Protein AF-A0A970CYG1-F1 (afdb_monomer_lite)

Foldseek 3Di:
DVVVLVVLVVVLVVVVVVLVVLVVVLVVVLVVLVVVLVVLVVLLVVLVVVLVVLVVQLVVLVVQLVVLVVQLVVLVVVPPVSVVSNVVSVVSNVVSVVSNVVSVVVNVVSVVSNVVSVVSNVVSVVVNVVSVVSVVVSVVVVVVSVVVNVVSVVVVVVVVVVVVVVVVVVVVVVVVVVVVVVVVVVVVVVVVVVVVVVVVVVVVVVVVVVVVVVVVVVLVVVQVVLLVVLVVADPQEAEEEEECLDDVVCCVQFPQVVLQLLSVVLVHGYDYDYDPHLVRQLVCQLVVSHFKYWHFLLSVVVSCVVRVWWFWWAFQFLNDQWWKKFKKAFQVLPQQAPLSQFQWEEEAADCSDPQRHQQVQVVCVVVVHHPVHRYVHYYHQNHQLSQLVCRLVVVTGIGMDIDVSLVVCVVVPHPSVRMDRNDIGPIGGGITTTGGPPDDPVVSVSSSCSQQVDAQVSCVVGPYSTGTIDTDGPVSSVVVVVSD

Secondary structure (DSSP, 8-state):
-HHHHHHHHHHHHHHHHHHHHHHHHHHHHHHHHHHHHHHHHHHHHHHHHHHHHHHHHHHHHHHHHHHHHHHHHHHHHTGGGGHHHHHHHHHHHHHHHHHHHHHHHHHHHHHHHHHHHHHHHHHHHHHHHHHHHHHHHHHHHHHHHHHHHHHHHHHHHHHHHHHHHHHHHHHHHHHHHHHHHHHHHHHHHHHHHHHHHHHHHHHHHHHHHHHHHHHHHHHHHHHHHHHHHHTT--TTEEEEEE--SS-HHHHHHHTHHHHHHHHHHTT-EEEEEE-SSHHHHHHHHHTTS-SEEEE-HHHHHHHHHHH--EEEEEEEETTBSEE-EEEEEEGGG---SSGGGTTSEEEES-TT-IIIIIHHHHHHHHTT--HHHH-SEEEE-SSHHHHHHHHHTTSSSEEEEEHHHHHHHHHTT--GGGEEEEEEPPPEEP-EEEE-TT--HHHHHHHHHHHHH--GGGGTTS--SEEEEEE--GGGGHHHHHH-

Sequence (484 aa):
MEKVSDESIEMLSKKRVILDNINSSVNSLKEDIDLASENNESLQEYSGLIYKAVEYIKNISEQTNLLALNAAIEAARAGEAGRGFAVVADEVRKLAIETQSATKEIEDVVNNVTSKIMDSNNAMIQCKDRMLQVEDIAKETTIIINSMEDNIEEIRNYTQKLMDMSQKQDNAINEIEYAMDEVATTVQNTSYATNESINLINNQQIKNNEIIEFSNKLSEMAEELQIIATNYKGDNEIIFGVNPFTVPLQIKENYVPLIEEICRKIGYVARTIIVRDYEALADAVGRGVIDVGWFSPFAYVNAHKKYNVKPIVTPRVNGKISYNGYIITRKDSGLNTLDDLTGKHFGYVDPNSASGYLFAKDLMEERGIDPERHFSKISFLGNHQNVINSVLNGYIDGGATYDEALDYAEQIGLNVRQLNVISRTVDIPKDALATRPDMDEELMAKLKKAFVSLQKNDIIYIETPVDGFVETNDEAYEIIRKIM

pLDDT: mean 90.71, std 5.71, range [62.59, 97.88]

Structure (mmCIF, N/CA/C/O backbone):
data_AF-A0A970CYG1-F1
#
_entry.id   AF-A0A970CYG1-F1
#
loop_
_atom_site.group_PDB
_atom_site.id
_atom_site.type_symbol
_atom_site.label_atom_id
_atom_site.label_alt_id
_atom_site.label_comp_id
_atom_site.label_asym_id
_atom_site.label_entity_id
_atom_site.label_seq_id
_atom_site.pdbx_PDB_ins_code
_atom_site.Cartn_x
_atom_site.Cartn_y
_atom_site.Cartn_z
_atom_site.occupancy
_atom_site.B_iso_or_equiv
_atom_site.auth_seq_id
_atom_site.auth_comp_id
_atom_site.auth_asym_id
_atom_site.auth_atom_id
_atom_site.pdbx_PDB_model_num
ATOM 1 N N . MET A 1 1 ? -6.982 3.236 36.730 1.00 62.59 1 MET A N 1
ATOM 2 C CA . MET A 1 1 ? -8.217 2.432 36.589 1.00 62.59 1 MET A CA 1
ATOM 3 C C . MET A 1 1 ? -8.273 1.318 37.621 1.00 62.59 1 MET A C 1
ATOM 5 O O . MET A 1 1 ? -9.303 1.195 38.258 1.00 62.59 1 MET A O 1
ATOM 9 N N . GLU A 1 2 ? -7.176 0.597 37.873 1.00 68.25 2 GLU A N 1
ATOM 10 C CA . GLU A 1 2 ? -7.094 -0.435 38.926 1.00 68.25 2 GLU A CA 1
ATOM 11 C C . GLU A 1 2 ? -7.569 0.060 40.307 1.00 68.25 2 GLU A C 1
ATOM 13 O O . GLU A 1 2 ? -8.504 -0.496 40.871 1.00 68.25 2 GLU A O 1
ATOM 18 N N . LYS A 1 3 ? -7.080 1.228 40.750 1.00 76.94 3 LYS A N 1
ATOM 19 C CA . LYS A 1 3 ? -7.538 1.897 41.981 1.00 76.94 3 LYS A CA 1
ATOM 20 C C . LYS A 1 3 ? -9.059 2.136 42.049 1.00 76.94 3 LYS A C 1
ATOM 22 O O . LYS A 1 3 ? -9.655 2.007 43.107 1.00 76.94 3 LYS A O 1
ATOM 27 N N . VAL A 1 4 ? -9.691 2.466 40.920 1.00 77.12 4 VAL A N 1
ATOM 28 C CA . VAL A 1 4 ? -11.143 2.723 40.855 1.00 77.12 4 VAL A CA 1
ATOM 29 C C . VAL A 1 4 ? -11.929 1.411 40.948 1.00 77.12 4 VAL A C 1
ATOM 31 O O . VAL A 1 4 ? -13.002 1.376 41.547 1.00 77.12 4 VAL A O 1
ATOM 34 N N . SER A 1 5 ? -11.388 0.321 40.393 1.00 81.00 5 SER A N 1
ATOM 35 C CA . SER A 1 5 ? -11.961 -1.021 40.536 1.00 81.00 5 SER A CA 1
ATOM 36 C C . SER A 1 5 ? -11.914 -1.485 41.992 1.00 81.00 5 SER A C 1
ATOM 38 O O . SER A 1 5 ? -12.910 -1.999 42.493 1.00 81.00 5 SER A O 1
ATOM 40 N N . ASP A 1 6 ? -10.796 -1.257 42.681 1.00 83.81 6 ASP A N 1
ATOM 41 C CA . ASP A 1 6 ? -10.629 -1.624 44.093 1.00 83.81 6 ASP A CA 1
ATOM 42 C C . ASP A 1 6 ? -11.578 -0.834 44.999 1.00 83.81 6 ASP A C 1
ATOM 44 O O . ASP A 1 6 ? -12.278 -1.417 45.826 1.00 83.81 6 ASP A O 1
ATOM 48 N N . GLU A 1 7 ? -11.674 0.482 44.784 1.00 87.44 7 GLU A N 1
ATOM 49 C CA . GLU A 1 7 ? -12.622 1.352 45.490 1.00 87.44 7 GLU A CA 1
ATOM 50 C C . GLU A 1 7 ? -14.079 0.913 45.255 1.00 87.44 7 GLU A C 1
ATOM 52 O O . GLU A 1 7 ? -14.899 0.940 46.176 1.00 87.44 7 GLU A O 1
ATOM 57 N N . SER A 1 8 ? -14.409 0.455 44.043 1.00 87.44 8 SER A N 1
ATOM 58 C CA . SER A 1 8 ? -15.756 -0.023 43.707 1.00 87.44 8 SER A CA 1
ATOM 59 C C . SER A 1 8 ? -16.091 -1.348 44.402 1.00 87.44 8 SER A C 1
ATOM 61 O O . SER A 1 8 ? -17.192 -1.490 44.937 1.00 87.44 8 SER A O 1
ATOM 63 N N . ILE A 1 9 ? -15.140 -2.288 44.466 1.00 87.06 9 ILE A N 1
ATOM 64 C CA . ILE A 1 9 ? -15.289 -3.553 45.209 1.00 87.06 9 ILE A CA 1
ATOM 65 C C . ILE A 1 9 ? -15.448 -3.276 46.710 1.00 87.06 9 ILE A C 1
ATOM 67 O O . ILE A 1 9 ? -16.326 -3.844 47.364 1.00 87.06 9 ILE A O 1
ATOM 71 N N . GLU A 1 10 ? -14.651 -2.362 47.269 1.00 89.31 10 GLU A N 1
ATOM 72 C CA . GLU A 1 10 ? -14.778 -1.958 48.674 1.00 89.31 10 GLU A CA 1
ATOM 73 C C . GLU A 1 10 ? -16.148 -1.319 48.958 1.00 89.31 10 GLU A C 1
ATOM 75 O O . GLU A 1 10 ? -16.763 -1.555 49.999 1.00 89.31 10 GLU A O 1
ATOM 80 N N . MET A 1 11 ? -16.674 -0.526 48.025 1.00 89.69 11 MET A N 1
ATOM 81 C CA . MET A 1 11 ? -17.991 0.085 48.174 1.00 89.69 11 MET A CA 1
ATOM 82 C C . MET A 1 11 ? -19.123 -0.952 48.112 1.00 89.69 11 MET A C 1
ATOM 84 O O . MET A 1 11 ? -20.095 -0.831 48.863 1.00 89.69 11 MET A O 1
ATOM 88 N N . LEU A 1 12 ? -19.010 -1.976 47.260 1.00 91.38 12 LEU A N 1
ATOM 89 C CA . LEU A 1 12 ? -19.983 -3.074 47.188 1.00 91.38 12 LEU A CA 1
ATOM 90 C C . LEU A 1 12 ? -19.966 -3.940 48.450 1.00 91.38 12 LEU A C 1
ATOM 92 O O . LEU A 1 12 ? -21.035 -4.261 48.974 1.00 91.38 12 LEU A O 1
ATOM 96 N N . SER A 1 13 ? -18.789 -4.218 49.016 1.00 88.88 13 SER A N 1
ATOM 97 C CA . SER A 1 13 ? -18.694 -4.953 50.284 1.00 88.88 13 SER A CA 1
ATOM 98 C C . SER A 1 13 ? -19.341 -4.182 51.440 1.00 88.88 13 SER A C 1
ATOM 100 O O . SER A 1 13 ? -20.132 -4.750 52.196 1.00 88.88 13 SER A O 1
ATOM 102 N N . LYS A 1 14 ? -19.125 -2.861 51.526 1.00 91.81 14 LYS A N 1
ATOM 103 C CA . LYS A 1 14 ? -19.825 -1.996 52.495 1.00 91.81 14 LYS A CA 1
ATOM 104 C C . LYS A 1 14 ? -21.342 -2.032 52.307 1.00 91.81 14 LYS A C 1
ATOM 106 O O . LYS A 1 14 ? -22.074 -2.075 53.293 1.00 91.81 14 LYS A O 1
ATOM 111 N N . LYS A 1 15 ? -21.832 -2.040 51.063 1.00 91.69 15 LYS A N 1
ATOM 112 C CA . LYS A 1 15 ? -23.272 -2.141 50.775 1.00 91.69 15 LYS A CA 1
ATOM 113 C C . LYS A 1 15 ? -23.866 -3.489 51.195 1.00 91.69 15 LYS A C 1
ATOM 115 O O . LYS A 1 15 ? -24.981 -3.486 51.709 1.00 91.69 15 LYS A O 1
ATOM 120 N N . ARG A 1 16 ? -23.138 -4.605 51.058 1.00 89.81 16 ARG A N 1
ATOM 121 C CA . ARG A 1 16 ? -23.572 -5.911 51.598 1.00 89.81 16 ARG A CA 1
ATOM 122 C C . ARG A 1 16 ? -23.762 -5.867 53.109 1.00 89.81 16 ARG A C 1
ATOM 124 O O . ARG A 1 16 ? -24.815 -6.258 53.591 1.00 89.81 16 ARG A O 1
ATOM 131 N N . VAL A 1 17 ? -22.804 -5.294 53.837 1.00 92.62 17 VAL A N 1
ATOM 132 C CA . VAL A 1 17 ? -22.913 -5.144 55.299 1.00 92.62 17 VAL A CA 1
ATOM 133 C C . VAL A 1 17 ? -24.153 -4.330 55.686 1.00 92.62 17 VAL A C 1
ATOM 135 O O . VAL A 1 17 ? -24.850 -4.664 56.640 1.00 92.62 17 VAL A O 1
ATOM 138 N N . ILE A 1 18 ? -24.464 -3.270 54.935 1.00 92.25 18 ILE A N 1
ATOM 139 C CA . ILE A 1 18 ? -25.682 -2.478 55.159 1.00 92.25 18 ILE A CA 1
ATOM 140 C C . ILE A 1 18 ? -26.944 -3.324 54.918 1.00 92.25 18 ILE A C 1
ATOM 142 O O . ILE A 1 18 ? -27.885 -3.235 55.702 1.00 92.25 18 ILE A O 1
ATOM 146 N N . LEU A 1 19 ? -26.965 -4.155 53.876 1.00 92.62 19 LEU A N 1
ATOM 147 C CA . LEU A 1 19 ? -28.078 -5.061 53.567 1.00 92.62 19 LEU A CA 1
ATOM 148 C C . LEU A 1 19 ? -28.297 -6.128 54.640 1.00 92.62 19 LEU A C 1
ATOM 150 O O . LEU A 1 19 ? -29.438 -6.370 55.033 1.00 92.62 19 LEU A O 1
ATOM 154 N N . ASP A 1 20 ? -27.222 -6.713 55.159 1.00 90.69 20 ASP A N 1
ATOM 155 C CA . ASP A 1 20 ? -27.297 -7.672 56.263 1.00 90.69 20 ASP A CA 1
ATOM 156 C C . ASP A 1 20 ? -27.882 -7.016 57.520 1.00 90.69 20 ASP A C 1
ATOM 158 O O . ASP A 1 20 ? -28.747 -7.589 58.188 1.00 90.69 20 ASP A O 1
ATOM 162 N N . ASN A 1 21 ? -27.491 -5.768 57.796 1.00 93.00 21 ASN A N 1
ATOM 163 C CA . ASN A 1 21 ? -28.069 -4.987 58.887 1.00 93.00 21 ASN A CA 1
ATOM 164 C C . ASN A 1 21 ? -29.562 -4.695 58.666 1.00 93.00 21 ASN A C 1
ATOM 166 O O . ASN A 1 21 ? -30.338 -4.802 59.616 1.00 93.00 21 ASN A O 1
ATOM 170 N N . ILE A 1 22 ? -29.983 -4.370 57.436 1.00 92.44 22 ILE A N 1
ATOM 171 C CA . ILE A 1 22 ? -31.403 -4.176 57.090 1.00 92.44 22 ILE A CA 1
ATOM 172 C C . ILE A 1 22 ? -32.190 -5.463 57.345 1.00 92.44 22 ILE A C 1
ATOM 174 O O . ILE A 1 22 ? -33.211 -5.416 58.026 1.00 92.44 22 ILE A O 1
ATOM 178 N N . ASN A 1 23 ? -31.704 -6.609 56.864 1.00 91.56 23 ASN A N 1
ATOM 179 C CA . ASN A 1 23 ? -32.360 -7.902 57.076 1.00 91.56 23 ASN A CA 1
ATOM 180 C C . ASN A 1 23 ? -32.482 -8.242 58.567 1.00 91.56 23 ASN A C 1
ATOM 182 O O . ASN A 1 23 ? -33.535 -8.689 59.017 1.00 91.56 23 ASN A O 1
ATOM 186 N N . SER A 1 24 ? -31.429 -7.981 59.345 1.00 93.25 24 SER A N 1
ATOM 187 C CA . SER A 1 24 ? -31.448 -8.151 60.801 1.00 93.25 24 SER A CA 1
ATOM 188 C C . SER A 1 24 ? -32.500 -7.255 61.467 1.00 93.25 24 SER A C 1
ATOM 190 O O . SER A 1 24 ? -33.335 -7.742 62.226 1.00 93.25 24 SER A O 1
ATOM 192 N N . SER A 1 25 ? -32.545 -5.964 61.113 1.00 93.06 25 SER A N 1
ATOM 193 C CA . SER A 1 25 ? -33.551 -5.028 61.639 1.00 93.06 25 SER A CA 1
ATOM 194 C C . SER A 1 25 ? -34.982 -5.413 61.257 1.00 93.06 25 SER A C 1
ATOM 196 O O . SER A 1 25 ? -35.880 -5.301 62.086 1.00 93.06 25 SER A O 1
ATOM 198 N N . VAL A 1 26 ? -35.206 -5.900 60.032 1.00 93.62 26 VAL A N 1
ATOM 199 C CA . VAL A 1 26 ? -36.511 -6.426 59.599 1.00 93.62 26 VAL A CA 1
ATOM 200 C C . VAL A 1 26 ? -36.898 -7.661 60.413 1.00 93.62 26 VAL A C 1
ATOM 202 O O . VAL A 1 26 ? -38.062 -7.821 60.748 1.00 93.62 26 VAL A O 1
ATOM 205 N N . ASN A 1 27 ? -35.966 -8.532 60.789 1.00 91.50 27 ASN A N 1
ATOM 206 C CA . ASN A 1 27 ? -36.313 -9.666 61.645 1.00 91.50 27 ASN A CA 1
ATOM 207 C C . ASN A 1 27 ? -36.669 -9.222 63.070 1.00 91.50 27 ASN A C 1
ATOM 209 O O . ASN A 1 27 ? -37.709 -9.636 63.575 1.00 91.50 27 ASN A O 1
ATOM 213 N N . SER A 1 28 ? -35.902 -8.311 63.678 1.00 94.06 28 SER A N 1
ATOM 214 C CA . SER A 1 28 ? -36.243 -7.777 65.007 1.00 94.06 28 SER A CA 1
ATOM 215 C C . SER A 1 28 ? -37.588 -7.045 65.026 1.00 94.06 28 SER A C 1
ATOM 217 O O . SER A 1 28 ? -38.386 -7.257 65.929 1.00 94.06 28 SER A O 1
ATOM 219 N N . LEU A 1 29 ? -37.903 -6.248 64.001 1.00 93.06 29 LEU A N 1
ATOM 220 C CA . LEU A 1 29 ? -39.209 -5.585 63.916 1.00 93.06 29 LEU A CA 1
ATOM 221 C C . LEU A 1 29 ? -40.377 -6.585 63.786 1.00 93.06 29 LEU A C 1
ATOM 223 O O . LEU A 1 29 ? -41.484 -6.265 64.211 1.00 93.06 29 LEU A O 1
ATOM 227 N N . LYS A 1 30 ? -40.163 -7.779 63.202 1.00 92.19 30 LYS A N 1
ATOM 228 C CA . LYS A 1 30 ? -41.210 -8.812 63.095 1.00 92.19 30 LYS A CA 1
ATOM 229 C C . LYS A 1 30 ? -41.515 -9.350 64.484 1.00 92.19 30 LYS A C 1
ATOM 231 O O . LYS A 1 30 ? -42.682 -9.442 64.844 1.00 92.19 30 LYS A O 1
ATOM 236 N N . GLU A 1 31 ? -40.465 -9.629 65.255 1.00 94.62 31 GLU A N 1
ATOM 237 C CA . GLU A 1 31 ? -40.572 -10.053 66.652 1.00 94.62 31 GLU A CA 1
ATOM 238 C C . GLU A 1 31 ? -41.281 -8.987 67.501 1.00 94.62 31 GLU A C 1
ATOM 240 O O . GLU A 1 31 ? -42.225 -9.311 68.219 1.00 94.62 31 GLU A O 1
ATOM 245 N N . ASP A 1 32 ? -40.910 -7.709 67.360 1.00 94.12 32 ASP A N 1
ATOM 246 C CA . ASP A 1 32 ? -41.548 -6.602 68.087 1.00 94.12 32 ASP A CA 1
ATOM 247 C C . ASP A 1 32 ? -43.045 -6.462 67.754 1.00 94.12 32 ASP A C 1
ATOM 249 O O . ASP A 1 32 ? -43.862 -6.212 68.644 1.00 94.12 32 ASP A O 1
ATOM 253 N N . ILE A 1 33 ? -43.429 -6.624 66.481 1.00 94.50 33 ILE A N 1
ATOM 254 C CA . ILE A 1 33 ? -44.836 -6.572 66.051 1.00 94.50 33 ILE A CA 1
ATOM 255 C C . ILE A 1 33 ? -45.622 -7.768 66.576 1.00 94.50 33 ILE A C 1
ATOM 257 O O . ILE A 1 33 ? -46.750 -7.584 67.037 1.00 94.50 33 ILE A O 1
ATOM 261 N N . ASP A 1 34 ? -45.056 -8.972 66.509 1.00 92.44 34 ASP A N 1
ATOM 262 C CA . ASP A 1 34 ? -45.721 -10.176 67.002 1.00 92.44 34 ASP A CA 1
ATOM 263 C C . ASP A 1 34 ? -45.948 -10.061 68.527 1.00 92.44 34 ASP A C 1
ATOM 265 O O . ASP A 1 34 ? -47.074 -10.250 68.991 1.00 92.44 34 ASP A O 1
ATOM 269 N N . LEU A 1 35 ? -44.955 -9.584 69.293 1.00 94.44 35 LEU A N 1
ATOM 270 C CA . LEU A 1 35 ? -45.102 -9.282 70.727 1.00 94.44 35 LEU A CA 1
ATOM 271 C C . LEU A 1 35 ? -46.156 -8.199 71.005 1.00 94.44 35 LEU A C 1
ATOM 273 O O . LEU A 1 35 ? -46.927 -8.285 71.965 1.00 94.44 35 LEU A O 1
ATOM 277 N N . ALA A 1 36 ? -46.198 -7.141 70.195 1.00 94.06 36 ALA A N 1
ATOM 278 C CA . ALA A 1 36 ? -47.187 -6.082 70.363 1.00 94.06 36 ALA A CA 1
ATOM 279 C C . ALA A 1 36 ? -48.615 -6.577 70.058 1.00 94.06 36 ALA A C 1
ATOM 281 O O . ALA A 1 36 ? -49.560 -6.169 70.742 1.00 94.06 36 ALA A O 1
ATOM 282 N N . SER A 1 37 ? -48.765 -7.496 69.100 1.00 93.88 37 SER A N 1
ATOM 283 C CA . SER A 1 37 ? -50.034 -8.161 68.784 1.00 93.88 37 SER A CA 1
ATOM 284 C C . SER A 1 37 ? -50.509 -9.036 69.948 1.00 93.88 37 SER A C 1
ATOM 286 O O . SER A 1 37 ? -51.664 -8.925 70.355 1.00 93.88 37 SER A O 1
ATOM 288 N N . GLU A 1 38 ? -49.619 -9.831 70.550 1.00 94.56 38 GLU A N 1
ATOM 289 C CA . GLU A 1 38 ? -49.925 -10.645 71.742 1.00 94.56 38 GLU A CA 1
ATOM 290 C C . GLU A 1 38 ? -50.383 -9.781 72.935 1.00 94.56 38 GLU A C 1
ATOM 292 O O . GLU A 1 38 ? -51.348 -10.104 73.640 1.00 94.56 38 GLU A O 1
ATOM 297 N N . ASN A 1 39 ? -49.733 -8.631 73.147 1.00 94.88 39 ASN A N 1
ATOM 298 C CA . ASN A 1 39 ? -50.129 -7.679 74.187 1.00 94.88 39 ASN A CA 1
ATOM 299 C C . ASN A 1 39 ? -51.520 -7.079 73.925 1.00 94.88 39 ASN A C 1
ATOM 301 O O . ASN A 1 39 ? -52.312 -6.925 74.858 1.00 94.88 39 ASN A O 1
ATOM 305 N N . ASN A 1 40 ? -51.840 -6.755 72.671 1.00 95.12 40 ASN A N 1
ATOM 306 C CA . ASN A 1 40 ? -53.162 -6.263 72.287 1.00 95.12 40 ASN A CA 1
ATOM 307 C C . ASN A 1 40 ? -54.251 -7.328 72.467 1.00 95.12 40 ASN A C 1
ATOM 309 O O . ASN A 1 40 ? -55.340 -6.998 72.935 1.00 95.12 40 ASN A O 1
ATOM 313 N N . GLU A 1 41 ? -53.971 -8.592 72.143 1.00 93.75 41 GLU A N 1
ATOM 314 C CA . GLU A 1 41 ? -54.887 -9.708 72.412 1.00 93.75 41 GLU A CA 1
ATOM 315 C C . GLU A 1 41 ? -55.180 -9.837 73.911 1.00 93.75 41 GLU A C 1
ATOM 317 O O . GLU A 1 41 ? -56.343 -9.910 74.316 1.00 93.75 41 GLU A O 1
ATOM 322 N N . SER A 1 42 ? -54.143 -9.745 74.746 1.00 94.94 42 SER A N 1
ATOM 323 C CA . SER A 1 42 ? -54.294 -9.749 76.206 1.00 94.94 42 SER A CA 1
ATOM 324 C C . SER A 1 42 ? -55.127 -8.555 76.699 1.00 94.94 42 SER A C 1
ATOM 326 O O . SER A 1 42 ? -56.031 -8.708 77.521 1.00 94.94 42 SER A O 1
ATOM 328 N N . LEU A 1 43 ? -54.875 -7.345 76.183 1.00 94.00 43 LEU A N 1
ATOM 329 C CA . LEU A 1 43 ? -55.657 -6.148 76.520 1.00 94.00 43 LEU A CA 1
ATOM 330 C C . LEU A 1 43 ? -57.120 -6.258 76.075 1.00 94.00 43 LEU A C 1
ATOM 332 O O . LEU A 1 43 ? -58.010 -5.771 76.780 1.00 94.00 43 LEU A O 1
ATOM 336 N N . GLN A 1 44 ? -57.379 -6.896 74.935 1.00 93.88 44 GLN A N 1
ATOM 337 C CA . GLN A 1 44 ? -58.725 -7.157 74.433 1.00 93.88 44 GLN A CA 1
ATOM 338 C C . GLN A 1 44 ? -59.478 -8.097 75.384 1.00 93.88 44 GLN A C 1
ATOM 340 O O . GLN A 1 44 ? -60.641 -7.841 75.712 1.00 93.88 44 GLN A O 1
ATOM 345 N N . GLU A 1 45 ? -58.811 -9.145 75.876 1.00 94.62 45 GLU A N 1
ATOM 346 C CA . GLU A 1 45 ? -59.364 -10.069 76.869 1.00 94.62 45 GLU A CA 1
ATOM 347 C C . GLU A 1 45 ? -59.690 -9.350 78.187 1.00 94.62 45 GLU A C 1
ATOM 349 O O . GLU A 1 45 ? -60.828 -9.421 78.665 1.00 94.62 45 GLU A O 1
ATOM 354 N N . TYR A 1 46 ? -58.740 -8.584 78.739 1.00 93.94 46 TYR A N 1
ATOM 355 C CA . TYR A 1 46 ? -58.960 -7.811 79.967 1.00 93.94 46 TYR A CA 1
ATOM 356 C C . TYR A 1 46 ? -60.082 -6.777 79.811 1.00 93.94 46 TYR A C 1
ATOM 358 O O . TYR A 1 46 ? -60.919 -6.645 80.706 1.00 93.94 46 TYR A O 1
ATOM 366 N N . SER A 1 47 ? -60.156 -6.088 78.670 1.00 94.81 47 SER A N 1
ATOM 367 C CA . SER A 1 47 ? -61.236 -5.134 78.376 1.00 94.81 47 SER A CA 1
ATOM 368 C C . SER A 1 47 ? -62.601 -5.827 78.336 1.00 94.81 47 SER A C 1
ATOM 370 O O . SER A 1 47 ? -63.574 -5.309 78.886 1.00 94.81 47 SER A O 1
ATOM 372 N N . GLY A 1 48 ? -62.672 -7.041 77.778 1.00 92.12 48 GLY A N 1
ATOM 373 C CA . GLY A 1 48 ? -63.878 -7.870 77.795 1.00 92.12 48 GLY A CA 1
ATOM 374 C C . GLY A 1 48 ? -64.296 -8.320 79.201 1.00 92.12 48 GLY A C 1
ATOM 375 O O . GLY A 1 48 ? -65.491 -8.366 79.506 1.00 92.12 48 GLY A O 1
ATOM 376 N N . LEU A 1 49 ? -63.340 -8.620 80.087 1.00 93.69 49 LEU A N 1
ATOM 377 C CA . LEU A 1 49 ? -63.622 -8.929 81.495 1.00 93.69 49 LEU A CA 1
ATOM 378 C C . LEU A 1 49 ? -64.150 -7.704 82.253 1.00 93.69 49 LEU A C 1
ATOM 380 O O . LEU A 1 49 ? -65.120 -7.827 83.005 1.00 93.69 49 LEU A O 1
ATOM 384 N N . ILE A 1 50 ? -63.562 -6.525 82.025 1.00 93.81 50 ILE A N 1
ATOM 385 C CA . ILE A 1 50 ? -64.035 -5.266 82.620 1.00 93.81 50 ILE A CA 1
ATOM 386 C C . ILE A 1 50 ? -65.450 -4.954 82.131 1.00 93.81 50 ILE A C 1
ATOM 388 O O . ILE A 1 50 ? -66.304 -4.630 82.952 1.00 93.81 50 ILE A O 1
ATOM 392 N N . TYR A 1 51 ? -65.734 -5.119 80.835 1.00 94.00 51 TYR A N 1
ATOM 393 C CA . TYR A 1 51 ? -67.077 -4.920 80.281 1.00 94.00 51 TYR A CA 1
ATOM 394 C C . TYR A 1 51 ? -68.132 -5.760 81.019 1.00 94.00 51 TYR A C 1
ATOM 396 O O . TYR A 1 51 ? -69.131 -5.222 81.495 1.00 94.00 51 TYR A O 1
ATOM 404 N N . LYS A 1 52 ? -67.868 -7.062 81.213 1.00 93.69 52 LYS A N 1
ATOM 405 C CA . LYS A 1 52 ? -68.753 -7.968 81.971 1.00 93.69 52 LYS A CA 1
ATOM 406 C C . LYS A 1 52 ? -68.943 -7.524 83.425 1.00 93.69 52 LYS A C 1
ATOM 408 O O . LYS A 1 52 ? -70.044 -7.623 83.964 1.00 93.69 52 LYS A O 1
ATOM 413 N N . ALA A 1 53 ? -67.883 -7.042 84.076 1.00 93.25 53 ALA A N 1
ATOM 414 C CA . ALA A 1 53 ? -67.966 -6.539 85.445 1.00 93.25 53 ALA A CA 1
ATOM 415 C C . ALA A 1 53 ? -68.805 -5.251 85.535 1.00 93.25 53 ALA A C 1
ATOM 417 O O . ALA A 1 53 ? -69.640 -5.127 86.429 1.00 93.25 53 ALA A O 1
ATOM 418 N N . VAL A 1 54 ? -68.630 -4.320 84.593 1.00 94.25 54 VAL A N 1
ATOM 419 C CA . VAL A 1 54 ? -69.409 -3.074 84.498 1.00 94.25 54 VAL A CA 1
ATOM 420 C C . VAL A 1 54 ? -70.886 -3.370 84.242 1.00 94.25 54 VAL A C 1
ATOM 422 O O . VAL A 1 54 ? -71.740 -2.801 84.921 1.00 94.25 54 VAL A O 1
ATOM 425 N N . GLU A 1 55 ? -71.196 -4.305 83.341 1.00 92.81 55 GLU A N 1
ATOM 426 C CA . GLU A 1 55 ? -72.562 -4.778 83.080 1.00 92.81 55 GLU A CA 1
ATOM 427 C C . GLU A 1 55 ? -73.206 -5.365 84.347 1.00 92.81 55 GLU A C 1
ATOM 429 O O . GLU A 1 55 ? -74.348 -5.046 84.686 1.00 92.81 55 GLU A O 1
ATOM 434 N N . TYR A 1 56 ? -72.456 -6.164 85.109 1.00 94.38 56 TYR A N 1
ATOM 435 C CA . TYR A 1 56 ? -72.922 -6.715 86.379 1.00 94.38 56 TYR A CA 1
ATOM 436 C C . TYR A 1 56 ? -73.207 -5.626 87.431 1.00 94.38 56 TYR A C 1
ATOM 438 O O . TYR A 1 56 ? -74.256 -5.663 88.079 1.00 94.38 56 TYR A O 1
ATOM 446 N N . ILE A 1 57 ? -72.332 -4.621 87.577 1.00 93.62 57 ILE A N 1
ATOM 447 C CA . ILE A 1 57 ? -72.542 -3.492 88.507 1.00 93.62 57 ILE A CA 1
ATOM 448 C C . ILE A 1 57 ? -73.745 -2.648 88.076 1.00 93.62 57 ILE A C 1
ATOM 450 O O . ILE A 1 57 ? -74.551 -2.258 88.924 1.00 93.62 57 ILE A O 1
ATOM 454 N N . LYS A 1 58 ? -73.909 -2.399 86.772 1.00 92.62 58 LYS A N 1
ATOM 455 C CA . LYS A 1 58 ? -75.074 -1.699 86.218 1.00 92.62 58 LYS A CA 1
ATOM 456 C C . LYS A 1 58 ? -76.371 -2.419 86.593 1.00 92.62 58 LYS A C 1
ATOM 458 O O . LYS A 1 58 ? -77.269 -1.787 87.146 1.00 92.62 58 LYS A O 1
ATOM 463 N N . ASN A 1 59 ? -76.425 -3.740 86.406 1.00 92.62 59 ASN A N 1
ATOM 464 C CA . ASN A 1 59 ? -77.573 -4.570 86.788 1.00 92.62 59 ASN A CA 1
ATOM 465 C C . ASN A 1 59 ? -77.860 -4.510 88.301 1.00 92.62 59 ASN A C 1
ATOM 467 O O . ASN A 1 59 ? -79.014 -4.347 88.702 1.00 92.62 59 ASN A O 1
ATOM 471 N N . ILE A 1 60 ? -76.829 -4.590 89.155 1.00 92.12 60 ILE A N 1
ATOM 472 C CA . ILE A 1 60 ? -76.986 -4.427 90.615 1.00 92.12 60 ILE A CA 1
ATOM 473 C C . ILE A 1 60 ? -77.550 -3.047 90.947 1.00 92.12 60 ILE A C 1
ATOM 475 O O . ILE A 1 60 ? -78.428 -2.916 91.801 1.00 92.12 60 ILE A O 1
ATOM 479 N N . SER A 1 61 ? -77.046 -2.008 90.291 1.00 93.38 61 SER A N 1
ATOM 480 C CA . SER A 1 61 ? -77.466 -0.641 90.554 1.00 93.38 61 SER A CA 1
ATOM 481 C C . SER A 1 61 ? -78.903 -0.377 90.086 1.00 93.38 61 SER A C 1
ATOM 483 O O . SER A 1 61 ? -79.672 0.284 90.779 1.00 93.38 61 SER A O 1
ATOM 485 N N . GLU A 1 62 ? -79.332 -0.946 88.957 1.00 91.56 62 GLU A N 1
ATOM 486 C CA . GLU A 1 62 ? -80.737 -0.950 88.512 1.00 91.56 62 GLU A CA 1
ATOM 487 C C . GLU A 1 62 ? -81.659 -1.653 89.513 1.00 91.56 62 GLU A C 1
ATOM 489 O O . GLU A 1 62 ? -82.692 -1.097 89.899 1.00 91.56 62 GLU A O 1
ATOM 494 N N . GLN A 1 63 ? -81.261 -2.825 90.011 1.00 92.44 63 GLN A N 1
ATOM 495 C CA . GLN A 1 63 ? -82.004 -3.531 91.058 1.00 92.44 63 GLN A CA 1
ATOM 496 C C . GLN A 1 63 ? -82.059 -2.730 92.363 1.00 92.44 63 GLN A C 1
ATOM 498 O O . GLN A 1 63 ? -83.114 -2.643 92.988 1.00 92.44 63 GLN A O 1
ATOM 503 N N . THR A 1 64 ? -80.950 -2.106 92.761 1.00 93.19 64 THR A N 1
ATOM 504 C CA . THR A 1 64 ? -80.861 -1.292 93.982 1.00 93.19 64 THR A CA 1
ATOM 505 C C . THR A 1 64 ? -81.730 -0.040 93.870 1.00 93.19 64 THR A C 1
ATOM 507 O O . THR A 1 64 ? -82.447 0.290 94.811 1.00 93.19 64 THR A O 1
ATOM 510 N N . ASN A 1 65 ? -81.756 0.609 92.703 1.00 90.75 65 ASN A N 1
ATOM 511 C CA . ASN A 1 65 ? -82.645 1.732 92.404 1.00 90.75 65 ASN A CA 1
ATOM 512 C C . ASN A 1 65 ? -84.128 1.326 92.493 1.00 90.75 65 ASN A C 1
ATOM 514 O O . ASN A 1 65 ? -84.933 2.049 93.082 1.00 90.75 65 ASN A O 1
ATOM 518 N N . LEU A 1 66 ? -84.491 0.150 91.966 1.00 91.88 66 LEU A N 1
ATOM 519 C CA . LEU A 1 66 ? -85.848 -0.404 92.071 1.00 91.88 66 LEU A CA 1
ATOM 520 C C . LEU A 1 66 ? -86.227 -0.754 93.518 1.00 91.88 66 LEU A C 1
ATOM 522 O O . LEU A 1 66 ? -87.339 -0.454 93.953 1.00 91.88 66 LEU A O 1
ATOM 526 N N . LEU A 1 67 ? -85.309 -1.352 94.283 1.00 90.62 67 LEU A N 1
ATOM 527 C CA . LEU A 1 67 ? -85.506 -1.646 95.706 1.00 90.62 67 LEU A CA 1
ATOM 528 C C . LEU A 1 67 ? -85.691 -0.364 96.523 1.00 90.62 67 LEU A C 1
ATOM 530 O O . LEU A 1 67 ? -86.600 -0.292 97.349 1.00 90.62 67 LEU A O 1
ATOM 534 N N . ALA A 1 68 ? -84.876 0.657 96.261 1.00 91.06 68 ALA A N 1
ATOM 535 C CA . ALA A 1 68 ? -84.967 1.960 96.907 1.00 91.06 68 ALA A CA 1
ATOM 536 C C . ALA A 1 68 ? -86.276 2.686 96.560 1.00 91.06 68 ALA A C 1
ATOM 538 O O . ALA A 1 68 ? -86.908 3.264 97.440 1.00 91.06 68 ALA A O 1
ATOM 539 N N . LEU A 1 69 ? -86.741 2.594 95.308 1.00 88.44 69 LEU A N 1
ATOM 540 C CA . LEU A 1 69 ? -88.045 3.113 94.889 1.00 88.44 69 LEU A CA 1
ATOM 541 C C . LEU A 1 69 ? -89.195 2.427 95.641 1.00 88.44 69 LEU A C 1
ATOM 543 O O . LEU A 1 69 ? -90.074 3.107 96.170 1.00 88.44 69 LEU A O 1
ATOM 547 N N . ASN A 1 70 ? -89.172 1.095 95.734 1.00 88.31 70 ASN A N 1
ATOM 548 C CA . ASN A 1 70 ? -90.167 0.336 96.493 1.00 88.31 70 ASN A CA 1
ATOM 549 C C . ASN A 1 70 ? -90.144 0.708 97.985 1.00 88.31 70 ASN A C 1
ATOM 551 O O . ASN A 1 70 ? -91.199 0.886 98.592 1.00 88.31 70 ASN A O 1
ATOM 555 N N . ALA A 1 71 ? -88.952 0.887 98.565 1.00 86.19 71 ALA A N 1
ATOM 556 C CA . ALA A 1 71 ? -88.788 1.324 99.949 1.00 86.19 71 ALA A CA 1
ATOM 557 C C . ALA A 1 71 ? -89.311 2.753 100.181 1.00 86.19 71 ALA A C 1
ATOM 559 O O . ALA A 1 71 ? -89.967 3.001 101.191 1.00 86.19 71 ALA A O 1
ATOM 560 N N . ALA A 1 72 ? -89.088 3.679 99.242 1.00 85.94 72 ALA A N 1
ATOM 561 C CA . ALA A 1 72 ? -89.616 5.042 99.305 1.00 85.94 72 ALA A CA 1
ATOM 562 C C . ALA A 1 72 ? -91.156 5.067 99.236 1.00 85.94 72 ALA A C 1
ATOM 564 O O . ALA A 1 72 ? -91.795 5.807 99.987 1.00 85.94 72 ALA A O 1
ATOM 565 N N . ILE A 1 73 ? -91.760 4.218 98.391 1.00 84.25 73 ILE A N 1
ATOM 566 C CA . ILE A 1 73 ? -93.221 4.043 98.307 1.00 84.25 73 ILE A CA 1
ATOM 567 C C . ILE A 1 73 ? -93.784 3.544 99.645 1.00 84.25 73 ILE A C 1
ATOM 569 O O . ILE A 1 73 ? -94.753 4.111 100.154 1.00 84.25 73 ILE A O 1
ATOM 573 N N . GLU A 1 74 ? -93.176 2.518 100.243 1.00 86.25 74 GLU A N 1
ATOM 574 C CA . GLU A 1 74 ? -93.658 1.944 101.506 1.00 86.25 74 GLU A CA 1
ATOM 575 C C . GLU A 1 74 ? -93.438 2.901 102.694 1.00 86.25 74 GLU A C 1
ATOM 577 O O . GLU A 1 74 ? -94.297 3.023 103.570 1.00 86.25 74 GLU A O 1
ATOM 582 N N . ALA A 1 75 ? -92.345 3.674 102.683 1.00 84.31 75 ALA A N 1
ATOM 583 C CA . ALA A 1 75 ? -92.091 4.729 103.662 1.00 84.31 75 ALA A CA 1
ATOM 584 C C . ALA A 1 75 ? -93.129 5.865 103.586 1.00 84.31 75 ALA A C 1
ATOM 586 O O . ALA A 1 75 ? -93.596 6.335 104.625 1.00 84.31 75 ALA A O 1
ATOM 587 N N . ALA A 1 76 ? -93.552 6.265 102.380 1.00 80.88 76 ALA A N 1
ATOM 588 C CA . ALA A 1 76 ? -94.645 7.224 102.190 1.00 80.88 76 ALA A CA 1
ATOM 589 C C . ALA A 1 76 ? -95.995 6.669 102.684 1.00 80.88 76 ALA A C 1
ATOM 591 O O . ALA A 1 76 ? -96.815 7.406 103.235 1.00 80.88 76 ALA A O 1
ATOM 592 N N . ARG A 1 77 ? -96.210 5.355 102.540 1.00 83.69 77 ARG A N 1
ATOM 593 C CA . ARG A 1 77 ? -97.419 4.642 102.981 1.00 83.69 77 ARG A CA 1
ATOM 594 C C . ARG A 1 77 ? -97.556 4.570 104.508 1.00 83.69 77 ARG A C 1
ATOM 596 O O . ARG A 1 77 ? -98.674 4.587 105.015 1.00 83.69 77 ARG A O 1
ATOM 603 N N . ALA A 1 78 ? -96.437 4.535 105.234 1.00 81.75 78 ALA A N 1
ATOM 604 C CA . ALA A 1 78 ? -96.380 4.488 106.700 1.00 81.75 78 ALA A CA 1
ATOM 605 C C . ALA A 1 78 ? -96.585 5.853 107.406 1.00 81.75 78 ALA A C 1
ATOM 607 O O . ALA A 1 78 ? -96.594 5.914 108.639 1.00 81.75 78 ALA A O 1
ATOM 608 N N . GLY A 1 79 ? -96.761 6.956 106.665 1.00 75.81 79 GLY A N 1
ATOM 609 C CA . GLY A 1 79 ? -97.067 8.278 107.229 1.00 75.81 79 GLY A CA 1
ATOM 610 C C . GLY A 1 79 ? -95.952 8.847 108.124 1.00 75.81 79 GLY A C 1
ATOM 611 O O . GLY A 1 79 ? -94.777 8.801 107.768 1.00 75.81 79 GLY A O 1
ATOM 612 N N . GLU A 1 80 ? -96.294 9.397 109.300 1.00 70.06 80 GLU A N 1
ATOM 613 C CA . GLU A 1 80 ? -95.310 10.003 110.226 1.00 70.06 80 GLU A CA 1
ATOM 614 C C . GLU A 1 80 ? -94.246 9.006 110.731 1.00 70.06 80 GLU A C 1
ATOM 616 O O . GLU A 1 80 ? -93.100 9.402 110.940 1.00 70.06 80 GLU A O 1
ATOM 621 N N . ALA A 1 81 ? -94.577 7.712 110.854 1.00 71.38 81 ALA A N 1
ATOM 622 C CA . ALA A 1 81 ? -93.641 6.674 111.304 1.00 71.38 81 ALA A CA 1
ATOM 623 C C . ALA A 1 81 ? -92.582 6.300 110.244 1.00 71.38 81 ALA A C 1
ATOM 625 O O . ALA A 1 81 ? -91.520 5.783 110.589 1.00 71.38 81 ALA A O 1
ATOM 626 N N . GLY A 1 82 ? -92.847 6.574 108.959 1.00 78.44 82 GLY A N 1
ATOM 627 C CA . GLY A 1 82 ? -91.973 6.228 107.832 1.00 78.44 82 GLY A CA 1
ATOM 628 C C . GLY A 1 82 ? -90.955 7.304 107.441 1.00 78.44 82 GLY A C 1
ATOM 629 O O . GLY A 1 82 ? -90.089 7.039 106.610 1.00 78.44 82 GLY A O 1
ATOM 630 N N . ARG A 1 83 ? -91.006 8.507 108.038 1.00 75.44 83 ARG A N 1
ATOM 631 C CA . ARG A 1 83 ? -90.165 9.657 107.634 1.00 75.44 83 ARG A CA 1
ATOM 632 C C . ARG A 1 83 ? -88.664 9.359 107.623 1.00 75.44 83 ARG A C 1
ATOM 634 O O . ARG A 1 83 ? -87.989 9.731 106.671 1.00 75.44 83 ARG A O 1
ATOM 641 N N . GLY A 1 84 ? -88.145 8.686 108.653 1.00 78.81 84 GLY A N 1
ATOM 642 C CA . GLY A 1 84 ? -86.723 8.322 108.716 1.00 78.81 84 GLY A CA 1
ATOM 643 C C . GLY A 1 84 ? -86.317 7.315 107.634 1.00 78.81 84 GLY A C 1
ATOM 644 O O . GLY A 1 84 ? -85.244 7.438 107.052 1.00 78.81 84 GLY A O 1
ATOM 645 N N . PHE A 1 85 ? -87.203 6.367 107.309 1.00 83.12 85 PHE A N 1
ATOM 646 C CA . PHE A 1 85 ? -86.991 5.384 106.242 1.00 83.12 85 PHE A CA 1
ATOM 647 C C . PHE A 1 85 ? -87.053 6.007 104.843 1.00 83.12 85 PHE A C 1
ATOM 649 O O . PHE A 1 85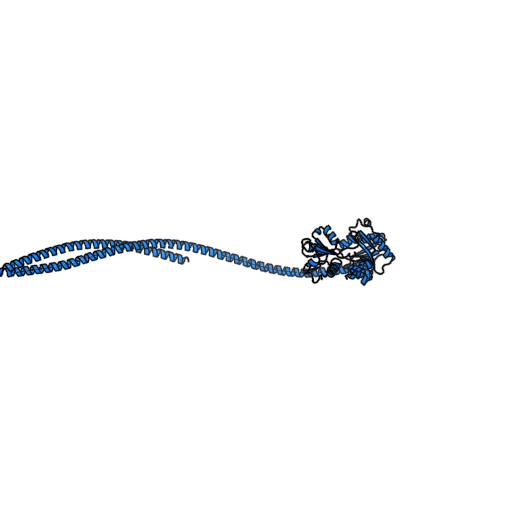 ? -86.277 5.607 103.979 1.00 83.12 85 PHE A O 1
ATOM 656 N N . ALA A 1 86 ? -87.918 7.003 104.624 1.00 82.94 86 ALA A N 1
ATOM 657 C CA . ALA A 1 86 ? -88.021 7.704 103.343 1.00 82.94 86 ALA A CA 1
ATOM 658 C C . ALA A 1 86 ? -86.706 8.409 102.969 1.00 82.94 86 ALA A C 1
ATOM 660 O O . ALA A 1 86 ? -86.254 8.287 101.837 1.00 82.94 86 ALA A O 1
ATOM 661 N N . VAL A 1 87 ? -86.052 9.068 103.937 1.00 84.75 87 VAL A N 1
ATOM 662 C CA . VAL A 1 87 ? -84.756 9.739 103.722 1.00 84.75 87 VAL A CA 1
ATOM 663 C C . VAL A 1 87 ? -83.671 8.738 103.321 1.00 84.75 87 VAL A C 1
ATOM 665 O O . VAL A 1 87 ? -82.923 8.986 102.381 1.00 84.75 87 VAL A O 1
ATOM 668 N N . VAL A 1 88 ? -83.603 7.585 103.996 1.00 87.31 88 VAL A N 1
ATOM 669 C CA . VAL A 1 88 ? -82.631 6.531 103.662 1.00 87.31 88 VAL A CA 1
ATOM 670 C C . VAL A 1 88 ? -82.914 5.943 102.278 1.00 87.31 88 VAL A C 1
ATOM 672 O O . VAL A 1 88 ? -81.984 5.736 101.505 1.00 87.31 88 VAL A O 1
ATOM 675 N N . ALA A 1 89 ? -84.182 5.702 101.938 1.00 88.62 89 ALA A N 1
ATOM 676 C CA . ALA A 1 89 ? -84.565 5.188 100.627 1.00 88.62 89 ALA A CA 1
ATOM 677 C C . ALA A 1 89 ? -84.215 6.168 99.492 1.00 88.62 89 ALA A C 1
ATOM 679 O O . ALA A 1 89 ? -83.678 5.736 98.473 1.00 88.62 89 ALA A O 1
ATOM 680 N N . ASP A 1 90 ? -84.443 7.473 99.670 1.00 88.25 90 ASP A N 1
ATOM 681 C CA . ASP A 1 90 ? -84.036 8.489 98.692 1.00 88.25 90 ASP A CA 1
ATOM 682 C C . ASP A 1 90 ? -82.507 8.582 98.544 1.00 88.25 90 ASP A C 1
ATOM 684 O O . ASP A 1 90 ? -82.018 8.700 97.419 1.00 88.25 90 ASP A O 1
ATOM 688 N N . GLU A 1 91 ? -81.743 8.453 99.635 1.00 91.56 91 GLU A N 1
ATOM 689 C CA . GLU A 1 91 ? -80.273 8.452 99.587 1.00 91.56 91 GLU A CA 1
ATOM 690 C C . GLU A 1 91 ? -79.724 7.210 98.860 1.00 91.56 91 GLU A C 1
ATOM 692 O O . GLU A 1 91 ? -78.857 7.325 97.994 1.00 91.56 91 GLU A O 1
ATOM 697 N N . VAL A 1 92 ? -80.279 6.020 99.131 1.00 92.12 92 VAL A N 1
ATOM 698 C CA . VAL A 1 92 ? -79.919 4.777 98.418 1.00 92.12 92 VAL A CA 1
ATOM 699 C C . VAL A 1 92 ? -80.295 4.870 96.938 1.00 92.12 92 VAL A C 1
ATOM 701 O O . VAL A 1 92 ? -79.523 4.444 96.078 1.00 92.12 92 VAL A O 1
ATOM 704 N N . ARG A 1 93 ? -81.453 5.461 96.618 1.00 90.00 93 ARG A N 1
ATOM 705 C CA . ARG A 1 93 ? -81.882 5.686 95.231 1.00 90.00 93 ARG A CA 1
ATOM 706 C C . ARG A 1 93 ? -80.914 6.610 94.497 1.00 90.00 93 ARG A C 1
ATOM 708 O O . ARG A 1 93 ? -80.521 6.318 93.370 1.00 90.00 93 ARG A O 1
ATOM 715 N N . LYS A 1 94 ? -80.502 7.703 95.141 1.00 91.31 94 LYS A N 1
ATOM 716 C CA . LYS A 1 94 ? -79.525 8.648 94.595 1.00 91.31 94 LYS A CA 1
ATOM 717 C C . LYS A 1 94 ? -78.172 7.974 94.342 1.00 91.31 94 LYS A C 1
ATOM 719 O O . LYS A 1 94 ? -77.663 8.084 93.232 1.00 91.31 94 LYS A O 1
ATOM 724 N N . LEU A 1 95 ? -77.651 7.212 95.308 1.00 92.44 95 LEU A N 1
ATOM 725 C CA . LEU A 1 95 ? -76.410 6.435 95.162 1.00 92.44 95 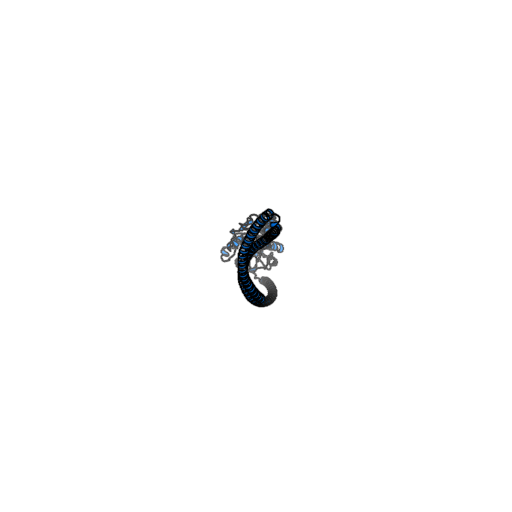LEU A CA 1
ATOM 726 C C . LEU A 1 95 ? -76.484 5.419 94.014 1.00 92.44 95 LEU A C 1
ATOM 728 O O . LEU A 1 95 ? -75.513 5.242 93.278 1.00 92.44 95 LEU A O 1
ATOM 732 N N . ALA A 1 96 ? -77.632 4.766 93.825 1.00 92.81 96 ALA A N 1
ATOM 733 C CA . ALA A 1 96 ? -77.842 3.853 92.706 1.00 92.81 96 ALA A CA 1
ATOM 734 C C . ALA A 1 96 ? -77.816 4.596 91.353 1.00 92.81 96 ALA A C 1
ATOM 736 O O . ALA A 1 96 ? -77.116 4.183 90.427 1.00 92.81 96 ALA A O 1
ATOM 737 N N . ILE A 1 97 ? -78.499 5.738 91.234 1.00 91.12 97 ILE A N 1
ATOM 738 C CA . ILE A 1 97 ? -78.451 6.570 90.016 1.00 91.12 97 ILE A CA 1
ATOM 739 C C . ILE A 1 97 ? -77.020 7.073 89.745 1.00 91.12 97 ILE A C 1
ATOM 741 O O . ILE A 1 97 ? -76.541 6.959 88.617 1.00 91.12 97 ILE A O 1
ATOM 745 N N . GLU A 1 98 ? -76.297 7.543 90.764 1.00 91.94 98 GLU A N 1
ATOM 746 C CA . GLU A 1 98 ? -74.884 7.937 90.638 1.00 91.94 98 GLU A CA 1
ATOM 747 C C . GLU A 1 98 ? -74.000 6.756 90.194 1.00 91.94 98 GLU A C 1
ATOM 749 O O . GLU A 1 98 ? -73.160 6.910 89.309 1.00 91.94 98 GLU A O 1
ATOM 754 N N . THR A 1 99 ? -74.246 5.550 90.716 1.00 94.44 99 THR A N 1
ATOM 755 C CA . THR A 1 99 ? -73.534 4.323 90.313 1.00 94.44 99 THR A CA 1
ATOM 756 C C . THR A 1 99 ? -73.856 3.917 88.868 1.00 94.44 99 THR A C 1
ATOM 758 O O . THR A 1 99 ? -72.970 3.467 88.141 1.00 94.44 99 THR A O 1
ATOM 761 N N . GLN A 1 100 ? -75.100 4.090 88.406 1.00 91.62 100 GLN A N 1
ATOM 762 C CA . GLN A 1 100 ? -75.469 3.867 86.998 1.00 91.62 100 GLN A CA 1
ATOM 763 C C . GLN A 1 100 ? -74.771 4.866 86.070 1.00 91.62 100 GLN A C 1
ATOM 765 O O . GLN A 1 100 ? -74.273 4.479 85.016 1.00 91.62 100 GLN A O 1
ATOM 770 N N . SER A 1 101 ? -74.685 6.136 86.475 1.00 92.94 101 SER A N 1
ATOM 771 C CA . SER A 1 101 ? -73.947 7.154 85.720 1.00 92.94 101 SER A CA 1
ATOM 772 C C . SER A 1 101 ? -72.458 6.811 85.636 1.00 92.94 101 SER A C 1
ATOM 774 O O . SER A 1 101 ? -71.894 6.788 84.546 1.00 92.94 101 SER A O 1
ATOM 776 N N . ALA A 1 102 ? -71.833 6.456 86.763 1.00 92.94 102 ALA A N 1
ATOM 777 C CA . ALA A 1 102 ? -70.421 6.078 86.805 1.00 92.94 102 ALA A CA 1
ATOM 778 C C . ALA A 1 102 ? -70.127 4.809 85.983 1.00 92.94 102 ALA A C 1
ATOM 780 O O . ALA A 1 102 ? -69.140 4.751 85.255 1.00 92.94 102 ALA A O 1
ATOM 781 N N . THR A 1 103 ? -70.994 3.793 86.046 1.00 94.06 103 THR A N 1
ATOM 782 C CA . THR A 1 103 ? -70.844 2.586 85.209 1.00 94.06 103 THR A CA 1
ATOM 783 C C . THR A 1 103 ? -71.017 2.885 83.727 1.00 94.06 103 THR A C 1
ATOM 785 O O . THR A 1 103 ? -70.314 2.282 82.918 1.00 94.06 103 THR A O 1
ATOM 788 N N . LYS A 1 104 ? -71.876 3.844 83.358 1.00 92.56 104 LYS A N 1
ATOM 789 C CA . LYS A 1 104 ? -72.006 4.288 81.969 1.00 92.56 104 LYS A CA 1
ATOM 790 C C . LYS A 1 104 ? -70.729 4.958 81.452 1.00 92.56 104 LYS A C 1
ATOM 792 O O . LYS A 1 104 ? -70.288 4.646 80.350 1.00 92.56 104 LYS A O 1
ATOM 797 N N . GLU A 1 105 ? -70.100 5.809 82.258 1.00 94.00 105 GLU A N 1
ATOM 798 C CA . GLU A 1 105 ? -68.808 6.416 81.910 1.00 94.00 105 GLU A CA 1
ATOM 799 C C . GLU A 1 105 ? -67.709 5.357 81.725 1.00 94.00 105 GLU A C 1
ATOM 801 O O . GLU A 1 105 ? -66.948 5.419 80.759 1.00 94.00 105 GLU A O 1
ATOM 806 N N . ILE A 1 106 ? -67.647 4.344 82.600 1.00 94.44 106 ILE A N 1
ATOM 807 C CA . ILE A 1 106 ? -66.678 3.244 82.461 1.00 94.44 106 ILE A CA 1
ATOM 808 C C . ILE A 1 106 ? -66.966 2.416 81.200 1.00 94.44 106 ILE A C 1
ATOM 810 O O . ILE A 1 106 ? -66.029 2.064 80.487 1.00 94.44 106 ILE A O 1
ATOM 814 N N . GLU A 1 107 ? -68.235 2.124 80.895 1.00 93.19 107 GLU A N 1
ATOM 815 C CA . GLU A 1 107 ? -68.628 1.431 79.659 1.00 93.19 107 GLU A CA 1
ATOM 816 C C . GLU A 1 107 ? -68.098 2.173 78.421 1.00 93.19 107 GLU A C 1
ATOM 818 O O . GLU A 1 107 ? -67.492 1.562 77.536 1.00 93.19 107 GLU A O 1
ATOM 823 N N . ASP A 1 108 ? -68.258 3.496 78.381 1.00 94.44 108 ASP A N 1
ATOM 824 C CA . ASP A 1 108 ? -67.784 4.321 77.270 1.00 94.44 108 ASP A CA 1
ATOM 825 C C . ASP A 1 108 ? -66.243 4.319 77.175 1.00 94.44 108 ASP A C 1
ATOM 827 O O . ASP A 1 108 ? -65.688 4.239 76.075 1.00 94.44 108 ASP A O 1
ATOM 831 N N . VAL A 1 109 ? -65.525 4.321 78.306 1.00 94.38 109 VAL A N 1
ATOM 832 C CA . VAL A 1 109 ? -64.056 4.162 78.334 1.00 94.38 109 VAL A CA 1
ATOM 833 C C . VAL A 1 109 ? -63.626 2.790 77.801 1.00 94.38 109 VAL A C 1
ATOM 835 O O . VAL A 1 109 ? -62.716 2.723 76.975 1.00 94.38 109 VAL A O 1
ATOM 838 N N . VAL A 1 110 ? -64.280 1.701 78.211 1.00 94.88 110 VAL A N 1
ATOM 839 C CA . VAL A 1 110 ? -63.959 0.330 77.761 1.00 94.88 110 VAL A CA 1
ATOM 840 C C . VAL A 1 110 ? -64.205 0.161 76.262 1.00 94.88 110 VAL A C 1
ATOM 842 O O . VAL A 1 110 ? -63.383 -0.438 75.561 1.00 94.88 110 VAL A O 1
ATOM 845 N N . ASN A 1 111 ? -65.294 0.736 75.746 1.00 93.50 111 ASN A N 1
ATOM 846 C CA . ASN A 1 111 ? -65.576 0.758 74.311 1.00 93.50 111 ASN A CA 1
ATOM 847 C C . ASN A 1 111 ? -64.489 1.520 73.537 1.00 93.50 111 ASN A C 1
ATOM 849 O O . ASN A 1 111 ? -64.011 1.037 72.509 1.00 93.50 111 ASN A O 1
ATOM 853 N N . ASN A 1 112 ? -64.038 2.667 74.054 1.00 95.56 112 ASN A N 1
ATOM 854 C CA . ASN A 1 112 ? -62.939 3.427 73.453 1.00 95.56 112 ASN A CA 1
ATOM 855 C C . ASN A 1 112 ? -61.611 2.652 73.469 1.00 95.56 112 ASN A C 1
ATOM 857 O O . ASN A 1 112 ? -60.901 2.648 72.463 1.00 95.56 112 ASN A O 1
ATOM 861 N N . VAL A 1 113 ? -61.283 1.964 74.569 1.00 95.25 113 VAL A N 1
ATOM 862 C CA . VAL A 1 113 ? -60.085 1.108 74.661 1.00 95.25 113 VAL A CA 1
ATOM 863 C C . VAL A 1 113 ? -60.155 -0.027 73.643 1.00 95.25 113 VAL A C 1
ATOM 865 O O . VAL A 1 113 ? -59.213 -0.216 72.878 1.00 95.25 113 VAL A O 1
ATOM 868 N N . THR A 1 114 ? -61.291 -0.717 73.561 1.00 94.12 114 THR A N 1
ATOM 869 C CA . THR A 1 114 ? -61.512 -1.802 72.593 1.00 94.12 114 THR A CA 1
ATOM 870 C C . THR A 1 114 ? -61.355 -1.311 71.153 1.00 94.12 114 THR A C 1
ATOM 872 O O . THR A 1 114 ? -60.655 -1.929 70.352 1.00 94.12 114 THR A O 1
ATOM 875 N N . SER A 1 115 ? -61.933 -0.151 70.825 1.00 96.19 115 SER A N 1
ATOM 876 C CA . SER A 1 115 ? -61.754 0.471 69.509 1.00 96.19 115 SER A CA 1
ATOM 877 C C . SER A 1 115 ? -60.285 0.797 69.224 1.00 96.19 115 SER A C 1
ATOM 879 O O . SER A 1 115 ? -59.821 0.588 68.105 1.00 96.19 115 SER A O 1
ATOM 881 N N . LYS A 1 116 ? -59.531 1.287 70.216 1.00 96.19 116 LYS A N 1
ATOM 882 C CA . LYS A 1 116 ? -58.105 1.609 70.047 1.00 96.19 116 LYS A CA 1
ATOM 883 C C . LYS A 1 116 ? -57.228 0.369 69.889 1.00 96.19 116 LYS A C 1
ATOM 885 O O . LYS A 1 116 ? -56.250 0.431 69.148 1.00 96.19 116 LYS A O 1
ATOM 890 N N . ILE A 1 117 ? -57.588 -0.749 70.515 1.00 95.94 117 ILE A N 1
ATOM 891 C CA . ILE A 1 117 ? -56.926 -2.043 70.300 1.00 95.94 117 ILE A CA 1
ATOM 892 C C . ILE A 1 117 ? -57.156 -2.525 68.861 1.00 95.94 117 ILE A C 1
ATOM 894 O O . ILE A 1 117 ? -56.205 -2.937 68.199 1.00 95.94 117 ILE A O 1
ATOM 898 N N . MET A 1 118 ? -58.380 -2.400 68.334 1.00 93.94 118 MET A N 1
ATOM 899 C CA . MET A 1 118 ? -58.672 -2.729 66.930 1.00 93.94 118 MET A CA 1
ATOM 900 C C . MET A 1 118 ? -57.871 -1.861 65.950 1.00 93.94 118 MET A C 1
ATOM 902 O O . MET A 1 118 ? -57.279 -2.391 65.008 1.00 93.94 118 MET A O 1
ATOM 906 N N . ASP A 1 119 ? -57.804 -0.546 66.186 1.00 96.19 119 ASP A N 1
ATOM 907 C CA . ASP A 1 119 ? -56.970 0.371 65.395 1.00 96.19 119 ASP A CA 1
ATOM 908 C C . ASP A 1 119 ? -55.490 -0.059 65.421 1.00 96.19 119 ASP A C 1
ATOM 910 O O . ASP A 1 119 ? -54.823 -0.086 64.385 1.00 96.19 119 ASP A O 1
ATOM 914 N N . SER A 1 120 ? -54.990 -0.427 66.605 1.00 96.31 120 SER A N 1
ATOM 915 C CA . SER A 1 120 ? -53.610 -0.867 66.835 1.00 96.31 120 SER A CA 1
ATOM 916 C C . SER A 1 120 ? -53.292 -2.176 66.097 1.00 96.31 120 SER A C 1
ATOM 918 O O . SER A 1 120 ? -52.297 -2.245 65.377 1.00 96.31 120 SER A O 1
ATOM 920 N N . ASN A 1 121 ? -54.177 -3.176 66.159 1.00 94.56 121 ASN A N 1
ATOM 921 C CA . ASN A 1 121 ? -54.020 -4.434 65.418 1.00 94.56 121 ASN A CA 1
ATOM 922 C C . ASN A 1 121 ? -54.029 -4.222 63.899 1.00 94.56 121 ASN A C 1
ATOM 924 O O . ASN A 1 121 ? -53.203 -4.795 63.188 1.00 94.56 121 ASN A O 1
ATOM 928 N N . ASN A 1 122 ? -54.909 -3.358 63.386 1.00 94.62 122 ASN A N 1
ATOM 929 C CA . ASN A 1 122 ? -54.912 -3.015 61.963 1.00 94.62 122 ASN A CA 1
ATOM 930 C C . ASN A 1 122 ? -53.592 -2.350 61.536 1.00 94.62 122 ASN A C 1
ATOM 932 O O . ASN A 1 122 ? -53.059 -2.669 60.472 1.00 94.62 122 ASN A O 1
ATOM 936 N N . ALA A 1 123 ? -53.039 -1.460 62.367 1.00 95.56 123 ALA A N 1
ATOM 937 C CA . ALA A 1 123 ? -51.734 -0.852 62.114 1.00 95.56 123 ALA A CA 1
ATOM 938 C C . ALA A 1 123 ? -50.597 -1.891 62.132 1.00 95.56 123 ALA A C 1
ATOM 940 O O . ALA A 1 123 ? -49.705 -1.831 61.286 1.00 95.56 123 ALA A O 1
ATOM 941 N N . MET A 1 124 ? -50.647 -2.876 63.033 1.00 94.81 124 MET A N 1
ATOM 942 C CA . MET A 1 124 ? -49.673 -3.974 63.093 1.00 94.81 124 MET A CA 1
ATOM 943 C C . MET A 1 124 ? -49.708 -4.860 61.845 1.00 94.81 124 MET A C 1
ATOM 945 O O . MET A 1 124 ? -48.650 -5.168 61.297 1.00 94.81 124 MET A O 1
ATOM 949 N N . ILE A 1 125 ? -50.898 -5.204 61.338 1.00 93.12 125 ILE A N 1
ATOM 950 C CA . ILE A 1 125 ? -51.051 -5.953 60.077 1.00 93.12 125 ILE A CA 1
ATOM 951 C C . ILE A 1 125 ? -50.423 -5.174 58.915 1.00 93.12 125 ILE A C 1
ATOM 953 O O . ILE A 1 125 ? -49.620 -5.722 58.162 1.00 93.12 125 ILE A O 1
ATOM 957 N N . GLN A 1 126 ? -50.710 -3.872 58.811 1.00 94.81 126 GLN A N 1
ATOM 958 C CA . GLN A 1 126 ? -50.105 -3.022 57.781 1.00 94.81 126 GLN A CA 1
ATOM 959 C C . GLN A 1 126 ? -48.580 -2.935 57.911 1.00 94.81 126 GLN A C 1
ATOM 961 O O . GLN A 1 126 ? -47.878 -2.907 56.898 1.00 94.81 126 GLN A O 1
ATOM 966 N N . CYS A 1 127 ? -48.047 -2.883 59.133 1.00 94.88 127 CYS A N 1
ATOM 967 C CA . CYS A 1 127 ? -46.605 -2.933 59.347 1.00 94.88 127 CYS A CA 1
ATOM 968 C C . CYS A 1 127 ? -46.024 -4.275 58.887 1.00 94.88 127 CYS A C 1
ATOM 970 O O . CYS A 1 127 ? -45.022 -4.267 58.176 1.00 94.88 127 CYS A O 1
ATOM 972 N N . LYS A 1 128 ? -46.671 -5.406 59.189 1.00 93.12 128 LYS A N 1
ATOM 973 C CA . LYS A 1 128 ? -46.231 -6.739 58.748 1.00 93.12 128 LYS A CA 1
ATOM 974 C C . LYS A 1 128 ? -46.153 -6.844 57.220 1.00 93.12 128 LYS A C 1
ATOM 976 O O . LYS A 1 128 ? -45.141 -7.306 56.695 1.00 93.12 128 LYS A O 1
ATOM 981 N N . ASP A 1 129 ? -47.146 -6.317 56.506 1.00 94.06 129 ASP A N 1
ATOM 982 C CA . ASP A 1 129 ? -47.135 -6.257 55.037 1.00 94.06 129 ASP A CA 1
ATOM 983 C C . ASP A 1 129 ? -45.990 -5.387 54.500 1.00 94.06 129 ASP A C 1
ATOM 985 O O . ASP A 1 129 ? -45.266 -5.786 53.584 1.00 94.06 129 ASP A O 1
ATOM 989 N N . ARG A 1 130 ? -45.771 -4.205 55.093 1.00 94.12 130 ARG A N 1
ATOM 990 C CA . ARG A 1 130 ? -44.649 -3.325 54.719 1.00 94.12 130 ARG A CA 1
ATOM 991 C C . ARG A 1 130 ? -43.300 -3.996 54.940 1.00 94.12 130 ARG A C 1
ATOM 993 O O . ARG A 1 130 ? -42.377 -3.784 54.162 1.00 94.12 130 ARG A O 1
ATOM 1000 N N . MET A 1 131 ? -43.171 -4.811 55.977 1.00 93.94 131 MET A N 1
ATOM 1001 C CA . MET A 1 131 ? -41.935 -5.529 56.259 1.00 93.94 131 MET A CA 1
ATOM 1002 C C . MET A 1 131 ? -41.631 -6.623 55.246 1.00 93.94 131 MET A C 1
ATOM 1004 O O . MET A 1 131 ? -40.470 -6.785 54.878 1.00 93.94 131 MET A O 1
ATOM 1008 N N . LEU A 1 132 ? -42.653 -7.330 54.758 1.00 92.62 132 LEU A N 1
ATOM 1009 C CA . LEU A 1 132 ? -42.490 -8.276 53.653 1.00 92.62 132 LEU A CA 1
ATOM 1010 C C . LEU A 1 132 ? -42.002 -7.558 52.388 1.00 92.62 132 LEU A C 1
ATOM 1012 O O . LEU A 1 132 ? -41.062 -8.018 51.748 1.00 92.62 132 LEU A O 1
ATOM 1016 N N . GLN A 1 133 ? -42.550 -6.376 52.088 1.00 95.12 133 GLN A N 1
ATOM 1017 C CA . GLN A 1 133 ? -42.078 -5.560 50.962 1.00 95.12 133 GLN A CA 1
ATOM 1018 C C . GLN A 1 133 ? -40.613 -5.128 51.121 1.00 95.12 133 GLN A C 1
ATOM 1020 O O . GLN A 1 133 ? -39.852 -5.175 50.157 1.00 95.12 133 GLN A O 1
ATOM 1025 N N . VAL A 1 134 ? -40.194 -4.717 52.325 1.00 95.00 134 VAL A N 1
ATOM 1026 C CA . VAL A 1 134 ? -38.788 -4.357 52.590 1.00 95.00 134 VAL A CA 1
ATOM 1027 C C . VAL A 1 134 ? -37.869 -5.569 52.422 1.00 95.00 134 VAL A C 1
ATOM 1029 O O . VAL A 1 134 ? -36.781 -5.428 51.865 1.00 95.00 134 VAL A O 1
ATOM 1032 N N . GLU A 1 135 ? -38.298 -6.752 52.860 1.00 92.06 135 GLU A N 1
ATOM 1033 C CA . GLU A 1 135 ? -37.544 -7.996 52.687 1.00 92.06 135 GLU A CA 1
ATOM 1034 C C . GLU A 1 135 ? -37.356 -8.355 51.203 1.00 92.06 135 GLU A C 1
ATOM 1036 O O . GLU A 1 135 ? -36.257 -8.732 50.791 1.00 92.06 135 GLU A O 1
ATOM 1041 N N . ASP A 1 136 ? -38.394 -8.192 50.383 1.00 94.06 136 ASP A N 1
ATOM 1042 C CA . ASP A 1 136 ? -38.313 -8.444 48.942 1.00 94.06 136 ASP A CA 1
ATOM 1043 C C . ASP A 1 136 ? -37.383 -7.441 48.243 1.00 94.06 136 ASP A C 1
ATOM 1045 O O . ASP A 1 136 ? -36.499 -7.845 47.483 1.00 94.06 136 ASP A O 1
ATOM 1049 N N . ILE A 1 137 ? -37.482 -6.149 48.579 1.00 94.88 137 ILE A N 1
ATOM 1050 C CA . ILE A 1 137 ? -36.562 -5.115 48.071 1.00 94.88 137 ILE A CA 1
ATOM 1051 C C . ILE A 1 137 ? -35.113 -5.431 48.470 1.00 94.88 137 ILE A C 1
ATOM 1053 O O . ILE A 1 137 ? -34.190 -5.267 47.665 1.00 94.88 137 ILE A O 1
ATOM 1057 N N . ALA A 1 138 ? -34.883 -5.899 49.699 1.00 92.94 138 ALA A N 1
ATOM 1058 C CA . ALA A 1 138 ? -33.553 -6.284 50.159 1.00 92.94 138 ALA A CA 1
ATOM 1059 C C . ALA A 1 138 ? -32.991 -7.461 49.340 1.00 92.94 138 ALA A C 1
ATOM 1061 O O . ALA A 1 138 ? -31.834 -7.420 48.913 1.00 92.94 138 ALA A O 1
ATOM 1062 N N . LYS A 1 139 ? -33.812 -8.478 49.044 1.00 92.19 139 LYS A N 1
ATOM 1063 C CA . LYS A 1 139 ? -33.424 -9.610 48.182 1.00 92.19 139 LYS A CA 1
ATOM 1064 C C . LYS A 1 139 ? -33.068 -9.157 46.767 1.00 92.19 139 LYS A C 1
ATOM 1066 O O . LYS A 1 139 ? -32.012 -9.542 46.263 1.00 92.19 139 LYS A O 1
ATOM 1071 N N . GLU A 1 140 ? -33.895 -8.319 46.145 1.00 95.38 140 GLU A N 1
ATOM 1072 C CA . GLU A 1 140 ? -33.613 -7.771 44.812 1.00 95.38 140 GLU A CA 1
ATOM 1073 C C . GLU A 1 140 ? -32.313 -6.958 44.798 1.00 95.38 140 GLU A C 1
ATOM 1075 O O . GLU A 1 140 ? -31.479 -7.118 43.904 1.00 95.38 140 GLU A O 1
ATOM 1080 N N . THR A 1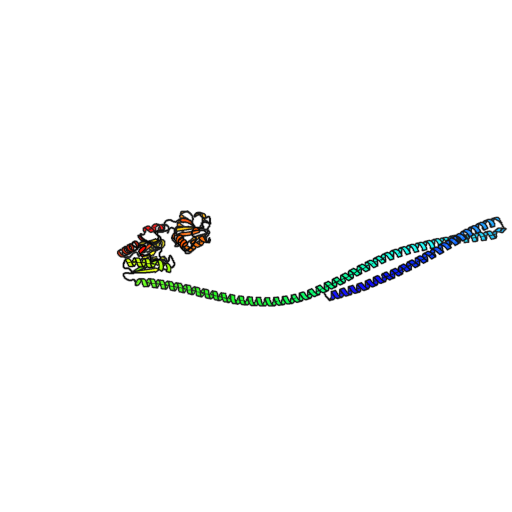 141 ? -32.083 -6.142 45.829 1.00 94.62 141 THR A N 1
ATOM 1081 C CA . THR A 1 141 ? -30.863 -5.329 45.938 1.00 94.62 141 THR A CA 1
ATOM 1082 C C . THR A 1 141 ? -29.610 -6.206 46.039 1.00 94.62 141 THR A C 1
ATOM 1084 O O . THR A 1 141 ? -28.594 -5.894 45.415 1.00 94.62 141 THR A O 1
ATOM 1087 N N . THR A 1 142 ? -29.677 -7.331 46.756 1.00 93.25 142 THR A N 1
ATOM 1088 C CA . THR A 1 142 ? -28.577 -8.309 46.821 1.00 93.25 142 THR A CA 1
ATOM 1089 C C . THR A 1 142 ? -28.245 -8.891 45.446 1.00 93.25 142 THR A C 1
ATOM 1091 O O . THR A 1 142 ? -27.069 -8.985 45.092 1.00 93.25 142 THR A O 1
ATOM 1094 N N . ILE A 1 143 ? -29.256 -9.233 44.639 1.00 94.25 143 ILE A N 1
ATOM 1095 C CA . ILE A 1 143 ? -29.052 -9.742 43.270 1.00 94.25 143 ILE A CA 1
ATOM 1096 C C . ILE A 1 143 ? -28.339 -8.690 42.410 1.00 94.25 143 ILE A C 1
ATOM 1098 O O . ILE A 1 143 ? -27.378 -9.012 41.709 1.00 94.25 143 ILE A O 1
ATOM 1102 N N . ILE A 1 144 ? -28.764 -7.425 42.498 1.00 94.56 144 ILE A N 1
ATOM 1103 C CA . ILE A 1 144 ? -28.151 -6.317 41.751 1.00 94.56 144 ILE A CA 1
ATOM 1104 C C . ILE A 1 144 ? -26.688 -6.115 42.165 1.00 94.56 144 ILE A C 1
ATOM 1106 O O . ILE A 1 144 ? -25.832 -5.936 41.301 1.00 94.56 144 ILE A O 1
ATOM 1110 N N . ILE A 1 145 ? -26.381 -6.162 43.465 1.00 93.19 145 ILE A N 1
ATOM 1111 C CA . ILE A 1 145 ? -25.003 -6.033 43.965 1.00 93.19 145 ILE A CA 1
ATOM 1112 C C . ILE A 1 145 ? -24.111 -7.148 43.418 1.00 93.19 145 ILE A C 1
ATOM 1114 O O . ILE A 1 145 ? -23.010 -6.851 42.967 1.00 93.19 145 ILE A O 1
ATOM 1118 N N . ASN A 1 146 ? -24.585 -8.396 43.399 1.00 91.56 146 ASN A N 1
ATOM 1119 C CA . ASN A 1 146 ? -23.814 -9.512 42.845 1.00 91.56 146 ASN A CA 1
ATOM 1120 C C . ASN A 1 146 ? -23.522 -9.299 41.352 1.00 91.56 146 ASN A C 1
ATOM 1122 O O . ASN A 1 146 ? -22.381 -9.414 40.926 1.00 91.56 146 ASN A O 1
ATOM 1126 N N . SER A 1 147 ? -24.522 -8.875 40.574 1.00 94.38 147 SER A N 1
ATOM 1127 C CA . SER A 1 147 ? -24.310 -8.542 39.159 1.00 94.38 147 SER A CA 1
ATOM 1128 C C . SER A 1 147 ? -23.341 -7.365 38.965 1.00 94.38 147 SER A C 1
ATOM 1130 O O . SER A 1 147 ? -22.596 -7.329 37.986 1.00 94.38 147 SER A O 1
ATOM 1132 N N . MET A 1 148 ? -23.317 -6.391 39.881 1.00 93.12 148 MET A N 1
ATOM 1133 C CA . MET A 1 148 ? -22.323 -5.313 39.851 1.00 93.12 148 MET A CA 1
ATOM 1134 C C . MET A 1 148 ? -20.905 -5.816 40.143 1.00 93.12 148 MET A C 1
ATOM 1136 O O . MET A 1 148 ? -19.970 -5.304 39.529 1.00 93.12 148 MET A O 1
ATOM 1140 N N . GLU A 1 149 ? -20.735 -6.790 41.040 1.00 90.12 149 GLU A N 1
ATOM 1141 C CA . GLU A 1 149 ? -19.431 -7.421 41.293 1.00 90.12 149 GLU A CA 1
ATOM 1142 C C . GLU A 1 149 ? -18.905 -8.105 40.025 1.00 90.12 149 GLU A C 1
ATOM 1144 O O . GLU A 1 149 ? -17.787 -7.802 39.603 1.00 90.12 149 GLU A O 1
ATOM 1149 N N . ASP A 1 150 ? -19.740 -8.912 39.362 1.00 92.00 150 ASP A N 1
ATOM 1150 C CA . ASP A 1 150 ? -19.382 -9.600 38.112 1.00 92.00 150 ASP A CA 1
ATOM 1151 C C . ASP A 1 150 ? -18.959 -8.600 37.018 1.00 92.00 150 ASP A C 1
ATOM 1153 O O . ASP A 1 150 ? -17.915 -8.744 36.378 1.00 92.00 150 ASP A O 1
ATOM 1157 N N . ASN A 1 151 ? -19.731 -7.521 36.844 1.00 92.81 151 ASN A N 1
ATOM 1158 C CA . ASN A 1 151 ? -19.424 -6.478 35.861 1.00 92.81 151 ASN A CA 1
ATOM 1159 C C . ASN A 1 151 ? -18.095 -5.763 36.158 1.00 92.81 151 ASN A C 1
ATOM 1161 O O . ASN A 1 151 ? -17.353 -5.422 35.234 1.00 92.81 151 ASN A O 1
ATOM 1165 N N . ILE A 1 152 ? -17.772 -5.510 37.430 1.00 91.62 152 ILE A N 1
ATOM 1166 C CA . ILE A 1 152 ? -16.491 -4.892 37.805 1.00 91.62 152 ILE A CA 1
ATOM 1167 C C . ILE A 1 152 ? -15.327 -5.844 37.521 1.00 91.62 152 ILE A C 1
ATOM 1169 O O . ILE A 1 152 ? -14.278 -5.393 37.053 1.00 91.62 152 ILE A O 1
ATOM 1173 N N . GLU A 1 153 ? -15.498 -7.144 37.754 1.00 90.12 153 GLU A N 1
ATOM 1174 C CA . GLU A 1 153 ? -14.480 -8.141 37.424 1.00 90.12 153 GLU A CA 1
ATOM 1175 C C . GLU A 1 153 ? -14.219 -8.204 35.910 1.00 90.12 153 GLU A C 1
ATOM 1177 O O . GLU A 1 153 ? -13.061 -8.185 35.475 1.00 90.12 153 GLU A O 1
ATOM 1182 N N . GLU A 1 154 ? -15.268 -8.166 35.085 1.00 93.19 154 GLU A N 1
ATOM 1183 C CA . GLU A 1 154 ? -15.115 -8.048 33.631 1.00 93.19 154 GLU A CA 1
ATOM 1184 C C . GLU A 1 154 ? -14.376 -6.766 33.224 1.00 93.19 154 GLU A C 1
ATOM 1186 O O . GLU A 1 154 ? -13.444 -6.817 32.412 1.00 93.19 154 GLU A O 1
ATOM 1191 N N . ILE A 1 155 ? -14.731 -5.618 33.810 1.00 91.12 155 ILE A N 1
ATOM 1192 C CA . ILE A 1 155 ? -14.059 -4.335 33.547 1.00 91.12 155 ILE A CA 1
ATOM 1193 C C . ILE A 1 155 ? -12.569 -4.414 33.900 1.00 91.12 155 ILE A C 1
ATOM 1195 O O . ILE A 1 155 ? -11.725 -3.919 33.142 1.00 91.12 155 ILE A O 1
ATOM 1199 N N . ARG A 1 156 ? -12.218 -5.060 35.017 1.00 87.81 156 ARG A N 1
ATOM 1200 C CA . ARG A 1 156 ? -10.821 -5.275 35.415 1.00 87.81 156 ARG A CA 1
ATOM 1201 C C . ARG A 1 156 ? -10.076 -6.106 34.368 1.00 87.81 156 ARG A C 1
ATOM 1203 O O . ARG A 1 156 ? -8.994 -5.708 33.932 1.00 87.81 156 ARG A O 1
ATOM 1210 N N . ASN A 1 157 ? -10.684 -7.188 33.887 1.00 91.25 157 ASN A N 1
ATOM 1211 C CA . ASN A 1 157 ? -10.109 -8.036 32.841 1.00 91.25 157 ASN A CA 1
ATOM 1212 C C . ASN A 1 157 ? -9.895 -7.281 31.518 1.00 91.25 157 ASN A C 1
ATOM 1214 O O . ASN A 1 157 ? -8.845 -7.421 30.885 1.00 91.25 157 ASN A O 1
ATOM 1218 N N . TYR A 1 158 ? -10.853 -6.452 31.093 1.00 92.75 158 TYR A N 1
ATOM 1219 C CA . TYR A 1 158 ? -10.692 -5.618 29.896 1.00 92.75 158 TYR A CA 1
ATOM 1220 C C . TYR A 1 158 ? -9.602 -4.561 30.057 1.00 92.75 158 TYR A C 1
ATOM 1222 O O . TYR A 1 158 ? -8.841 -4.322 29.120 1.00 92.75 158 TYR A O 1
ATOM 1230 N N . THR A 1 159 ? -9.492 -3.965 31.242 1.00 89.81 159 THR A N 1
ATOM 1231 C CA . THR A 1 159 ? -8.452 -2.975 31.542 1.00 89.81 159 THR A CA 1
ATOM 1232 C C . THR A 1 159 ? -7.058 -3.594 31.437 1.00 89.81 159 THR A C 1
ATOM 1234 O O . THR A 1 159 ? -6.174 -2.992 30.828 1.00 89.81 159 THR A O 1
ATOM 1237 N N . GLN A 1 160 ? -6.868 -4.819 31.940 1.00 90.94 160 GLN A N 1
ATOM 1238 C CA . GLN A 1 160 ? -5.595 -5.530 31.802 1.00 90.94 160 GLN A CA 1
ATOM 1239 C C . GLN A 1 160 ? -5.265 -5.822 30.332 1.00 90.94 160 GLN A C 1
ATOM 1241 O O . GLN A 1 160 ? -4.165 -5.528 29.870 1.00 90.94 160 GLN A O 1
ATOM 1246 N N . LYS A 1 161 ? -6.237 -6.325 29.559 1.00 94.75 161 LYS A N 1
ATOM 1247 C CA . LYS A 1 161 ? -6.056 -6.555 28.115 1.00 94.75 161 LYS A CA 1
ATOM 1248 C C . LYS A 1 161 ? -5.702 -5.269 27.361 1.00 94.75 161 LYS A C 1
ATOM 1250 O O . LYS A 1 161 ? -4.908 -5.315 26.423 1.00 94.75 161 LYS A O 1
ATOM 1255 N N . LEU A 1 162 ? -6.284 -4.134 27.753 1.00 94.31 162 LEU A N 1
ATOM 1256 C CA . LEU A 1 162 ? -5.963 -2.825 27.181 1.00 94.31 162 LEU A CA 1
ATOM 1257 C C . LEU A 1 162 ? -4.530 -2.394 27.504 1.00 94.31 162 LEU A C 1
ATOM 1259 O O . LEU A 1 162 ? -3.852 -1.893 26.611 1.00 94.31 162 LEU A O 1
ATOM 1263 N N . MET A 1 163 ? -4.048 -2.622 28.730 1.00 92.62 163 MET A N 1
ATOM 1264 C CA . MET A 1 163 ? -2.647 -2.359 29.087 1.00 92.62 163 MET A CA 1
ATOM 1265 C C . MET A 1 163 ? -1.686 -3.201 28.245 1.00 92.62 163 MET A C 1
ATOM 1267 O O . MET A 1 163 ? -0.755 -2.658 27.651 1.00 92.62 163 MET A O 1
ATOM 1271 N N . ASP A 1 164 ? -1.952 -4.501 28.116 1.00 95.50 164 ASP A N 1
ATOM 1272 C CA . ASP A 1 164 ? -1.125 -5.399 27.305 1.00 95.50 164 ASP A CA 1
ATOM 1273 C C . ASP A 1 164 ? -1.111 -4.977 25.825 1.00 95.50 164 ASP A C 1
ATOM 1275 O O . ASP A 1 164 ? -0.077 -5.043 25.156 1.00 95.50 164 ASP A O 1
ATOM 1279 N N . MET A 1 165 ? -2.258 -4.535 25.296 1.00 96.69 165 MET A N 1
ATOM 1280 C CA . MET A 1 165 ? -2.361 -4.019 23.930 1.00 96.69 165 MET A CA 1
ATOM 1281 C C . MET A 1 165 ? -1.589 -2.707 23.759 1.00 96.69 165 MET A C 1
ATOM 1283 O O . MET A 1 165 ? -0.873 -2.562 22.772 1.00 96.69 165 MET A O 1
ATOM 1287 N N . SER A 1 166 ? -1.687 -1.785 24.721 1.00 95.88 166 SER A N 1
ATOM 1288 C CA . SER A 1 166 ? -0.937 -0.523 24.708 1.00 95.88 166 SER A CA 1
ATOM 1289 C C . SER A 1 166 ? 0.569 -0.781 24.673 1.00 95.88 166 SER A C 1
ATOM 1291 O O . SER A 1 166 ? 1.274 -0.182 23.870 1.00 95.88 166 SER A O 1
ATOM 1293 N N . GLN A 1 167 ? 1.057 -1.745 25.456 1.00 96.31 167 GLN A N 1
ATOM 1294 C CA . GLN A 1 167 ? 2.474 -2.113 25.451 1.00 96.31 167 GLN A CA 1
ATOM 1295 C C . GLN A 1 167 ? 2.926 -2.692 24.102 1.00 96.31 167 GLN A C 1
ATOM 1297 O O . GLN A 1 167 ? 4.028 -2.409 23.630 1.00 96.31 167 GLN A O 1
ATOM 1302 N N . LYS A 1 168 ? 2.084 -3.513 23.460 1.00 96.19 168 LYS A N 1
ATOM 1303 C CA . LYS A 1 168 ? 2.352 -4.018 22.103 1.00 96.19 168 LYS A CA 1
ATOM 1304 C C . LYS A 1 168 ? 2.355 -2.894 21.071 1.00 96.19 168 LYS A C 1
ATOM 1306 O O . LYS A 1 168 ? 3.162 -2.932 20.147 1.00 96.19 168 LYS A O 1
ATOM 1311 N N . GLN A 1 169 ? 1.469 -1.915 21.229 1.00 95.44 169 GLN A N 1
ATOM 1312 C CA . GLN A 1 169 ? 1.397 -0.750 20.358 1.00 95.44 169 GLN A CA 1
ATOM 1313 C C . GLN A 1 169 ? 2.665 0.105 20.460 1.00 95.44 169 GLN A C 1
ATOM 1315 O O . GLN A 1 169 ? 3.198 0.489 19.422 1.00 95.44 169 GLN A O 1
ATOM 1320 N N . ASP A 1 170 ? 3.200 0.316 21.664 1.00 96.62 170 ASP A N 1
ATOM 1321 C CA . ASP A 1 170 ? 4.473 1.022 21.858 1.00 96.62 170 ASP A CA 1
ATOM 1322 C C . ASP A 1 170 ? 5.634 0.311 21.146 1.00 96.62 170 ASP A C 1
ATOM 1324 O O . ASP A 1 170 ? 6.436 0.943 20.460 1.00 96.62 170 ASP A O 1
ATOM 1328 N N . ASN A 1 171 ? 5.695 -1.022 21.233 1.00 96.06 171 ASN A N 1
ATOM 1329 C CA . ASN A 1 171 ? 6.719 -1.796 20.527 1.00 96.06 171 ASN A CA 1
ATOM 1330 C C . ASN A 1 171 ? 6.594 -1.662 19.001 1.00 96.06 171 ASN A C 1
ATOM 1332 O O . ASN A 1 171 ? 7.598 -1.472 18.320 1.00 96.06 171 ASN A O 1
ATOM 1336 N N . ALA A 1 172 ? 5.369 -1.715 18.469 1.00 96.81 172 ALA A N 1
ATOM 1337 C CA . ALA A 1 172 ? 5.122 -1.542 17.039 1.00 96.81 172 ALA A CA 1
ATOM 1338 C C . ALA A 1 172 ? 5.499 -0.132 16.550 1.00 96.81 172 ALA A C 1
ATOM 1340 O O . ALA A 1 172 ? 6.011 0.018 15.444 1.00 96.81 172 ALA A O 1
ATOM 1341 N N . ILE A 1 173 ? 5.283 0.901 17.372 1.00 97.25 173 ILE A N 1
ATOM 1342 C CA . ILE A 1 173 ? 5.708 2.273 17.062 1.00 97.25 173 ILE A CA 1
ATOM 1343 C C . ILE A 1 173 ? 7.235 2.352 16.944 1.00 97.25 173 ILE A C 1
ATOM 1345 O O . ILE A 1 173 ? 7.727 2.934 15.980 1.00 97.25 173 ILE A O 1
ATOM 1349 N N . ASN A 1 174 ? 7.977 1.713 17.852 1.00 96.50 174 ASN A N 1
ATOM 1350 C CA . ASN A 1 174 ? 9.441 1.675 17.774 1.00 96.50 174 ASN A CA 1
ATOM 1351 C C . ASN A 1 174 ? 9.930 0.954 16.503 1.00 96.50 174 ASN A C 1
ATOM 1353 O O . ASN A 1 174 ? 10.867 1.411 15.855 1.00 96.50 174 ASN A O 1
ATOM 1357 N N . GLU A 1 175 ? 9.292 -0.151 16.101 1.00 97.06 175 GLU A N 1
ATOM 1358 C CA . GLU A 1 175 ? 9.622 -0.842 14.841 1.00 97.06 175 GLU A CA 1
ATOM 1359 C C . GLU A 1 175 ? 9.355 0.033 13.607 1.00 97.06 175 GLU A C 1
ATOM 1361 O O . GLU A 1 175 ? 10.162 0.056 12.675 1.00 97.06 175 GLU A O 1
ATOM 1366 N N . ILE A 1 176 ? 8.253 0.789 13.613 1.00 96.06 176 ILE A N 1
ATOM 1367 C CA . ILE A 1 176 ? 7.945 1.761 12.556 1.00 96.06 176 ILE A CA 1
ATOM 1368 C C . ILE A 1 176 ? 9.025 2.845 12.495 1.00 96.06 176 ILE A C 1
ATOM 1370 O O . ILE A 1 176 ? 9.438 3.215 11.399 1.00 96.06 176 ILE A O 1
ATOM 1374 N N . GLU A 1 177 ? 9.502 3.337 13.639 1.00 96.94 177 GLU A N 1
ATOM 1375 C CA . GLU A 1 177 ? 10.570 4.338 13.693 1.00 96.94 177 GLU A CA 1
ATOM 1376 C C . GLU A 1 177 ? 11.858 3.828 13.025 1.00 96.94 177 GLU A C 1
ATOM 1378 O O . GLU A 1 177 ? 12.402 4.507 12.152 1.00 96.94 177 GLU A O 1
ATOM 1383 N N . TYR A 1 178 ? 12.286 2.596 13.331 1.00 96.50 178 TYR A N 1
ATOM 1384 C CA . TYR A 1 178 ? 13.445 1.974 12.674 1.00 96.50 178 TYR A CA 1
ATOM 1385 C C . TYR A 1 178 ? 13.255 1.817 11.162 1.00 96.50 178 TYR A C 1
ATOM 1387 O O . TYR A 1 178 ? 14.157 2.136 10.385 1.00 96.50 178 TYR A O 1
ATOM 1395 N N . ALA A 1 179 ? 12.078 1.361 10.729 1.00 97.25 179 ALA A N 1
ATOM 1396 C CA . ALA A 1 179 ? 11.782 1.210 9.308 1.00 97.25 179 ALA A CA 1
ATOM 1397 C C . ALA A 1 179 ? 11.795 2.560 8.569 1.00 97.25 179 ALA A C 1
ATOM 1399 O O . ALA A 1 179 ? 12.232 2.641 7.420 1.00 97.25 179 ALA A O 1
ATOM 1400 N N . MET A 1 180 ? 11.337 3.637 9.214 1.00 96.06 180 MET A N 1
ATOM 1401 C CA . MET A 1 180 ? 11.363 4.981 8.630 1.00 96.06 180 MET A CA 1
ATOM 1402 C C . MET A 1 180 ? 12.786 5.520 8.455 1.00 96.06 180 MET A C 1
ATOM 1404 O O . MET A 1 180 ? 13.060 6.158 7.436 1.00 96.06 180 MET A O 1
ATOM 1408 N N . ASP A 1 181 ? 13.696 5.234 9.385 1.00 96.88 181 ASP A N 1
ATOM 1409 C CA . ASP A 1 181 ? 15.108 5.625 9.267 1.00 96.88 181 ASP A CA 1
ATOM 1410 C C . ASP A 1 181 ? 15.815 4.895 8.105 1.00 96.88 181 ASP A C 1
ATOM 1412 O O . ASP A 1 181 ? 16.548 5.498 7.309 1.00 96.88 181 ASP A O 1
ATOM 1416 N N . GLU A 1 182 ? 15.512 3.606 7.915 1.00 97.31 182 GLU A N 1
ATOM 1417 C CA . GLU A 1 182 ? 16.019 2.816 6.785 1.00 97.31 182 GLU A CA 1
ATOM 1418 C C . GLU A 1 182 ? 15.492 3.337 5.437 1.00 97.31 182 GLU A C 1
ATOM 1420 O O . GLU A 1 182 ? 16.251 3.485 4.467 1.00 97.31 182 GLU A O 1
ATOM 1425 N N . VAL A 1 183 ? 14.200 3.675 5.372 1.00 97.25 183 VAL A N 1
ATOM 1426 C CA . VAL A 1 183 ? 13.594 4.296 4.186 1.00 97.25 183 VAL A CA 1
ATOM 1427 C C . VAL A 1 183 ? 14.267 5.633 3.880 1.00 97.25 183 VAL A C 1
ATOM 1429 O O . VAL A 1 183 ? 14.638 5.871 2.728 1.00 97.25 183 VAL A O 1
ATOM 1432 N N . ALA A 1 184 ? 14.482 6.489 4.883 1.00 97.19 184 ALA A N 1
ATOM 1433 C CA . ALA A 1 184 ? 15.152 7.776 4.701 1.00 97.19 184 ALA A CA 1
ATOM 1434 C C . ALA A 1 184 ? 16.574 7.607 4.138 1.00 97.19 184 ALA A C 1
ATOM 1436 O O . ALA A 1 184 ? 16.943 8.272 3.163 1.00 97.19 184 ALA A O 1
ATOM 1437 N N . THR A 1 185 ? 17.335 6.656 4.684 1.00 97.56 185 THR A N 1
ATOM 1438 C CA . THR A 1 185 ? 18.683 6.314 4.205 1.00 97.56 185 THR A CA 1
ATOM 1439 C C . THR A 1 185 ? 18.657 5.814 2.757 1.00 97.56 185 THR A C 1
ATOM 1441 O O . THR A 1 185 ? 19.446 6.249 1.913 1.00 97.56 185 THR A O 1
ATOM 1444 N N . THR A 1 186 ? 17.709 4.939 2.421 1.00 97.75 186 THR A N 1
ATOM 1445 C CA . THR A 1 186 ? 17.558 4.391 1.064 1.00 97.75 186 THR A CA 1
ATOM 1446 C C . THR A 1 186 ? 17.189 5.474 0.048 1.00 97.75 186 THR A C 1
ATOM 1448 O O . THR A 1 186 ? 17.725 5.501 -1.066 1.00 97.75 186 THR A O 1
ATOM 1451 N N . VAL A 1 187 ? 16.314 6.407 0.429 1.00 97.19 187 VAL A N 1
ATOM 1452 C CA . VAL A 1 187 ? 15.936 7.558 -0.403 1.00 97.19 187 VAL A CA 1
ATOM 1453 C C . VAL A 1 187 ? 17.147 8.454 -0.673 1.00 97.19 187 VAL A C 1
ATOM 1455 O O . VAL A 1 187 ? 17.361 8.853 -1.821 1.00 97.19 187 VAL A O 1
ATOM 1458 N N . GLN A 1 188 ? 17.984 8.727 0.334 1.00 96.94 188 GLN A N 1
ATOM 1459 C CA . GLN A 1 188 ? 19.222 9.493 0.141 1.00 96.94 188 GLN A CA 1
ATOM 1460 C C . GLN A 1 188 ? 20.189 8.797 -0.826 1.00 96.94 188 GLN A C 1
ATOM 1462 O O . GLN A 1 188 ? 20.671 9.434 -1.766 1.00 96.94 188 GLN A O 1
ATOM 1467 N N . ASN A 1 189 ? 20.417 7.492 -0.658 1.00 96.56 189 ASN A N 1
ATOM 1468 C CA . ASN A 1 189 ? 21.292 6.715 -1.544 1.00 96.56 189 ASN A CA 1
ATOM 1469 C C . ASN A 1 189 ? 20.777 6.696 -2.991 1.00 96.56 189 ASN A C 1
ATOM 1471 O O . ASN A 1 189 ? 21.548 6.869 -3.936 1.00 96.56 189 ASN A O 1
ATOM 1475 N N . THR A 1 190 ? 19.463 6.553 -3.171 1.00 96.50 190 THR A N 1
ATOM 1476 C CA . THR A 1 190 ? 18.826 6.582 -4.496 1.00 96.50 190 THR A CA 1
ATOM 1477 C C . THR A 1 190 ? 18.977 7.952 -5.157 1.00 96.50 190 THR A C 1
ATOM 1479 O O . THR A 1 190 ? 19.287 8.038 -6.347 1.00 96.50 190 THR A O 1
ATOM 1482 N N . SER A 1 191 ? 18.811 9.035 -4.392 1.00 96.75 191 SER A N 1
ATOM 1483 C CA . SER A 1 191 ? 19.029 10.402 -4.876 1.00 96.75 191 SER A CA 1
ATOM 1484 C C . SER A 1 191 ? 20.475 10.617 -5.336 1.00 96.75 191 SER A C 1
ATOM 1486 O O . SER A 1 191 ? 20.711 11.168 -6.414 1.00 96.75 191 SER A O 1
ATOM 1488 N N . TYR A 1 192 ? 21.453 10.120 -4.572 1.00 96.62 192 TYR A N 1
ATOM 1489 C CA . TYR A 1 192 ? 22.863 10.178 -4.957 1.00 96.62 192 TYR A CA 1
ATOM 1490 C C . TYR A 1 192 ? 23.129 9.426 -6.272 1.00 96.62 192 TYR A C 1
ATOM 1492 O O . TYR A 1 192 ? 23.641 10.017 -7.225 1.00 96.62 192 TYR A O 1
ATOM 1500 N N . ALA A 1 193 ? 22.695 8.165 -6.369 1.00 96.75 193 ALA A N 1
ATOM 1501 C CA . ALA A 1 193 ? 22.876 7.337 -7.566 1.00 96.75 193 ALA A CA 1
ATOM 1502 C C . ALA A 1 193 ? 22.180 7.920 -8.812 1.00 96.75 193 ALA A C 1
ATOM 1504 O O . ALA A 1 193 ? 22.690 7.831 -9.933 1.00 96.75 193 ALA A O 1
ATOM 1505 N N . THR A 1 194 ? 21.022 8.558 -8.626 1.00 95.88 194 THR A N 1
ATOM 1506 C CA . THR A 1 194 ? 20.293 9.226 -9.714 1.00 95.88 194 THR A CA 1
ATOM 1507 C C . THR A 1 194 ? 21.076 10.424 -10.247 1.00 95.88 194 THR A C 1
ATOM 1509 O O . THR A 1 194 ? 21.218 10.573 -11.460 1.00 95.88 194 THR A O 1
ATOM 1512 N N . ASN A 1 195 ? 21.640 11.253 -9.363 1.00 96.19 195 ASN A N 1
ATOM 1513 C CA . ASN A 1 195 ? 22.470 12.388 -9.772 1.00 96.19 195 ASN A CA 1
ATOM 1514 C C . ASN A 1 195 ? 23.739 11.939 -10.512 1.00 96.19 195 ASN A C 1
ATOM 1516 O O . ASN A 1 195 ? 24.118 12.542 -11.517 1.00 96.19 195 ASN A O 1
ATOM 1520 N N . GLU A 1 196 ? 24.375 10.856 -10.063 1.00 97.00 196 GLU A N 1
ATOM 1521 C CA . GLU A 1 196 ? 25.513 10.262 -10.769 1.00 97.00 196 GLU A CA 1
ATOM 1522 C C . GLU A 1 196 ? 25.117 9.767 -12.169 1.00 97.00 196 GLU A C 1
ATOM 1524 O O . GLU A 1 196 ? 25.799 10.060 -13.154 1.00 97.00 196 GLU A O 1
ATOM 1529 N N . SER A 1 197 ? 23.962 9.109 -12.283 1.00 95.50 197 SER A N 1
ATOM 1530 C CA . SER A 1 197 ? 23.426 8.632 -13.565 1.00 95.50 197 SER A CA 1
ATOM 1531 C C . SER A 1 197 ? 23.151 9.778 -14.543 1.00 95.50 197 SER A C 1
ATOM 1533 O O . SER A 1 197 ? 23.491 9.674 -15.721 1.00 95.50 197 SER A O 1
ATOM 1535 N N . ILE A 1 198 ? 22.599 10.900 -14.067 1.00 96.31 198 ILE A N 1
ATOM 1536 C CA . ILE A 1 198 ? 22.390 12.105 -14.889 1.00 96.31 198 ILE A CA 1
ATOM 1537 C C . ILE A 1 198 ? 23.727 12.620 -15.439 1.00 96.31 198 ILE A C 1
ATOM 1539 O O . ILE A 1 198 ? 23.830 12.926 -16.628 1.00 96.31 198 ILE A O 1
ATOM 1543 N N . ASN A 1 199 ? 24.774 12.663 -14.611 1.00 95.75 199 ASN A N 1
ATOM 1544 C CA . ASN A 1 199 ? 26.102 13.088 -15.057 1.00 95.75 199 ASN A CA 1
ATOM 1545 C C . ASN A 1 199 ? 26.689 12.148 -16.122 1.00 95.75 199 ASN A C 1
ATOM 1547 O O . ASN A 1 199 ? 27.284 12.615 -17.096 1.00 95.75 199 ASN A O 1
ATOM 1551 N N . LEU A 1 200 ? 26.498 10.834 -15.979 1.00 96.94 200 LEU A N 1
ATOM 1552 C CA . LEU A 1 200 ? 26.925 9.854 -16.982 1.00 96.94 200 LEU A CA 1
ATOM 1553 C C . LEU A 1 200 ? 26.188 10.033 -18.314 1.00 96.94 200 LEU A C 1
ATOM 1555 O O . LEU A 1 200 ? 26.832 10.012 -19.363 1.00 96.94 200 LEU A O 1
ATOM 1559 N N . ILE A 1 201 ? 24.873 10.266 -18.281 1.00 95.56 201 ILE A N 1
ATOM 1560 C CA . ILE A 1 201 ? 24.065 10.517 -19.485 1.00 95.56 201 ILE A CA 1
ATOM 1561 C C . ILE A 1 201 ? 24.542 11.781 -20.203 1.00 95.56 201 ILE A C 1
ATOM 1563 O O . ILE A 1 201 ? 24.741 11.753 -21.418 1.00 95.56 201 ILE A O 1
ATOM 1567 N N . ASN A 1 202 ? 24.796 12.865 -19.466 1.00 95.50 202 ASN A N 1
ATOM 1568 C CA . ASN A 1 202 ? 25.319 14.105 -20.046 1.00 95.50 202 ASN A CA 1
ATOM 1569 C C . ASN A 1 202 ? 26.675 13.872 -20.735 1.00 95.50 202 ASN A C 1
ATOM 1571 O O . ASN A 1 202 ? 26.880 14.292 -21.874 1.00 95.50 202 ASN A O 1
ATOM 1575 N N . ASN A 1 203 ? 27.580 13.129 -20.091 1.00 95.44 203 ASN A N 1
ATOM 1576 C CA . ASN A 1 203 ? 28.862 12.758 -20.694 1.00 95.44 203 ASN A CA 1
ATOM 1577 C C . ASN A 1 203 ? 28.692 11.872 -21.938 1.00 95.44 203 ASN A C 1
ATOM 1579 O O . ASN A 1 203 ? 29.434 12.014 -22.911 1.00 95.44 203 ASN A O 1
ATOM 1583 N N . GLN A 1 204 ? 27.721 10.960 -21.931 1.00 95.75 204 GLN A N 1
ATOM 1584 C CA . GLN A 1 204 ? 27.427 10.107 -23.078 1.00 95.75 204 GLN A CA 1
ATOM 1585 C C . GLN A 1 204 ? 26.872 10.909 -24.262 1.00 95.75 204 GLN A C 1
ATOM 1587 O O . GLN A 1 204 ? 27.257 10.647 -25.399 1.00 95.75 204 GLN A O 1
ATOM 1592 N N . GLN A 1 205 ? 26.020 11.908 -24.019 1.00 93.62 205 GLN A N 1
ATOM 1593 C CA . GLN A 1 205 ? 25.525 12.798 -25.073 1.00 93.62 205 GLN A CA 1
ATOM 1594 C C . GLN A 1 205 ? 26.662 13.562 -25.759 1.00 93.62 205 GLN A C 1
ATOM 1596 O O . GLN A 1 205 ? 26.684 13.634 -26.986 1.00 93.62 205 GLN A O 1
ATOM 1601 N N . ILE A 1 206 ? 27.634 14.063 -24.989 1.00 95.94 206 ILE A N 1
ATOM 1602 C CA . ILE A 1 206 ? 28.824 14.729 -25.541 1.00 95.94 206 ILE A CA 1
ATOM 1603 C C . ILE A 1 206 ? 29.588 13.770 -26.465 1.00 95.94 206 ILE A C 1
ATOM 1605 O O . ILE A 1 206 ? 29.846 14.109 -27.617 1.00 95.94 206 ILE A O 1
ATOM 1609 N N . LYS A 1 207 ? 29.858 12.540 -26.011 1.00 95.25 207 LYS A N 1
ATOM 1610 C CA . LYS A 1 207 ? 30.556 11.527 -26.823 1.00 95.25 207 LYS A CA 1
ATOM 1611 C C . LYS A 1 207 ? 29.788 11.130 -28.084 1.00 95.25 207 LYS A C 1
ATOM 1613 O O . LYS A 1 207 ? 30.392 10.916 -29.128 1.00 95.25 207 LYS A O 1
ATOM 1618 N N . ASN A 1 208 ? 28.463 11.037 -28.014 1.00 92.19 208 ASN A N 1
ATOM 1619 C CA . ASN A 1 208 ? 27.649 10.741 -29.192 1.00 92.19 208 ASN A CA 1
ATOM 1620 C C . ASN A 1 208 ? 27.743 11.862 -30.235 1.00 92.19 208 ASN A C 1
ATOM 1622 O O . ASN A 1 208 ? 27.847 11.574 -31.426 1.00 92.19 208 ASN A O 1
ATOM 1626 N N . ASN A 1 209 ? 27.761 13.123 -29.799 1.00 92.44 209 ASN A N 1
ATOM 1627 C CA . ASN A 1 209 ? 27.957 14.256 -30.702 1.00 92.44 209 ASN A CA 1
ATOM 1628 C C . ASN A 1 209 ? 29.345 14.217 -31.360 1.00 92.44 209 ASN A C 1
ATOM 1630 O O . ASN A 1 209 ? 29.441 14.420 -32.568 1.00 92.44 209 ASN A O 1
ATOM 1634 N N . GLU A 1 210 ? 30.395 13.875 -30.606 1.00 95.44 210 GLU A N 1
ATOM 1635 C CA . GLU A 1 210 ? 31.742 13.670 -31.162 1.00 95.44 210 GLU A CA 1
ATOM 1636 C C . GLU A 1 210 ? 31.753 12.557 -32.224 1.00 95.44 210 GLU A C 1
ATOM 1638 O O . GLU A 1 210 ? 32.338 12.718 -33.293 1.00 95.44 210 GLU A O 1
ATOM 1643 N N . ILE A 1 211 ? 31.062 11.437 -31.979 1.00 94.50 211 ILE A N 1
ATOM 1644 C CA . ILE A 1 211 ? 30.949 10.328 -32.943 1.00 94.50 211 ILE A CA 1
ATOM 1645 C C . ILE A 1 211 ? 30.252 10.770 -34.235 1.00 94.50 211 ILE A C 1
ATOM 1647 O O . ILE A 1 211 ? 30.690 10.389 -35.325 1.00 94.50 211 ILE A O 1
ATOM 1651 N N . ILE A 1 212 ? 29.182 11.564 -34.139 1.00 86.56 212 ILE A N 1
ATOM 1652 C CA . ILE A 1 212 ? 28.487 12.109 -35.315 1.00 86.56 212 ILE A CA 1
ATOM 1653 C C . ILE A 1 212 ? 29.434 13.015 -36.107 1.00 86.56 212 ILE A C 1
ATOM 1655 O O . ILE A 1 212 ? 29.536 12.879 -37.326 1.00 86.56 212 ILE A O 1
ATOM 1659 N N . GLU A 1 213 ? 30.175 13.887 -35.422 1.00 93.31 213 GLU A N 1
ATOM 1660 C CA . GLU A 1 213 ? 31.153 14.769 -36.060 1.00 93.31 213 GLU A CA 1
ATOM 1661 C C . GLU A 1 213 ? 32.242 13.971 -36.795 1.00 93.31 213 GLU A C 1
ATOM 1663 O O . GLU A 1 213 ? 32.544 14.254 -37.957 1.00 93.31 213 GLU A O 1
ATOM 1668 N N . PHE A 1 214 ? 32.795 12.932 -36.161 1.00 94.38 214 PHE A N 1
ATOM 1669 C CA . PHE A 1 214 ? 33.772 12.052 -36.804 1.00 94.38 214 PHE A CA 1
ATOM 1670 C C . PHE A 1 214 ? 33.188 11.295 -37.997 1.00 94.38 214 PHE A C 1
ATOM 1672 O O . PHE A 1 214 ? 33.862 11.161 -39.017 1.00 94.38 214 PHE A O 1
ATOM 1679 N N . SER A 1 215 ? 31.945 10.825 -37.898 1.00 85.12 215 SER A N 1
ATOM 1680 C CA . SER A 1 215 ? 31.276 10.100 -38.984 1.00 85.12 215 SER A CA 1
ATOM 1681 C C . SER A 1 215 ? 31.068 10.990 -40.209 1.00 85.12 215 SER A C 1
ATOM 1683 O O . SER A 1 215 ? 31.340 10.559 -41.329 1.00 85.12 215 SER A O 1
ATOM 1685 N N . ASN A 1 216 ? 30.673 12.250 -40.002 1.00 81.88 216 ASN A N 1
ATOM 1686 C CA . ASN A 1 216 ? 30.530 13.225 -41.084 1.00 81.88 216 ASN A CA 1
ATOM 1687 C C . ASN A 1 216 ? 31.876 13.512 -41.758 1.00 81.88 216 ASN A C 1
ATOM 1689 O O . ASN A 1 216 ? 31.977 13.404 -42.977 1.00 81.88 216 ASN A O 1
ATOM 1693 N N . LYS A 1 217 ? 32.932 13.763 -40.972 1.00 89.38 217 LYS A N 1
ATOM 1694 C CA . LYS A 1 217 ? 34.293 13.969 -41.500 1.00 89.38 217 LYS A CA 1
ATOM 1695 C C . LYS A 1 217 ? 34.801 12.766 -42.296 1.00 89.38 217 LYS A C 1
ATOM 1697 O O . LYS A 1 217 ? 35.426 12.930 -43.340 1.00 89.38 217 LYS A O 1
ATOM 1702 N N . LEU A 1 218 ? 34.541 11.549 -41.815 1.00 88.69 218 LEU A N 1
ATOM 1703 C CA . LEU A 1 218 ? 34.895 10.324 -42.535 1.00 88.69 218 LEU A CA 1
ATOM 1704 C C . LEU A 1 218 ? 34.133 10.204 -43.857 1.00 88.69 218 LEU A C 1
ATOM 1706 O O . LEU A 1 218 ? 34.729 9.806 -44.855 1.00 88.69 218 LEU A O 1
ATOM 1710 N N . SER A 1 219 ? 32.845 10.554 -43.871 1.00 78.81 219 SER A N 1
ATOM 1711 C CA . SER A 1 219 ? 32.033 10.550 -45.088 1.00 78.81 219 SER A CA 1
ATOM 1712 C C . SER A 1 219 ? 32.544 11.562 -46.114 1.00 78.81 219 SER A C 1
ATOM 1714 O O . SER A 1 219 ? 32.688 11.207 -47.280 1.00 78.81 219 SER A O 1
ATOM 1716 N N . GLU A 1 220 ? 32.858 12.787 -45.685 1.00 81.50 220 GLU A N 1
ATOM 1717 C CA . GLU A 1 220 ? 33.436 13.830 -46.544 1.00 81.50 220 GLU A CA 1
ATOM 1718 C C . GLU A 1 220 ? 34.774 13.373 -47.138 1.00 81.50 220 GLU A C 1
ATOM 1720 O O . GLU A 1 220 ? 34.974 13.421 -48.349 1.00 81.50 220 GLU A O 1
ATOM 1725 N N . MET A 1 221 ? 35.668 12.825 -46.311 1.00 87.81 221 MET A N 1
ATOM 1726 C CA . MET A 1 221 ? 36.964 12.330 -46.777 1.00 87.81 221 MET A CA 1
ATOM 1727 C C . MET A 1 221 ? 36.829 11.146 -47.748 1.00 87.81 221 MET A C 1
ATOM 1729 O O . MET A 1 221 ? 37.591 11.040 -48.710 1.00 87.81 221 MET A O 1
ATOM 1733 N N . ALA A 1 222 ? 35.874 10.239 -47.517 1.00 83.44 222 ALA A N 1
ATOM 1734 C CA . ALA A 1 222 ? 35.612 9.126 -48.425 1.00 83.44 222 ALA A CA 1
ATOM 1735 C C . ALA A 1 222 ? 35.112 9.612 -49.795 1.00 83.44 222 ALA A C 1
ATOM 1737 O O . ALA A 1 222 ? 35.530 9.076 -50.822 1.00 83.44 222 ALA A O 1
ATOM 1738 N N . GLU A 1 223 ? 34.259 10.635 -49.813 1.00 75.88 223 GLU A N 1
ATOM 1739 C CA . GLU A 1 223 ? 33.763 11.271 -51.035 1.00 75.88 223 GLU A CA 1
ATOM 1740 C C . GLU A 1 223 ? 34.894 11.967 -51.804 1.00 75.88 223 GLU A C 1
ATOM 1742 O O . GLU A 1 223 ? 35.086 11.708 -52.995 1.00 75.88 223 GLU A O 1
ATOM 1747 N N . GLU A 1 224 ? 35.714 12.769 -51.122 1.00 83.38 224 GLU A N 1
ATOM 1748 C CA . GLU A 1 224 ? 36.883 13.415 -51.728 1.00 83.38 224 GLU A CA 1
ATOM 1749 C C . GLU A 1 224 ? 37.843 12.391 -52.347 1.00 83.38 224 GLU A C 1
ATOM 1751 O O . GLU A 1 224 ? 38.300 12.567 -53.479 1.00 83.38 224 GLU A O 1
ATOM 1756 N N . LEU A 1 225 ? 38.113 11.284 -51.649 1.00 86.12 225 LEU A N 1
ATOM 1757 C CA . LEU A 1 225 ? 38.950 10.200 -52.166 1.00 86.12 225 LEU A CA 1
ATOM 1758 C C . LEU A 1 225 ? 38.353 9.549 -53.419 1.00 86.12 225 LEU A C 1
ATOM 1760 O O . LEU A 1 225 ? 39.097 9.259 -54.360 1.00 86.12 225 LEU A O 1
ATOM 1764 N N . GLN A 1 226 ? 37.036 9.329 -53.459 1.00 81.25 226 GLN A N 1
ATOM 1765 C CA . GLN A 1 226 ? 36.361 8.785 -54.641 1.00 81.25 226 GLN A CA 1
ATOM 1766 C C . GLN A 1 226 ? 36.488 9.728 -55.841 1.00 81.25 226 GLN A C 1
ATOM 1768 O O . GLN A 1 226 ? 36.823 9.268 -56.933 1.00 81.25 226 GLN A O 1
ATOM 1773 N N . ILE A 1 227 ? 36.303 11.035 -55.634 1.00 79.69 227 ILE A N 1
ATOM 1774 C CA . ILE A 1 227 ? 36.463 12.059 -56.677 1.00 79.69 227 ILE A CA 1
ATOM 1775 C C . ILE A 1 227 ? 37.922 12.141 -57.147 1.00 79.69 227 ILE A C 1
ATOM 1777 O O . ILE A 1 227 ? 38.193 12.210 -58.341 1.00 79.69 227 ILE A O 1
ATOM 1781 N N . ILE A 1 228 ? 38.904 12.093 -56.246 1.00 86.44 228 ILE A N 1
ATOM 1782 C CA . ILE A 1 228 ? 40.318 12.084 -56.652 1.00 86.44 228 ILE A CA 1
ATOM 1783 C C . ILE A 1 228 ? 40.631 10.825 -57.469 1.00 86.44 228 ILE A C 1
ATOM 1785 O O . ILE A 1 228 ? 41.343 10.903 -58.472 1.00 86.44 228 ILE A O 1
ATOM 1789 N N . ALA A 1 229 ? 40.078 9.672 -57.089 1.00 85.44 229 ALA A N 1
ATOM 1790 C CA . ALA A 1 229 ? 40.298 8.418 -57.799 1.00 85.44 229 ALA A CA 1
ATOM 1791 C C . ALA A 1 229 ? 39.783 8.449 -59.250 1.00 85.44 229 ALA A C 1
ATOM 1793 O O . ALA A 1 229 ? 40.370 7.769 -60.099 1.00 85.44 229 ALA A O 1
ATOM 1794 N N . THR A 1 230 ? 38.742 9.232 -59.577 1.00 84.31 230 THR A N 1
ATOM 1795 C CA . THR A 1 230 ? 38.259 9.357 -60.970 1.00 84.31 230 THR A CA 1
ATOM 1796 C C . THR A 1 230 ? 39.258 10.055 -61.885 1.00 84.31 230 THR A C 1
ATOM 1798 O O . THR A 1 230 ? 39.259 9.788 -63.083 1.00 84.31 230 THR A O 1
ATOM 1801 N N . ASN A 1 231 ? 40.151 10.895 -61.349 1.00 84.56 231 ASN A N 1
ATOM 1802 C CA . ASN A 1 231 ? 41.213 11.530 -62.142 1.00 84.56 231 ASN A CA 1
ATOM 1803 C C . ASN A 1 231 ? 42.253 10.523 -62.655 1.00 84.56 231 ASN A C 1
ATOM 1805 O O . ASN A 1 231 ? 42.993 10.824 -63.587 1.00 84.56 231 ASN A O 1
ATOM 1809 N N . TYR A 1 232 ? 42.298 9.326 -62.066 1.00 86.12 232 TYR A N 1
ATOM 1810 C CA . TYR A 1 232 ? 43.166 8.223 -62.477 1.00 86.12 232 TYR A CA 1
ATOM 1811 C C . TYR A 1 232 ? 42.406 7.161 -63.283 1.00 86.12 232 TYR A C 1
ATOM 1813 O O . TYR A 1 232 ? 42.774 5.984 -63.249 1.00 86.12 232 TYR A O 1
ATOM 1821 N N . LYS A 1 233 ? 41.310 7.536 -63.957 1.00 86.75 233 LYS A N 1
ATOM 1822 C CA . LYS A 1 233 ? 40.583 6.607 -64.827 1.00 86.75 233 LYS A CA 1
ATOM 1823 C C . LYS A 1 233 ? 41.419 6.230 -66.053 1.00 86.75 233 LYS A C 1
ATOM 1825 O O . LYS A 1 233 ? 42.095 7.084 -66.624 1.00 86.75 233 LYS A O 1
ATOM 1830 N N . GLY A 1 234 ? 41.390 4.957 -66.439 1.00 85.06 234 GLY A N 1
ATOM 1831 C CA . GLY A 1 234 ? 42.071 4.481 -67.648 1.00 85.06 234 GLY A CA 1
ATOM 1832 C C . GLY A 1 234 ? 41.354 4.898 -68.939 1.00 85.06 234 GLY A C 1
ATOM 1833 O O . GLY A 1 234 ? 40.164 5.198 -68.922 1.00 85.06 234 GLY A O 1
ATOM 1834 N N . ASP A 1 235 ? 42.050 4.841 -70.080 1.00 85.12 235 ASP A N 1
ATOM 1835 C CA . ASP A 1 235 ? 41.485 5.221 -71.392 1.00 85.12 235 ASP A CA 1
ATOM 1836 C C . ASP A 1 235 ? 40.243 4.393 -71.789 1.00 85.12 235 ASP A C 1
ATOM 1838 O O . ASP A 1 235 ? 39.357 4.884 -72.486 1.00 85.12 235 ASP A O 1
ATOM 1842 N N . ASN A 1 236 ? 40.157 3.148 -71.304 1.00 89.69 236 ASN A N 1
ATOM 1843 C CA . ASN A 1 236 ? 39.031 2.234 -71.522 1.00 89.69 236 ASN A CA 1
ATOM 1844 C C . ASN A 1 236 ? 38.147 2.084 -70.272 1.00 89.69 236 ASN A C 1
ATOM 1846 O O . ASN A 1 236 ? 37.542 1.032 -70.059 1.00 89.69 236 ASN A O 1
ATOM 1850 N N . GLU A 1 237 ? 38.081 3.102 -69.418 1.00 93.00 237 GLU A N 1
ATOM 1851 C CA . GLU A 1 237 ? 37.276 3.084 -68.198 1.00 93.00 237 GLU A CA 1
ATOM 1852 C C . GLU A 1 237 ? 36.147 4.115 -68.244 1.00 93.00 237 GLU A C 1
ATOM 1854 O O . GLU A 1 237 ? 36.338 5.250 -68.679 1.00 93.00 237 GLU A O 1
ATOM 1859 N N . ILE A 1 238 ? 34.962 3.713 -67.783 1.00 93.94 238 ILE A N 1
ATOM 1860 C CA . ILE A 1 238 ? 33.771 4.564 -67.739 1.00 93.94 238 ILE A CA 1
ATOM 1861 C C . ILE A 1 238 ? 33.312 4.665 -66.292 1.00 93.94 238 ILE A C 1
ATOM 1863 O O . ILE A 1 238 ? 33.027 3.651 -65.645 1.00 93.94 238 ILE A O 1
ATOM 1867 N N . ILE A 1 239 ? 33.231 5.895 -65.790 1.00 94.31 239 ILE A N 1
ATOM 1868 C CA . ILE A 1 239 ? 32.782 6.152 -64.426 1.00 94.31 239 ILE A CA 1
ATOM 1869 C C . ILE A 1 239 ? 31.259 6.261 -64.403 1.00 94.31 239 ILE A C 1
ATOM 1871 O O . ILE A 1 239 ? 30.682 7.170 -65.005 1.00 94.31 239 ILE A O 1
ATOM 1875 N N . PHE A 1 240 ? 30.613 5.356 -63.676 1.00 94.44 240 PHE A N 1
ATOM 1876 C CA . PHE A 1 240 ? 29.177 5.382 -63.428 1.00 94.44 240 PHE A CA 1
ATOM 1877 C C . PHE A 1 240 ? 28.881 5.967 -62.057 1.00 94.44 240 PHE A C 1
ATOM 1879 O O . PHE A 1 240 ? 29.517 5.599 -61.076 1.00 94.44 240 PHE A O 1
ATOM 1886 N N . GLY A 1 241 ? 27.889 6.840 -61.973 1.00 91.75 241 GLY A N 1
ATOM 1887 C CA . GLY A 1 241 ? 27.385 7.376 -60.718 1.00 91.75 241 GLY A CA 1
ATOM 1888 C C . GLY A 1 241 ? 25.984 6.870 -60.447 1.00 91.75 241 GLY A C 1
ATOM 1889 O O . GLY A 1 241 ? 25.149 6.898 -61.347 1.00 91.75 241 GLY A O 1
ATOM 1890 N N . VAL A 1 242 ? 25.710 6.417 -59.230 1.00 87.25 242 VAL A N 1
ATOM 1891 C CA . VAL A 1 242 ? 24.388 5.907 -58.849 1.00 87.25 242 VAL A CA 1
ATOM 1892 C C . VAL A 1 242 ? 23.905 6.624 -57.598 1.00 87.25 242 VAL A C 1
ATOM 1894 O O . VAL A 1 242 ? 24.643 6.745 -56.619 1.00 87.25 242 VAL A O 1
ATOM 1897 N N . ASN A 1 243 ? 22.659 7.096 -57.634 1.00 82.19 243 ASN A N 1
ATOM 1898 C CA . ASN A 1 243 ? 22.002 7.668 -56.463 1.00 82.19 243 ASN A CA 1
ATOM 1899 C C . ASN A 1 243 ? 21.658 6.579 -55.437 1.00 82.19 243 ASN A C 1
ATOM 1901 O O . ASN A 1 243 ? 21.284 5.473 -55.831 1.00 82.19 243 ASN A O 1
ATOM 1905 N N . PRO A 1 244 ? 21.685 6.881 -54.130 1.00 71.88 244 PRO A N 1
ATOM 1906 C CA . PRO A 1 244 ? 21.354 5.921 -53.086 1.00 71.88 244 PRO A CA 1
ATOM 1907 C C . PRO A 1 244 ? 19.830 5.757 -52.938 1.00 71.88 244 PRO A C 1
ATOM 1909 O O . PRO A 1 244 ? 19.244 6.112 -51.920 1.00 71.88 244 PRO A O 1
ATOM 1912 N N . PHE A 1 245 ? 19.160 5.227 -53.967 1.00 70.62 245 PHE A N 1
ATOM 1913 C CA . PHE A 1 245 ? 17.715 4.941 -53.935 1.00 70.62 245 PHE A CA 1
ATOM 1914 C C . PHE A 1 245 ? 17.363 3.724 -53.060 1.00 70.62 245 PHE A C 1
ATOM 1916 O O . PHE A 1 245 ? 16.202 3.512 -52.714 1.00 70.62 245 PHE A O 1
ATOM 1923 N N . THR A 1 246 ? 18.366 2.926 -52.691 1.00 68.19 246 THR A N 1
ATOM 1924 C CA . THR A 1 246 ? 18.298 1.880 -51.667 1.00 68.19 246 THR A CA 1
ATOM 1925 C C . THR A 1 246 ? 19.622 1.834 -50.892 1.00 68.19 246 THR A C 1
ATOM 1927 O O . THR A 1 246 ? 20.532 2.626 -51.145 1.00 68.19 246 THR A O 1
ATOM 1930 N N . VAL A 1 247 ? 19.748 0.910 -49.937 1.00 72.38 247 VAL A N 1
ATOM 1931 C CA . VAL A 1 247 ? 20.969 0.695 -49.153 1.00 72.38 247 VAL A CA 1
ATOM 1932 C C . VAL A 1 247 ? 22.168 0.491 -50.100 1.00 72.38 247 VAL A C 1
ATOM 1934 O O . VAL A 1 247 ? 22.089 -0.366 -50.982 1.00 72.38 247 VAL A O 1
ATOM 1937 N N . PRO A 1 248 ? 23.302 1.202 -49.916 1.00 79.50 248 PRO A N 1
ATOM 1938 C CA . PRO A 1 248 ? 24.451 1.127 -50.827 1.00 79.50 248 PRO A CA 1
ATOM 1939 C C . PRO A 1 248 ? 24.965 -0.291 -51.107 1.00 79.50 248 PRO A C 1
ATOM 1941 O O . PRO A 1 248 ? 25.419 -0.577 -52.212 1.00 79.50 248 PRO A O 1
ATOM 1944 N N . LEU A 1 249 ? 24.861 -1.200 -50.130 1.00 77.56 249 LEU A N 1
ATOM 1945 C CA . LEU A 1 249 ? 25.227 -2.606 -50.310 1.00 77.56 249 LEU A CA 1
ATOM 1946 C C . LEU A 1 249 ? 24.358 -3.298 -51.373 1.00 77.56 249 LEU A C 1
ATOM 1948 O O . LEU A 1 249 ? 24.900 -3.951 -52.255 1.00 77.56 249 LEU A O 1
ATOM 1952 N N . GLN A 1 250 ? 23.042 -3.075 -51.360 1.00 79.38 250 GLN A N 1
ATOM 1953 C CA . GLN A 1 250 ? 22.140 -3.623 -52.379 1.00 79.38 250 GLN A CA 1
ATOM 1954 C C . GLN A 1 250 ? 22.393 -3.003 -53.755 1.00 79.38 250 GLN A C 1
ATOM 1956 O O . GLN A 1 250 ? 22.286 -3.687 -54.768 1.00 79.38 250 GLN A O 1
ATOM 1961 N N . ILE A 1 251 ? 22.767 -1.719 -53.817 1.00 84.06 251 ILE A N 1
ATOM 1962 C CA . ILE A 1 251 ? 23.181 -1.093 -55.083 1.00 84.06 251 ILE A CA 1
ATOM 1963 C C . ILE A 1 251 ? 24.411 -1.814 -55.641 1.00 84.06 251 ILE A C 1
ATOM 1965 O O . ILE A 1 251 ? 24.453 -2.179 -56.819 1.00 84.06 251 ILE A O 1
ATOM 1969 N N . LYS A 1 252 ? 25.396 -2.061 -54.773 1.00 86.62 252 LYS A N 1
ATOM 1970 C CA . LYS A 1 252 ? 26.624 -2.771 -55.123 1.00 86.62 252 LYS A CA 1
ATOM 1971 C C . LYS A 1 252 ? 26.365 -4.206 -55.582 1.00 86.62 252 LYS A C 1
ATOM 1973 O O . LYS A 1 252 ? 27.023 -4.650 -56.510 1.00 86.62 252 LYS A O 1
ATOM 1978 N N . GLU A 1 253 ? 25.438 -4.918 -54.958 1.00 86.44 253 GLU A N 1
ATOM 1979 C CA . GLU A 1 253 ? 25.156 -6.321 -55.285 1.00 86.44 253 GLU A CA 1
ATOM 1980 C C . GLU A 1 253 ? 24.271 -6.463 -56.534 1.00 86.44 253 GLU A C 1
ATOM 1982 O O . GLU A 1 253 ? 24.552 -7.303 -57.389 1.00 86.44 253 GLU A O 1
ATOM 1987 N N . ASN A 1 254 ? 23.269 -5.595 -56.703 1.00 86.81 254 ASN A N 1
ATOM 1988 C CA . ASN A 1 254 ? 22.208 -5.810 -57.693 1.00 86.81 254 ASN A CA 1
ATOM 1989 C C . ASN A 1 254 ? 22.386 -4.988 -58.981 1.00 86.81 254 ASN A C 1
ATOM 1991 O O . ASN A 1 254 ? 21.783 -5.310 -60.006 1.00 86.81 254 ASN A O 1
ATOM 1995 N N . TYR A 1 255 ? 23.170 -3.905 -58.952 1.00 87.94 255 TYR A N 1
ATOM 1996 C CA . TYR A 1 255 ? 23.252 -2.949 -60.069 1.00 87.94 255 TYR A CA 1
ATOM 1997 C C . TYR A 1 255 ? 24.670 -2.775 -60.614 1.00 87.94 255 TYR A C 1
ATOM 1999 O O . TYR A 1 255 ? 24.837 -2.603 -61.818 1.00 87.94 255 TYR A O 1
ATOM 2007 N N . VAL A 1 256 ? 25.707 -2.856 -59.777 1.00 90.62 256 VAL A N 1
ATOM 2008 C CA . VAL A 1 256 ? 27.099 -2.726 -60.252 1.00 90.62 256 VAL A CA 1
ATOM 2009 C C . VAL A 1 256 ? 27.499 -3.855 -61.216 1.00 90.62 256 VAL A C 1
ATOM 2011 O O . VAL A 1 256 ? 27.979 -3.528 -62.304 1.00 90.62 256 VAL A O 1
ATOM 2014 N N . PRO A 1 257 ? 27.223 -5.149 -60.939 1.00 91.31 257 PRO A N 1
ATOM 2015 C CA . PRO A 1 257 ? 27.600 -6.235 -61.850 1.00 91.31 257 PRO A CA 1
ATOM 2016 C C . PRO A 1 257 ? 26.930 -6.128 -63.226 1.00 91.31 257 PRO A C 1
ATOM 2018 O O . PRO A 1 257 ? 27.499 -6.521 -64.242 1.00 91.31 257 PRO A O 1
ATOM 2021 N N . LEU A 1 258 ? 25.719 -5.562 -63.262 1.00 90.62 258 LEU A N 1
ATOM 2022 C CA . LEU A 1 258 ? 24.974 -5.290 -64.488 1.00 90.62 258 LEU A CA 1
ATOM 2023 C C . LEU A 1 258 ? 25.711 -4.274 -65.370 1.00 90.62 258 LEU A C 1
ATOM 2025 O O . LEU A 1 258 ? 25.881 -4.495 -66.568 1.00 90.62 258 LEU A O 1
ATOM 2029 N N . ILE A 1 259 ? 26.162 -3.168 -64.776 1.00 92.06 259 ILE A N 1
ATOM 2030 C CA . ILE A 1 259 ? 26.914 -2.120 -65.475 1.00 92.06 259 ILE A CA 1
ATOM 2031 C C . ILE A 1 259 ? 28.268 -2.668 -65.954 1.00 92.06 259 ILE A C 1
ATOM 2033 O O . ILE A 1 259 ? 28.654 -2.436 -67.102 1.00 92.06 259 ILE A O 1
ATOM 2037 N N . GLU A 1 260 ? 28.966 -3.431 -65.109 1.00 91.50 260 GLU A N 1
ATOM 2038 C CA . GLU A 1 260 ? 30.241 -4.073 -65.452 1.00 91.50 260 GLU A CA 1
ATOM 2039 C C . GLU A 1 260 ? 30.109 -4.997 -66.668 1.00 91.50 260 GLU A C 1
ATOM 2041 O O . GLU A 1 260 ? 30.916 -4.913 -67.597 1.00 91.50 260 GLU A O 1
ATOM 2046 N N . GLU A 1 261 ? 29.067 -5.830 -66.709 1.00 90.56 261 GLU A N 1
ATOM 2047 C CA . GLU A 1 261 ? 28.818 -6.749 -67.823 1.00 90.56 261 GLU A CA 1
ATOM 2048 C C . GLU A 1 261 ? 28.547 -6.004 -69.141 1.00 90.56 261 GLU A C 1
ATOM 2050 O O . GLU A 1 261 ? 29.061 -6.384 -70.198 1.00 90.56 261 GLU A O 1
ATOM 2055 N N . ILE A 1 262 ? 27.797 -4.901 -69.090 1.00 91.81 262 ILE A N 1
ATOM 2056 C CA . ILE A 1 262 ? 27.490 -4.070 -70.264 1.00 91.81 262 ILE A CA 1
ATOM 2057 C C . ILE A 1 262 ? 28.758 -3.409 -70.810 1.00 91.81 262 ILE A C 1
ATOM 2059 O O . ILE A 1 262 ? 29.008 -3.458 -72.018 1.00 91.81 262 ILE A O 1
ATOM 2063 N N . CYS A 1 263 ? 29.588 -2.833 -69.938 1.00 93.00 263 CYS A N 1
ATOM 2064 C CA . CYS A 1 263 ? 30.858 -2.234 -70.341 1.00 93.00 263 CYS A CA 1
ATOM 2065 C C . CYS A 1 263 ? 31.832 -3.276 -70.898 1.00 93.00 263 CYS A C 1
ATOM 2067 O O . CYS A 1 263 ? 32.454 -3.041 -71.940 1.00 93.00 263 CYS A O 1
ATOM 2069 N N . ARG A 1 264 ? 31.899 -4.466 -70.288 1.00 9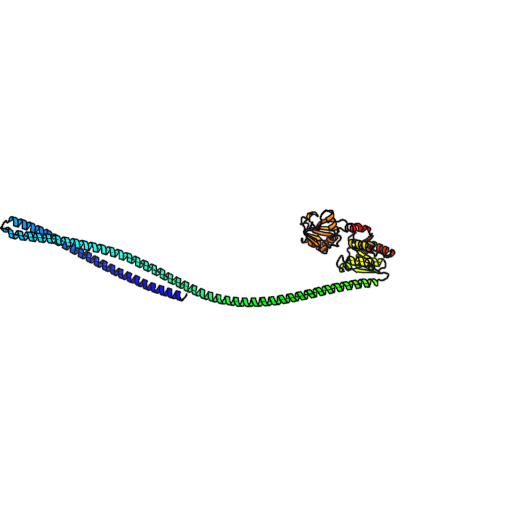1.00 264 ARG A N 1
ATOM 2070 C CA . ARG A 1 264 ? 32.759 -5.567 -70.744 1.00 91.00 264 ARG A CA 1
ATOM 2071 C C . ARG A 1 264 ? 32.468 -5.959 -72.193 1.00 91.00 264 ARG A C 1
ATOM 2073 O O . ARG A 1 264 ? 33.401 -6.190 -72.961 1.00 91.00 264 ARG A O 1
ATOM 2080 N N . LYS A 1 265 ? 31.193 -5.974 -72.601 1.00 90.19 265 LYS A N 1
ATOM 2081 C CA . LYS A 1 265 ? 30.769 -6.301 -73.978 1.00 90.19 265 LYS A CA 1
ATOM 2082 C C . LYS A 1 265 ? 31.254 -5.312 -75.038 1.00 90.19 265 LYS A C 1
ATOM 2084 O O . LYS A 1 265 ? 31.360 -5.690 -76.203 1.00 90.19 265 LYS A O 1
ATOM 2089 N N . ILE A 1 266 ? 31.567 -4.076 -74.652 1.00 92.75 266 ILE A N 1
ATOM 2090 C CA . ILE A 1 266 ? 32.126 -3.052 -75.547 1.00 92.75 266 ILE A CA 1
ATOM 2091 C C . ILE A 1 266 ? 33.624 -2.809 -75.334 1.00 92.75 266 ILE A C 1
ATOM 2093 O O . ILE A 1 266 ? 34.178 -1.904 -75.952 1.00 92.75 266 ILE A O 1
ATOM 2097 N N . GLY A 1 267 ? 34.292 -3.626 -74.510 1.00 92.25 267 GLY A N 1
ATOM 2098 C CA . GLY A 1 267 ? 35.731 -3.522 -74.250 1.00 92.25 267 GLY A CA 1
ATOM 2099 C C . GLY A 1 267 ? 36.120 -2.448 -73.231 1.00 92.25 267 GLY A C 1
ATOM 2100 O O . GLY A 1 267 ? 37.287 -2.065 -73.186 1.00 92.25 267 GLY A O 1
ATOM 2101 N N . TYR A 1 268 ? 35.166 -1.978 -72.424 1.00 94.94 268 TYR A N 1
ATOM 2102 C CA . TYR A 1 268 ? 35.390 -1.005 -71.355 1.00 94.94 268 TYR A CA 1
ATOM 2103 C C . TYR A 1 268 ? 35.269 -1.656 -69.974 1.00 94.94 268 TYR A C 1
ATOM 2105 O O . TYR A 1 268 ? 34.595 -2.672 -69.800 1.00 94.94 268 TYR A O 1
ATOM 2113 N N . VAL A 1 269 ? 35.894 -1.041 -68.976 1.00 93.19 269 VAL A N 1
ATOM 2114 C CA . VAL A 1 269 ? 35.719 -1.377 -67.559 1.00 93.19 269 VAL A CA 1
ATOM 2115 C C . VAL A 1 269 ? 34.807 -0.332 -66.926 1.00 93.19 269 VAL A C 1
ATOM 2117 O O . VAL A 1 269 ? 35.016 0.867 -67.107 1.00 93.19 269 VAL A O 1
ATOM 2120 N N . ALA A 1 270 ? 33.782 -0.774 -66.201 1.00 93.38 270 ALA A N 1
ATOM 2121 C CA . ALA A 1 270 ? 32.942 0.125 -65.424 1.00 93.38 270 ALA A CA 1
ATOM 2122 C C . ALA A 1 270 ? 33.546 0.332 -64.035 1.00 93.38 270 ALA A C 1
ATOM 2124 O O . ALA A 1 270 ? 33.907 -0.635 -63.366 1.00 93.38 270 ALA A O 1
ATOM 2125 N N . ARG A 1 271 ? 33.585 1.581 -63.572 1.00 91.56 271 ARG A N 1
ATOM 2126 C CA . ARG A 1 271 ? 33.803 1.895 -62.158 1.00 91.56 271 ARG A CA 1
ATOM 2127 C C . ARG A 1 271 ? 32.592 2.636 -61.635 1.00 91.56 271 ARG A C 1
ATOM 2129 O O . ARG A 1 271 ? 32.291 3.728 -62.109 1.00 91.56 271 ARG A O 1
ATOM 2136 N N . THR A 1 272 ? 31.910 2.059 -60.655 1.00 90.50 272 THR A N 1
ATOM 2137 C CA . THR A 1 272 ? 30.709 2.669 -60.084 1.00 90.50 272 THR A CA 1
ATOM 2138 C C . THR A 1 272 ? 31.015 3.412 -58.789 1.00 90.50 272 THR A C 1
ATOM 2140 O O . THR A 1 272 ? 31.679 2.892 -57.894 1.00 90.50 272 THR A O 1
ATOM 2143 N N . ILE A 1 273 ? 30.483 4.623 -58.690 1.00 88.62 273 ILE A N 1
ATOM 2144 C CA . ILE A 1 273 ? 30.508 5.494 -57.523 1.00 88.62 273 ILE A CA 1
ATOM 2145 C C . ILE A 1 273 ? 29.071 5.639 -57.035 1.00 88.62 273 ILE A C 1
ATOM 2147 O O . ILE A 1 273 ? 28.184 6.041 -57.788 1.00 88.62 273 ILE A O 1
ATOM 2151 N N . ILE A 1 274 ? 28.835 5.294 -55.774 1.00 87.00 274 ILE A N 1
ATOM 2152 C CA . ILE A 1 274 ? 27.552 5.542 -55.116 1.00 87.00 274 ILE A CA 1
ATOM 2153 C C . ILE A 1 274 ? 27.686 6.898 -54.437 1.00 87.00 274 ILE A C 1
ATOM 2155 O O . ILE A 1 274 ? 28.467 7.035 -53.496 1.00 87.00 274 ILE A O 1
ATOM 2159 N N . VAL A 1 275 ? 26.980 7.901 -54.951 1.00 81.31 275 VAL A N 1
ATOM 2160 C CA . VAL A 1 275 ? 27.070 9.268 -54.426 1.00 81.31 275 VAL A CA 1
ATOM 2161 C C . VAL A 1 275 ? 26.251 9.424 -53.145 1.00 81.31 275 VAL A C 1
ATOM 2163 O O . VAL A 1 275 ? 25.380 8.605 -52.844 1.00 81.31 275 VAL A O 1
ATOM 2166 N N . ARG A 1 276 ? 26.510 10.495 -52.390 1.00 73.31 276 ARG A N 1
ATOM 2167 C CA . ARG A 1 276 ? 25.813 10.774 -51.128 1.00 73.31 276 ARG A CA 1
ATOM 2168 C C . ARG A 1 276 ? 24.343 11.133 -51.326 1.00 73.31 276 ARG A C 1
ATOM 2170 O O . ARG A 1 276 ? 23.497 10.726 -50.536 1.00 73.31 276 ARG A O 1
ATOM 2177 N N . ASP A 1 277 ? 24.050 11.917 -52.357 1.00 74.44 277 ASP A N 1
ATOM 2178 C CA . ASP A 1 277 ? 22.725 12.479 -52.591 1.00 74.44 277 ASP A CA 1
ATOM 2179 C C . ASP A 1 277 ? 22.492 12.807 -54.076 1.00 74.44 277 ASP A C 1
ATOM 2181 O O . ASP A 1 277 ? 23.395 12.734 -54.913 1.00 74.44 277 ASP A O 1
ATOM 2185 N N . TYR A 1 278 ? 21.242 13.144 -54.401 1.00 75.50 278 TYR A N 1
ATOM 2186 C CA . TYR A 1 278 ? 20.794 13.406 -55.769 1.00 75.50 278 TYR A CA 1
ATOM 2187 C C . TYR A 1 278 ? 21.491 14.607 -56.425 1.00 75.50 278 TYR A C 1
ATOM 2189 O O . TYR A 1 278 ? 21.686 14.605 -57.644 1.00 75.50 278 TYR A O 1
ATOM 2197 N N . GLU A 1 279 ? 21.868 15.626 -55.646 1.00 77.62 279 GLU A N 1
ATOM 2198 C CA . GLU A 1 279 ? 22.557 16.810 -56.171 1.00 77.62 279 GLU A CA 1
ATOM 2199 C C . GLU A 1 279 ? 24.017 16.495 -56.496 1.00 77.62 279 GLU A C 1
ATOM 2201 O O . GLU A 1 279 ? 24.506 16.894 -57.557 1.00 77.62 279 GLU A O 1
ATOM 2206 N N . ALA A 1 280 ? 24.687 15.715 -55.644 1.00 83.25 280 ALA A N 1
ATOM 2207 C CA . ALA A 1 280 ? 26.063 15.283 -55.855 1.00 83.25 280 ALA A CA 1
ATOM 2208 C C . ALA A 1 280 ? 26.231 14.520 -57.179 1.00 83.25 280 ALA A C 1
ATOM 2210 O O . ALA A 1 280 ? 27.203 14.761 -57.898 1.00 83.25 280 ALA A O 1
ATOM 2211 N N . LEU A 1 281 ? 25.272 13.663 -57.567 1.00 88.75 281 LEU A N 1
ATOM 2212 C CA . LEU A 1 281 ? 25.330 12.980 -58.867 1.00 88.75 281 LEU A CA 1
ATOM 2213 C C . LEU A 1 281 ? 25.236 13.960 -60.038 1.00 88.75 281 LEU A C 1
ATOM 2215 O O . LEU A 1 281 ? 26.015 13.865 -60.987 1.00 88.75 281 LEU A O 1
ATOM 2219 N N . ALA A 1 282 ? 24.279 14.889 -59.984 1.00 88.50 282 ALA A N 1
ATOM 2220 C CA . ALA A 1 282 ? 24.067 15.867 -61.046 1.00 88.50 282 ALA A CA 1
ATOM 2221 C C . ALA A 1 282 ? 25.307 16.748 -61.247 1.00 88.50 282 ALA A C 1
ATOM 2223 O O . ALA A 1 282 ? 25.760 16.925 -62.380 1.00 88.50 282 ALA A O 1
ATOM 2224 N N . ASP A 1 283 ? 25.886 17.243 -60.153 1.00 88.12 283 ASP A N 1
ATOM 2225 C CA . ASP A 1 283 ? 27.111 18.039 -60.167 1.00 88.12 283 ASP A CA 1
ATOM 2226 C C . ASP A 1 283 ? 28.314 17.229 -60.665 1.00 88.12 283 ASP A C 1
ATOM 2228 O O . ASP A 1 283 ? 29.079 17.725 -61.494 1.00 88.12 283 ASP A O 1
ATOM 2232 N N . ALA A 1 284 ? 28.481 15.985 -60.212 1.00 88.94 284 ALA A N 1
ATOM 2233 C CA . ALA A 1 284 ? 29.604 15.141 -60.613 1.00 88.94 284 ALA A CA 1
ATOM 2234 C C . ALA A 1 284 ? 29.555 14.776 -62.106 1.00 88.94 284 ALA A C 1
ATOM 2236 O O . ALA A 1 284 ? 30.585 14.826 -62.783 1.00 88.94 284 ALA A O 1
ATOM 2237 N N . VAL A 1 285 ? 28.370 14.473 -62.647 1.00 91.94 285 VAL A N 1
ATOM 2238 C CA . VAL A 1 285 ? 28.194 14.237 -64.091 1.00 91.94 285 VAL A CA 1
ATOM 2239 C C . VAL A 1 285 ? 28.388 15.533 -64.877 1.00 91.94 285 VAL A C 1
ATOM 2241 O O . VAL A 1 285 ? 29.123 15.559 -65.862 1.00 91.94 285 VAL A O 1
ATOM 2244 N N . GLY A 1 286 ? 27.787 16.635 -64.424 1.00 89.12 286 GLY A N 1
ATOM 2245 C CA . GLY A 1 286 ? 27.890 17.937 -65.084 1.00 89.12 286 GLY A CA 1
ATOM 2246 C C . GLY A 1 286 ? 29.312 18.498 -65.143 1.00 89.12 286 GLY A C 1
ATOM 2247 O O . GLY A 1 286 ? 29.671 19.162 -66.113 1.00 89.12 286 GLY A O 1
ATOM 2248 N N . ARG A 1 287 ? 30.141 18.206 -64.135 1.00 87.31 287 ARG A N 1
ATOM 2249 C CA . ARG A 1 287 ? 31.560 18.601 -64.071 1.00 87.31 287 ARG A CA 1
ATOM 2250 C C . ARG A 1 287 ? 32.509 17.591 -64.727 1.00 87.31 287 ARG A C 1
ATOM 2252 O O . ARG A 1 287 ? 33.714 17.821 -64.724 1.00 87.31 287 ARG A O 1
ATOM 2259 N N . GLY A 1 288 ? 31.994 16.482 -65.261 1.00 87.31 288 GLY A N 1
ATOM 2260 C CA . GLY A 1 288 ? 32.790 15.452 -65.937 1.00 87.31 288 GLY A CA 1
ATOM 2261 C C . GLY A 1 288 ? 33.587 14.525 -65.011 1.00 87.31 288 GLY A C 1
ATOM 2262 O O . GLY A 1 288 ? 34.439 13.779 -65.492 1.00 87.31 288 GLY A O 1
ATOM 2263 N N . VAL A 1 289 ? 33.308 14.545 -63.703 1.00 89.00 289 VAL A N 1
ATOM 2264 C CA . VAL A 1 289 ? 33.855 13.587 -62.722 1.00 89.00 289 VAL A CA 1
ATOM 2265 C C . VAL A 1 289 ? 33.269 12.195 -62.971 1.00 89.00 289 VAL A C 1
ATOM 2267 O O . VAL A 1 289 ? 33.981 11.193 -62.929 1.00 89.00 289 VAL A O 1
ATOM 2270 N N . ILE A 1 290 ? 31.970 12.142 -63.275 1.00 93.31 290 ILE A N 1
ATOM 2271 C CA . ILE A 1 290 ? 31.231 10.926 -63.618 1.00 93.31 290 ILE A CA 1
ATOM 2272 C C . ILE A 1 290 ? 30.840 10.992 -65.097 1.00 93.31 290 ILE A C 1
ATOM 2274 O O . ILE A 1 290 ? 30.354 12.012 -65.581 1.00 93.31 290 ILE A O 1
ATOM 2278 N N . ASP A 1 291 ? 31.052 9.900 -65.827 1.00 94.44 291 ASP A N 1
ATOM 2279 C CA . ASP A 1 291 ? 30.765 9.832 -67.260 1.00 94.44 291 ASP A CA 1
ATOM 2280 C C . ASP A 1 291 ? 29.279 9.562 -67.526 1.00 94.44 291 ASP A C 1
ATOM 2282 O O . ASP A 1 291 ? 28.690 10.181 -68.418 1.00 94.44 291 ASP A O 1
ATOM 2286 N N . VAL A 1 292 ? 28.668 8.668 -66.741 1.00 96.19 292 VAL A N 1
ATOM 2287 C CA . VAL A 1 292 ? 27.251 8.292 -66.849 1.00 96.19 292 VAL A CA 1
ATOM 2288 C C . VAL A 1 292 ? 26.604 8.261 -65.467 1.00 96.19 292 VAL A C 1
ATOM 2290 O O . VAL A 1 292 ? 27.027 7.507 -64.597 1.00 96.19 292 VAL A O 1
ATOM 2293 N N . GLY A 1 293 ? 25.559 9.052 -65.252 1.00 94.69 293 GLY A N 1
ATOM 2294 C CA . GLY A 1 293 ? 24.754 9.003 -64.033 1.00 94.69 293 GLY A CA 1
ATOM 2295 C C . GLY A 1 293 ? 23.488 8.174 -64.212 1.00 94.69 293 GLY A C 1
ATOM 2296 O O . GLY A 1 293 ? 22.813 8.279 -65.234 1.00 94.69 293 GLY A O 1
ATOM 2297 N N . TRP A 1 294 ? 23.153 7.375 -63.204 1.00 93.69 294 TRP A N 1
ATOM 2298 C CA . TRP A 1 294 ? 21.865 6.712 -63.042 1.00 93.69 294 TRP A CA 1
ATOM 2299 C C . TRP A 1 294 ? 20.968 7.591 -62.173 1.00 93.69 294 TRP A C 1
ATOM 2301 O O . TRP A 1 294 ? 21.055 7.610 -60.941 1.00 93.69 294 TRP A O 1
ATOM 2311 N N . PHE A 1 295 ? 20.107 8.351 -62.835 1.00 89.88 295 PHE A N 1
ATOM 2312 C CA . PHE A 1 295 ? 19.246 9.340 -62.212 1.00 89.88 295 PHE A CA 1
ATOM 2313 C C . PHE A 1 295 ? 17.838 8.793 -62.005 1.00 89.88 295 PHE A C 1
ATOM 2315 O O . PHE A 1 295 ? 17.261 8.202 -62.915 1.00 89.88 295 PHE A O 1
ATOM 2322 N N . SER A 1 296 ? 17.236 9.094 -60.854 1.00 87.19 296 SER A N 1
ATOM 2323 C CA . SER A 1 296 ? 15.778 9.038 -60.756 1.00 87.19 296 SER A CA 1
ATOM 2324 C C . SER A 1 296 ? 15.165 10.064 -61.726 1.00 87.19 296 SER A C 1
ATOM 2326 O O . SER A 1 296 ? 15.833 11.050 -62.064 1.00 87.19 296 SER A O 1
ATOM 2328 N N . PRO A 1 297 ? 13.906 9.903 -62.168 1.00 88.00 297 PRO A N 1
ATOM 2329 C CA . PRO A 1 297 ? 13.309 10.782 -63.179 1.00 88.00 297 PRO A CA 1
ATOM 2330 C C . PRO A 1 297 ? 13.378 12.274 -62.819 1.00 88.00 297 PRO A C 1
ATOM 2332 O O . PRO A 1 297 ? 13.684 13.112 -63.663 1.00 88.00 297 PRO A O 1
ATOM 2335 N N . PHE A 1 298 ? 13.162 12.608 -61.544 1.00 85.06 298 PHE A N 1
ATOM 2336 C CA . PHE A 1 298 ? 13.252 13.981 -61.042 1.00 85.06 298 PHE A CA 1
ATOM 2337 C C . PHE A 1 298 ? 14.693 14.505 -61.004 1.00 85.06 298 PHE A C 1
ATOM 2339 O O . PHE A 1 298 ? 14.972 15.616 -61.458 1.00 85.06 298 PHE A O 1
ATOM 2346 N N . ALA A 1 299 ? 15.631 13.696 -60.504 1.00 86.75 299 ALA A N 1
ATOM 2347 C CA . ALA A 1 299 ? 17.040 14.075 -60.468 1.00 86.75 299 ALA A CA 1
ATOM 2348 C C . ALA A 1 299 ? 17.600 14.287 -61.881 1.00 86.75 299 ALA A C 1
ATOM 2350 O O . ALA A 1 299 ? 18.389 15.206 -62.094 1.00 86.75 299 ALA A O 1
ATOM 2351 N N . TYR A 1 300 ? 17.139 13.496 -62.853 1.00 91.81 300 TYR A N 1
ATOM 2352 C CA . TYR A 1 300 ? 17.495 13.647 -64.259 1.00 91.81 300 TYR A CA 1
ATOM 2353 C C . TYR A 1 300 ? 17.061 15.006 -64.809 1.00 91.81 300 TYR A C 1
ATOM 2355 O O . TYR A 1 300 ? 17.893 15.725 -65.355 1.00 91.81 300 TYR A O 1
ATOM 2363 N N . VAL A 1 301 ? 15.790 15.391 -64.642 1.00 92.19 301 VAL A N 1
ATOM 2364 C CA . VAL A 1 301 ? 15.285 16.668 -65.172 1.00 92.19 301 VAL A CA 1
ATOM 2365 C C . VAL A 1 301 ? 16.037 17.854 -64.570 1.00 92.19 301 VAL A C 1
ATOM 2367 O O . VAL A 1 301 ? 16.411 18.777 -65.295 1.00 92.19 301 VAL A O 1
ATOM 2370 N N . ASN A 1 302 ? 16.335 17.813 -63.269 1.00 90.00 302 ASN A N 1
ATOM 2371 C CA . ASN A 1 302 ? 17.160 18.834 -62.622 1.00 90.00 302 ASN A CA 1
ATOM 2372 C C . ASN A 1 302 ? 18.596 18.856 -63.161 1.00 90.00 302 ASN A C 1
ATOM 2374 O O . ASN A 1 302 ? 19.117 19.929 -63.475 1.00 90.00 302 ASN A O 1
ATOM 2378 N N . ALA A 1 303 ? 19.226 17.690 -63.324 1.00 91.75 303 ALA A N 1
ATOM 2379 C CA . ALA A 1 303 ? 20.567 17.576 -63.893 1.00 91.75 303 ALA A CA 1
ATOM 2380 C C . ALA A 1 303 ? 20.617 18.066 -65.349 1.00 91.75 303 ALA A C 1
ATOM 2382 O O . ALA A 1 303 ? 21.550 18.772 -65.733 1.00 91.75 303 ALA A O 1
ATOM 2383 N N . HIS A 1 304 ? 19.600 17.751 -66.153 1.00 94.19 304 HIS A N 1
ATOM 2384 C CA . HIS A 1 304 ? 19.478 18.198 -67.538 1.00 94.19 304 HIS A CA 1
ATOM 2385 C C . HIS A 1 304 ? 19.290 19.715 -67.602 1.00 94.19 304 HIS A C 1
ATOM 2387 O O . HIS A 1 304 ? 20.019 20.399 -68.313 1.00 94.19 304 HIS A O 1
ATOM 2393 N N . LYS A 1 305 ? 18.402 20.274 -66.773 1.00 92.88 305 LYS A N 1
ATOM 2394 C CA . LYS A 1 305 ? 18.196 21.726 -66.669 1.00 92.88 305 LYS A CA 1
ATOM 2395 C C . LYS A 1 305 ? 19.468 22.475 -66.255 1.00 92.88 305 LYS A C 1
ATOM 2397 O O . LYS A 1 305 ? 19.707 23.575 -66.746 1.00 92.88 305 LYS A O 1
ATOM 2402 N N . LYS A 1 306 ? 20.265 21.906 -65.345 1.00 93.44 306 LYS A N 1
ATOM 2403 C CA . LYS A 1 306 ? 21.460 22.557 -64.782 1.00 93.44 306 LYS A CA 1
ATOM 2404 C C . LYS A 1 306 ? 22.710 22.391 -65.651 1.00 93.44 306 LYS A C 1
ATOM 2406 O O . LYS A 1 306 ? 23.473 23.342 -65.791 1.00 93.44 306 LYS A O 1
ATOM 2411 N N . TYR A 1 307 ? 22.918 21.207 -66.226 1.00 95.00 307 TYR A N 1
ATOM 2412 C CA . TYR A 1 307 ? 24.170 20.825 -66.894 1.00 95.00 307 TYR A CA 1
ATOM 2413 C C . TYR A 1 307 ? 23.991 20.239 -68.299 1.00 95.00 307 TYR A C 1
ATOM 2415 O O . TYR A 1 307 ? 24.980 19.878 -68.931 1.00 95.00 307 TYR A O 1
ATOM 2423 N N . ASN A 1 308 ? 22.762 20.145 -68.809 1.00 94.06 308 ASN A N 1
ATOM 2424 C CA . ASN A 1 308 ? 22.448 19.579 -70.124 1.00 94.06 308 ASN A CA 1
ATOM 2425 C C . ASN A 1 308 ? 22.942 18.126 -70.306 1.00 94.06 308 ASN A C 1
ATOM 2427 O O . ASN A 1 308 ? 23.420 17.748 -71.378 1.00 94.06 308 ASN A O 1
ATOM 2431 N N . VAL A 1 309 ? 22.858 17.307 -69.248 1.00 95.06 309 VAL A N 1
ATOM 2432 C CA . VAL A 1 309 ? 23.189 15.869 -69.314 1.00 95.06 309 VAL A CA 1
ATOM 2433 C C . VAL A 1 309 ? 22.282 15.152 -70.318 1.00 95.06 309 VAL A C 1
ATOM 2435 O O . VAL A 1 309 ? 21.108 15.491 -70.446 1.00 95.06 309 VAL A O 1
ATOM 2438 N N . LYS A 1 310 ? 22.803 14.166 -71.051 1.00 95.06 310 LYS A N 1
ATOM 2439 C CA . LYS A 1 310 ? 22.106 13.559 -72.198 1.00 95.06 310 LYS A CA 1
ATOM 2440 C C . LYS A 1 310 ? 21.610 12.153 -71.861 1.00 95.06 310 LYS A C 1
ATOM 2442 O O . LYS A 1 310 ? 22.439 11.287 -71.590 1.00 95.06 310 LYS A O 1
ATOM 2447 N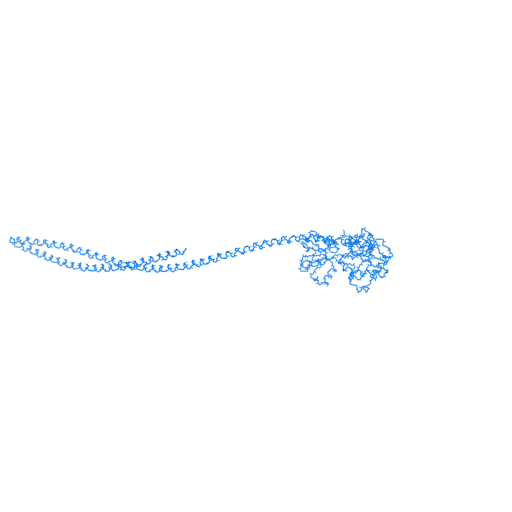 N . PRO A 1 311 ? 20.299 11.877 -71.886 1.00 95.88 311 PRO A N 1
ATOM 2448 C CA . PRO A 1 311 ? 19.781 10.562 -71.546 1.00 95.88 311 PRO A CA 1
ATOM 2449 C C . PRO A 1 311 ? 20.054 9.582 -72.694 1.00 95.88 311 PRO A C 1
ATOM 2451 O O . PRO A 1 311 ? 19.893 9.921 -73.868 1.00 95.88 311 PRO A O 1
ATOM 2454 N N . ILE A 1 312 ? 20.472 8.362 -72.360 1.00 95.31 312 ILE A N 1
ATOM 2455 C CA . ILE A 1 312 ? 20.785 7.318 -73.346 1.00 95.31 312 ILE A CA 1
ATOM 2456 C C . ILE A 1 312 ? 19.803 6.154 -73.278 1.00 95.31 312 ILE A C 1
ATOM 2458 O O . ILE A 1 312 ? 19.285 5.729 -74.312 1.00 95.31 312 ILE A O 1
ATOM 2462 N N . VAL A 1 313 ? 19.518 5.648 -72.080 1.00 96.00 313 VAL A N 1
ATOM 2463 C CA . VAL A 1 313 ? 18.627 4.505 -71.882 1.00 96.00 313 VAL A CA 1
ATOM 2464 C C . VAL A 1 313 ? 17.825 4.640 -70.597 1.00 96.00 313 VAL A C 1
ATOM 2466 O O . VAL A 1 313 ? 18.237 5.321 -69.657 1.00 96.00 313 VAL A O 1
ATOM 2469 N N . THR A 1 314 ? 16.695 3.948 -70.558 1.00 94.38 314 THR A N 1
ATOM 2470 C CA . THR A 1 314 ? 15.897 3.728 -69.353 1.00 94.38 314 THR A CA 1
ATOM 2471 C C . THR A 1 314 ? 15.893 2.231 -69.016 1.00 94.38 314 THR A C 1
ATOM 2473 O O . THR A 1 314 ? 15.835 1.403 -69.940 1.00 94.38 314 THR A O 1
ATOM 2476 N N . PRO A 1 315 ? 16.020 1.838 -67.735 1.00 92.38 315 PRO A N 1
ATOM 2477 C CA . PRO A 1 315 ? 15.967 0.439 -67.351 1.00 92.38 315 PRO A CA 1
ATOM 2478 C C . PRO A 1 315 ? 14.542 -0.097 -67.496 1.00 92.38 315 PRO A C 1
ATOM 2480 O O . PRO A 1 315 ? 13.555 0.567 -67.176 1.00 92.38 315 PRO A O 1
ATOM 2483 N N . ARG A 1 316 ? 14.447 -1.346 -67.941 1.00 90.62 316 ARG A N 1
ATOM 2484 C CA . ARG A 1 316 ? 13.224 -2.136 -67.905 1.00 90.62 316 ARG A CA 1
ATOM 2485 C C . ARG A 1 316 ? 13.253 -3.001 -66.653 1.00 90.62 316 ARG A C 1
ATOM 2487 O O . ARG A 1 316 ? 14.075 -3.907 -66.556 1.00 90.62 316 ARG A O 1
ATOM 2494 N N . VAL A 1 317 ? 12.350 -2.734 -65.722 1.00 86.06 317 VAL A N 1
ATOM 2495 C CA . VAL A 1 317 ? 12.244 -3.433 -64.435 1.00 86.06 317 VAL A CA 1
ATOM 2496 C C . VAL A 1 317 ? 10.985 -4.283 -64.455 1.00 86.06 317 VAL A C 1
ATOM 2498 O O . VAL A 1 317 ? 9.914 -3.774 -64.785 1.00 86.06 317 VAL A O 1
ATOM 2501 N N . ASN A 1 318 ? 11.105 -5.581 -64.172 1.00 80.81 318 ASN A N 1
ATOM 2502 C CA . ASN A 1 318 ? 9.983 -6.531 -64.214 1.00 80.81 318 ASN A CA 1
ATOM 2503 C C . ASN A 1 318 ? 9.144 -6.424 -65.508 1.00 80.81 318 ASN A C 1
ATOM 2505 O O . ASN A 1 318 ? 7.912 -6.442 -65.496 1.00 80.81 318 ASN A O 1
ATOM 2509 N N . GLY A 1 319 ? 9.821 -6.251 -66.646 1.00 83.38 319 GLY A N 1
ATOM 2510 C CA . GLY A 1 319 ? 9.196 -6.084 -67.963 1.00 83.38 319 GLY A CA 1
ATOM 2511 C C . GLY A 1 319 ? 8.595 -4.703 -68.280 1.00 83.38 319 GLY A C 1
ATOM 2512 O O . GLY A 1 319 ? 8.156 -4.507 -69.414 1.00 83.38 319 GLY A O 1
ATOM 2513 N N . LYS A 1 320 ? 8.612 -3.730 -67.359 1.00 87.00 320 LYS A N 1
ATOM 2514 C CA . LYS A 1 320 ? 8.040 -2.383 -67.550 1.00 87.00 320 LYS A CA 1
ATOM 2515 C C . LYS A 1 320 ? 9.113 -1.296 -67.677 1.00 87.00 320 LYS A C 1
ATOM 2517 O O . LYS A 1 320 ? 10.178 -1.395 -67.079 1.00 87.00 320 LYS A O 1
ATOM 2522 N N . ILE A 1 321 ? 8.813 -0.243 -68.440 1.00 87.94 321 ILE A N 1
ATOM 2523 C CA . ILE A 1 321 ? 9.662 0.962 -68.617 1.00 87.94 321 ILE A CA 1
ATOM 2524 C C . ILE A 1 321 ? 9.069 2.220 -67.961 1.00 87.94 321 ILE A C 1
ATOM 2526 O O . ILE A 1 321 ? 9.640 3.306 -68.015 1.00 87.94 321 ILE A O 1
ATOM 2530 N N . SER A 1 322 ? 7.906 2.063 -67.345 1.00 90.38 322 SER A N 1
ATOM 2531 C CA . SER A 1 322 ? 7.211 3.061 -66.550 1.00 90.38 322 SER A CA 1
ATOM 2532 C C . SER A 1 322 ? 6.618 2.373 -65.327 1.00 90.38 322 SER A C 1
ATOM 2534 O O . SER A 1 322 ? 6.492 1.147 -65.282 1.00 90.38 322 SER A O 1
ATOM 2536 N N . TYR A 1 323 ? 6.286 3.162 -64.321 1.00 89.94 323 TYR A N 1
ATOM 2537 C CA . TYR A 1 323 ? 5.637 2.704 -63.100 1.00 89.94 323 TYR A CA 1
ATOM 2538 C C . TYR A 1 323 ? 4.581 3.719 -62.680 1.00 89.94 323 TYR A C 1
ATOM 2540 O O . TYR A 1 323 ? 4.498 4.809 -63.249 1.00 89.94 323 TYR A O 1
ATOM 2548 N N . ASN A 1 324 ? 3.759 3.389 -61.690 1.00 92.06 324 ASN A N 1
ATOM 2549 C CA . ASN A 1 324 ? 2.705 4.299 -61.250 1.00 92.06 324 ASN A CA 1
ATOM 2550 C C . ASN A 1 324 ? 2.753 4.508 -59.753 1.00 92.06 324 ASN A C 1
ATOM 2552 O O . ASN A 1 324 ? 2.831 3.549 -58.986 1.00 92.06 324 ASN A O 1
ATOM 2556 N N . GLY A 1 325 ? 2.620 5.765 -59.345 1.00 93.44 325 GLY A N 1
ATOM 2557 C CA . GLY A 1 325 ? 2.308 6.106 -57.973 1.00 93.44 325 GLY A CA 1
ATOM 2558 C C . GLY A 1 325 ? 0.914 5.608 -57.606 1.00 93.44 325 GLY A C 1
ATOM 2559 O O . GLY A 1 325 ? -0.035 5.738 -58.382 1.00 93.44 325 GLY A O 1
ATOM 2560 N N . TYR A 1 326 ? 0.800 5.032 -56.418 1.00 96.44 326 TYR A N 1
ATOM 2561 C CA . TYR A 1 326 ? -0.434 4.535 -55.831 1.00 96.44 326 TYR A CA 1
ATOM 2562 C C . TYR A 1 326 ? -0.729 5.283 -54.545 1.00 96.44 326 TYR A C 1
ATOM 2564 O O . TYR A 1 326 ? 0.155 5.484 -53.712 1.00 96.44 326 TYR A O 1
ATOM 2572 N N . ILE A 1 327 ? -1.999 5.620 -54.361 1.00 96.88 327 ILE A N 1
ATOM 2573 C CA . ILE A 1 327 ? -2.518 6.039 -53.066 1.00 96.88 327 ILE A CA 1
ATOM 2574 C C . ILE A 1 327 ? -3.201 4.832 -52.442 1.00 96.88 327 ILE A C 1
ATOM 2576 O O . ILE A 1 327 ? -4.130 4.269 -53.029 1.00 96.88 327 ILE A O 1
ATOM 2580 N N . ILE A 1 328 ? -2.705 4.418 -51.280 1.00 97.88 328 ILE A N 1
ATOM 2581 C CA . ILE A 1 328 ? -3.151 3.210 -50.590 1.00 97.88 328 ILE A CA 1
ATOM 2582 C C . ILE A 1 328 ? -3.863 3.530 -49.280 1.00 97.88 328 ILE A C 1
ATOM 2584 O O . ILE A 1 328 ? -3.480 4.454 -48.565 1.00 97.88 328 ILE A O 1
ATOM 2588 N N . THR A 1 329 ? -4.866 2.722 -48.952 1.00 97.75 329 THR A N 1
ATOM 2589 C CA . THR A 1 329 ? -5.585 2.707 -47.667 1.00 97.75 329 THR A CA 1
ATOM 2590 C C . THR A 1 329 ? -5.756 1.264 -47.195 1.00 97.75 329 THR A C 1
ATOM 2592 O O . THR A 1 329 ? -5.475 0.319 -47.935 1.00 97.75 329 THR A O 1
ATOM 2595 N N . ARG A 1 330 ? -6.221 1.048 -45.963 1.00 97.12 330 ARG A N 1
ATOM 2596 C CA . ARG A 1 330 ? -6.559 -0.300 -45.475 1.00 97.12 330 ARG A CA 1
ATOM 2597 C C . ARG A 1 330 ? -7.960 -0.701 -45.959 1.00 97.12 330 ARG A C 1
ATOM 2599 O O . ARG A 1 330 ? -8.886 0.099 -45.866 1.00 97.12 330 ARG A O 1
ATOM 2606 N N . LYS A 1 331 ? -8.160 -1.925 -46.454 1.00 95.06 331 LYS A N 1
ATOM 2607 C CA . LYS A 1 331 ? -9.445 -2.383 -47.036 1.00 95.06 331 LYS A CA 1
ATOM 2608 C C . LYS A 1 331 ? -10.633 -2.322 -46.072 1.00 95.06 331 LYS A C 1
ATOM 2610 O O . LYS A 1 331 ? -11.758 -2.099 -46.500 1.00 95.06 331 LYS A O 1
ATOM 2615 N N . ASP A 1 332 ? -10.397 -2.538 -44.787 1.00 94.00 332 ASP A N 1
ATOM 2616 C CA . ASP A 1 332 ? -11.395 -2.497 -43.710 1.00 94.00 332 ASP A CA 1
ATOM 2617 C C . ASP A 1 332 ? -11.621 -1.078 -43.145 1.00 94.00 332 ASP A C 1
ATOM 2619 O O . ASP A 1 332 ? -12.470 -0.905 -42.276 1.00 94.00 332 ASP A O 1
ATOM 2623 N N . SER A 1 333 ? -10.889 -0.062 -43.623 1.00 94.62 333 SER A N 1
ATOM 2624 C CA . SER A 1 333 ? -11.017 1.326 -43.147 1.00 94.62 333 SER A CA 1
ATOM 2625 C C . SER A 1 333 ? -12.280 2.031 -43.649 1.00 94.62 333 SER A C 1
ATOM 2627 O O . SER A 1 333 ? -12.672 3.061 -43.106 1.00 94.62 333 SER A O 1
ATOM 2629 N N . GLY A 1 334 ? -12.905 1.502 -44.707 1.00 92.44 334 GLY A N 1
ATOM 2630 C CA . GLY A 1 334 ? -14.007 2.162 -45.410 1.00 92.44 334 GLY A CA 1
ATOM 2631 C C . GLY A 1 334 ? -13.577 3.322 -46.319 1.00 92.44 334 GLY A C 1
ATOM 2632 O O . GLY A 1 334 ? -14.442 3.915 -46.956 1.00 92.44 334 GLY A O 1
ATOM 2633 N N . LEU A 1 335 ? -12.276 3.623 -46.417 1.00 95.56 335 LEU A N 1
ATOM 2634 C CA . LEU A 1 335 ? -11.717 4.702 -47.239 1.00 95.56 335 LEU A CA 1
ATOM 2635 C C . LEU A 1 335 ? -11.427 4.175 -48.651 1.00 95.56 335 LEU A C 1
ATOM 2637 O O . LEU A 1 335 ? -10.458 3.436 -48.855 1.00 95.56 335 LEU A O 1
ATOM 2641 N N . ASN A 1 336 ? -12.280 4.513 -49.618 1.00 94.44 336 ASN A N 1
ATOM 2642 C CA . ASN A 1 336 ? -12.259 3.927 -50.965 1.00 94.44 336 ASN A CA 1
ATOM 2643 C C . ASN A 1 336 ? -11.963 4.943 -52.074 1.00 94.44 336 ASN A C 1
ATOM 2645 O O . ASN A 1 336 ? -11.673 4.550 -53.203 1.00 94.44 336 ASN A O 1
ATOM 2649 N N . THR A 1 337 ? -12.032 6.232 -51.761 1.00 93.88 337 THR A N 1
ATOM 2650 C CA . THR A 1 337 ? -11.795 7.344 -52.680 1.00 93.88 337 THR A CA 1
ATOM 2651 C C . THR A 1 337 ? -10.806 8.336 -52.074 1.00 93.88 337 THR A C 1
ATOM 2653 O O . THR A 1 337 ? -10.515 8.288 -50.880 1.00 93.88 337 THR A O 1
ATOM 2656 N N . LEU A 1 338 ? -10.264 9.239 -52.896 1.00 91.44 338 LEU A N 1
ATOM 2657 C CA . LEU A 1 338 ? -9.374 10.288 -52.392 1.00 91.44 338 LEU A CA 1
ATOM 2658 C C . LEU A 1 338 ? -10.110 11.274 -51.473 1.00 91.44 338 LEU A C 1
ATOM 2660 O O . LEU A 1 338 ? -9.529 11.709 -50.484 1.00 91.44 338 LEU A O 1
ATOM 2664 N N . ASP A 1 339 ? -11.387 11.555 -51.740 1.00 91.56 339 ASP A N 1
ATOM 2665 C CA . ASP A 1 339 ? -12.200 12.455 -50.913 1.00 91.56 339 ASP A CA 1
ATOM 2666 C C . ASP A 1 339 ? -12.383 11.912 -49.486 1.00 91.56 339 ASP A C 1
ATOM 2668 O O . ASP A 1 339 ? -12.365 12.686 -48.524 1.00 91.56 339 ASP A O 1
ATOM 2672 N N . ASP A 1 340 ? -12.464 10.582 -49.331 1.00 93.69 340 ASP A N 1
ATOM 2673 C CA . ASP A 1 340 ? -12.583 9.911 -48.026 1.00 93.69 340 ASP A CA 1
ATOM 2674 C C . ASP A 1 340 ? -11.374 10.176 -47.110 1.00 93.69 340 ASP A C 1
ATOM 2676 O O . ASP A 1 340 ? -11.476 10.048 -45.886 1.00 93.69 340 ASP A O 1
ATOM 2680 N N . LEU A 1 341 ? -10.224 10.553 -47.681 1.00 93.19 341 LEU A N 1
ATOM 2681 C CA . LEU A 1 341 ? -9.023 10.893 -46.921 1.00 93.19 341 LEU A CA 1
ATOM 2682 C C . LEU A 1 341 ? -9.063 12.306 -46.317 1.00 93.19 341 LEU A C 1
ATOM 2684 O O . LEU A 1 341 ? -8.169 12.663 -45.548 1.00 93.19 341 LEU A O 1
ATOM 2688 N N . THR A 1 342 ? -10.091 13.108 -46.597 1.00 92.19 342 THR A N 1
ATOM 2689 C CA . THR A 1 342 ? -10.231 14.437 -45.989 1.00 92.19 342 THR A CA 1
ATOM 2690 C C . THR A 1 342 ? -10.353 14.325 -44.461 1.00 92.19 342 THR A C 1
ATOM 2692 O O . THR A 1 342 ? -11.165 13.576 -43.920 1.00 92.19 342 THR A O 1
ATOM 2695 N N . GLY A 1 343 ? -9.521 15.069 -43.737 1.00 93.62 343 GLY A N 1
ATOM 2696 C CA . GLY A 1 343 ? -9.395 15.058 -42.282 1.00 93.62 343 GLY A CA 1
ATOM 2697 C C . GLY A 1 343 ? -8.610 13.869 -41.722 1.00 93.62 343 GLY A C 1
ATOM 2698 O O . GLY A 1 343 ? -8.564 13.697 -40.502 1.00 93.62 343 GLY A O 1
ATOM 2699 N N . LYS A 1 344 ? -7.986 13.043 -42.568 1.00 96.62 344 LYS A N 1
ATOM 2700 C CA . LYS A 1 344 ? -7.234 11.848 -42.158 1.00 96.62 344 LYS A CA 1
ATOM 2701 C C . LYS A 1 344 ? -5.731 12.097 -42.037 1.00 96.62 344 LYS A C 1
ATOM 2703 O O . LYS A 1 344 ? -5.227 13.135 -42.474 1.00 96.62 344 LYS A O 1
ATOM 2708 N N . HIS A 1 345 ? -5.023 11.156 -41.415 1.00 97.19 345 HIS A N 1
ATOM 2709 C CA . HIS A 1 345 ? -3.565 11.155 -41.326 1.00 97.19 345 HIS A CA 1
ATOM 2710 C C . HIS A 1 345 ? -2.977 10.497 -42.576 1.00 97.19 345 HIS A C 1
ATOM 2712 O O . HIS A 1 345 ? -3.132 9.293 -42.789 1.00 97.19 345 HIS A O 1
ATOM 2718 N N . PHE A 1 346 ? -2.286 11.293 -43.391 1.00 97.69 346 PHE A N 1
ATOM 2719 C CA . PHE A 1 346 ? -1.668 10.851 -44.635 1.00 97.69 346 PHE A CA 1
ATOM 2720 C C . PHE A 1 346 ? -0.139 10.739 -44.527 1.00 97.69 346 PHE A C 1
ATOM 2722 O O . PHE A 1 346 ? 0.529 11.619 -43.975 1.00 97.69 346 PHE A O 1
ATOM 2729 N N . GLY A 1 347 ? 0.429 9.657 -45.059 1.00 96.94 347 GLY A N 1
ATOM 2730 C CA . GLY A 1 347 ? 1.874 9.422 -45.099 1.00 96.94 347 GLY A CA 1
ATOM 2731 C C . GLY A 1 347 ? 2.478 9.593 -46.492 1.00 96.94 347 GLY A C 1
ATOM 2732 O O . GLY A 1 347 ? 2.090 8.901 -47.431 1.00 96.94 347 GLY A O 1
ATOM 2733 N N . TYR A 1 348 ? 3.487 10.452 -46.604 1.00 96.06 348 TYR A N 1
ATOM 2734 C CA . TYR A 1 348 ? 4.383 10.529 -47.758 1.00 96.06 348 TYR A CA 1
ATOM 2735 C C . TYR A 1 348 ? 5.710 9.828 -47.463 1.00 96.06 348 TYR A C 1
ATOM 2737 O O . TYR A 1 348 ? 6.041 9.516 -46.316 1.00 96.06 348 TYR A O 1
ATOM 2745 N N . VAL A 1 349 ? 6.482 9.588 -48.517 1.00 89.75 349 VAL A N 1
ATOM 2746 C CA . VAL A 1 349 ? 7.808 8.974 -48.416 1.00 89.75 349 VAL A CA 1
ATOM 2747 C C . VAL A 1 349 ? 8.848 10.030 -48.042 1.00 89.75 349 VAL A C 1
ATOM 2749 O O . VAL A 1 349 ? 9.137 10.225 -46.863 1.00 89.75 349 VAL A O 1
ATOM 2752 N N . ASP A 1 350 ? 9.352 10.742 -49.044 1.00 82.62 350 ASP A N 1
ATOM 2753 C CA . ASP A 1 350 ? 10.336 11.817 -48.948 1.00 82.62 350 ASP A CA 1
ATOM 2754 C C . ASP A 1 350 ? 9.878 12.957 -49.874 1.00 82.62 350 ASP A C 1
ATOM 2756 O O . ASP A 1 350 ? 9.311 12.655 -50.932 1.00 82.62 350 ASP A O 1
ATOM 2760 N N . PRO A 1 351 ? 10.112 14.239 -49.533 1.00 82.00 351 PRO A N 1
ATOM 2761 C CA . PRO A 1 351 ? 9.746 15.371 -50.388 1.00 82.00 351 PRO A CA 1
ATOM 2762 C C . PRO A 1 351 ? 10.331 15.328 -51.810 1.00 82.00 351 PRO A C 1
ATOM 2764 O O . PRO A 1 351 ? 9.786 15.962 -52.708 1.00 82.00 351 PRO A O 1
ATOM 2767 N N . ASN A 1 352 ? 11.410 14.579 -52.044 1.00 74.88 352 ASN A N 1
ATOM 2768 C CA . ASN A 1 352 ? 12.024 14.420 -53.367 1.00 74.88 352 ASN A CA 1
ATOM 2769 C C . ASN A 1 352 ? 11.564 13.149 -54.102 1.00 74.88 352 ASN A C 1
ATOM 2771 O O . ASN A 1 352 ? 12.051 12.845 -55.193 1.00 74.88 352 ASN A O 1
ATOM 2775 N N . SER A 1 353 ? 10.647 12.370 -53.520 1.00 81.12 353 SER A N 1
ATOM 2776 C CA . SER A 1 353 ? 10.129 11.156 -54.150 1.00 81.12 353 SER A CA 1
ATOM 2777 C C . SER A 1 353 ? 9.150 11.496 -55.276 1.00 81.12 353 SER A C 1
ATOM 2779 O O . SER A 1 353 ? 8.128 12.148 -55.051 1.00 81.12 353 SER A O 1
ATOM 2781 N N . ALA A 1 354 ? 9.421 10.990 -56.485 1.00 83.94 354 ALA A N 1
ATOM 2782 C CA . ALA A 1 354 ? 8.540 11.180 -57.637 1.00 83.94 354 ALA A CA 1
ATOM 2783 C C . ALA A 1 354 ? 7.146 10.571 -57.391 1.00 83.94 354 ALA A C 1
ATOM 2785 O O . ALA A 1 354 ? 6.152 11.287 -57.426 1.00 83.94 354 ALA A O 1
ATOM 2786 N N . SER A 1 355 ? 7.051 9.275 -57.074 1.00 87.81 355 SER A N 1
ATOM 2787 C CA . SER A 1 355 ? 5.762 8.612 -56.810 1.00 87.81 355 SER A CA 1
ATOM 2788 C C . SER A 1 355 ? 5.250 8.800 -55.387 1.00 87.81 355 SER A C 1
ATOM 2790 O O . SER A 1 355 ? 4.044 8.875 -55.173 1.00 87.81 355 SER A O 1
ATOM 2792 N N . GLY A 1 356 ? 6.155 8.851 -54.409 1.00 87.50 356 GLY A N 1
ATOM 2793 C CA . GLY A 1 356 ? 5.825 8.898 -52.987 1.00 87.50 356 GLY A CA 1
ATOM 2794 C C . GLY A 1 356 ? 5.544 10.297 -52.444 1.00 87.50 356 GLY A C 1
ATOM 2795 O O . GLY A 1 356 ? 5.283 10.404 -51.248 1.00 87.50 356 GLY A O 1
ATOM 2796 N N . TYR A 1 357 ? 5.628 11.340 -53.279 1.00 90.44 357 TYR A N 1
ATOM 2797 C CA . TYR A 1 357 ? 5.238 12.710 -52.937 1.00 90.44 357 TYR A CA 1
ATOM 2798 C C . TYR A 1 357 ? 4.756 13.518 -54.151 1.00 90.44 357 TYR A C 1
ATOM 2800 O O . TYR A 1 357 ? 3.581 13.856 -54.187 1.00 90.44 357 TYR A O 1
ATOM 2808 N N . LEU A 1 358 ? 5.597 13.796 -55.156 1.00 87.62 358 LEU A N 1
ATOM 2809 C CA . LEU A 1 358 ? 5.289 14.787 -56.207 1.00 87.62 358 LEU A CA 1
ATOM 2810 C C . LEU A 1 358 ? 4.065 14.426 -57.061 1.00 87.62 358 LEU A C 1
ATOM 2812 O O . LEU A 1 358 ? 3.097 15.175 -57.094 1.00 87.62 358 LEU A O 1
ATOM 2816 N N . PHE A 1 359 ? 4.067 13.251 -57.693 1.00 91.38 359 PHE A N 1
ATOM 2817 C CA . PHE A 1 359 ? 2.932 12.787 -58.500 1.00 91.38 359 PHE A CA 1
ATOM 2818 C C . PHE A 1 359 ? 1.705 12.460 -57.648 1.00 91.38 359 PHE A C 1
ATOM 2820 O O . PHE A 1 359 ? 0.579 12.535 -58.127 1.00 91.38 359 PHE A O 1
ATOM 2827 N N . ALA A 1 360 ? 1.909 12.069 -56.388 1.00 92.56 360 ALA A N 1
ATOM 2828 C CA . ALA A 1 360 ? 0.812 11.849 -55.454 1.00 92.56 360 ALA A CA 1
ATOM 2829 C C . ALA A 1 360 ? 0.119 13.170 -55.090 1.00 92.56 360 ALA A C 1
ATOM 2831 O O . ALA A 1 360 ? -1.107 13.225 -55.076 1.00 92.56 360 ALA A O 1
ATOM 2832 N N . LYS A 1 361 ? 0.905 14.221 -54.837 1.00 91.88 361 LYS A N 1
ATOM 2833 C CA . LYS A 1 361 ? 0.440 15.580 -54.564 1.00 91.88 361 LYS A CA 1
ATOM 2834 C C . LYS A 1 361 ? -0.268 16.169 -55.783 1.00 91.88 361 LYS A C 1
ATOM 2836 O O . LYS A 1 361 ? -1.407 16.593 -55.647 1.00 91.88 361 LYS A O 1
ATOM 2841 N N . ASP A 1 362 ? 0.354 16.111 -56.955 1.00 91.19 362 ASP A N 1
ATOM 2842 C CA . ASP A 1 362 ? -0.226 16.588 -58.217 1.00 91.19 362 ASP A CA 1
ATOM 2843 C C . ASP A 1 362 ? -1.571 15.908 -58.524 1.00 91.19 362 ASP A C 1
ATOM 2845 O O . ASP A 1 362 ? -2.579 16.575 -58.733 1.00 91.19 362 ASP A O 1
ATOM 2849 N N . LEU A 1 363 ? -1.641 14.578 -58.387 1.00 92.38 363 LEU A N 1
ATOM 2850 C CA . LEU A 1 363 ? -2.887 13.817 -58.533 1.00 92.38 363 LEU A CA 1
ATOM 2851 C C . LEU A 1 363 ? -3.994 14.270 -57.566 1.00 92.38 363 LEU A C 1
ATOM 2853 O O . LEU A 1 363 ? -5.178 14.204 -57.907 1.00 92.38 363 LEU A O 1
ATOM 2857 N N . MET A 1 364 ? -3.638 14.661 -56.339 1.00 91.81 364 MET A N 1
ATOM 2858 C CA . MET A 1 364 ? -4.596 15.193 -55.367 1.00 91.81 364 MET A CA 1
ATOM 2859 C C . MET A 1 364 ? -5.047 16.604 -55.761 1.00 91.81 364 MET A C 1
ATOM 2861 O O . MET A 1 364 ? -6.249 16.875 -55.764 1.00 91.81 364 MET A O 1
ATOM 2865 N N . GLU A 1 365 ? -4.115 17.464 -56.171 1.00 90.75 365 GLU A N 1
ATOM 2866 C CA . GLU A 1 365 ? -4.384 18.844 -56.586 1.00 90.75 365 GLU A CA 1
ATOM 2867 C C . GLU A 1 365 ? -5.249 18.912 -57.855 1.00 90.75 365 GLU A C 1
ATOM 2869 O O . GLU A 1 365 ? -6.216 19.677 -57.888 1.00 90.75 365 GLU A O 1
ATOM 2874 N N . GLU A 1 366 ? -5.008 18.050 -58.852 1.00 88.56 366 GLU A N 1
ATOM 2875 C CA . GLU A 1 366 ? -5.852 17.915 -60.053 1.00 88.56 366 GLU A CA 1
ATOM 2876 C C . GLU A 1 366 ? -7.309 17.558 -59.716 1.00 88.56 366 GLU A C 1
ATOM 2878 O O . GLU A 1 366 ? -8.236 17.892 -60.459 1.00 88.56 366 GLU A O 1
ATOM 2883 N N . ARG A 1 367 ? -7.530 16.887 -58.580 1.00 88.88 367 ARG A N 1
ATOM 2884 C CA . ARG A 1 367 ? -8.864 16.534 -58.073 1.00 88.88 367 ARG A CA 1
ATOM 2885 C C . ARG A 1 367 ? -9.417 17.532 -57.060 1.00 88.88 367 ARG A C 1
ATOM 2887 O O . ARG A 1 367 ? -10.473 17.285 -56.485 1.00 88.88 367 ARG A O 1
ATOM 2894 N N . GLY A 1 368 ? -8.744 18.664 -56.867 1.00 87.94 368 GLY A N 1
ATOM 2895 C CA . GLY A 1 368 ? -9.168 19.724 -55.955 1.00 87.94 368 GLY A CA 1
ATOM 2896 C C . GLY A 1 368 ? -8.893 19.439 -54.476 1.00 87.94 368 GLY A C 1
ATOM 2897 O O . GLY A 1 368 ? -9.399 20.170 -53.625 1.00 87.94 368 GLY A O 1
ATOM 2898 N N . ILE A 1 369 ? -8.097 18.416 -54.156 1.00 87.88 369 ILE A N 1
ATOM 2899 C CA . ILE A 1 369 ? -7.679 18.090 -52.791 1.00 87.88 369 ILE A CA 1
ATOM 2900 C C . ILE A 1 369 ? -6.315 18.733 -52.555 1.00 87.88 369 ILE A C 1
ATOM 2902 O O . ILE A 1 369 ? -5.300 18.235 -53.022 1.00 87.88 369 ILE A O 1
ATOM 2906 N N . ASP A 1 370 ? -6.293 19.835 -51.810 1.00 88.62 370 ASP A N 1
ATOM 2907 C CA . ASP A 1 370 ? -5.056 20.477 -51.348 1.00 88.62 370 ASP A CA 1
ATOM 2908 C C . ASP A 1 370 ? -4.492 19.695 -50.145 1.00 88.62 370 ASP A C 1
ATOM 2910 O O . ASP A 1 370 ? -5.094 19.770 -49.061 1.00 88.62 370 ASP A O 1
ATOM 2914 N N . PRO A 1 371 ? -3.365 18.965 -50.282 1.00 84.56 371 PRO A N 1
ATOM 2915 C CA . PRO A 1 371 ? -2.834 18.126 -49.209 1.00 84.56 371 PRO A CA 1
ATOM 2916 C C . PRO A 1 371 ? -2.483 18.898 -47.936 1.00 84.56 371 PRO A C 1
ATOM 2918 O O . PRO A 1 371 ? -2.574 18.338 -46.845 1.00 84.56 371 PRO A O 1
ATOM 2921 N N . GLU A 1 372 ? -2.120 20.179 -48.043 1.00 83.12 372 GLU A N 1
ATOM 2922 C CA . GLU A 1 372 ? -1.739 21.002 -46.888 1.00 83.12 372 GLU A CA 1
ATOM 2923 C C . GLU A 1 372 ? -2.945 21.417 -46.039 1.00 83.12 372 GLU A C 1
ATOM 2925 O O . GLU A 1 372 ? -2.794 21.766 -44.867 1.00 83.12 372 GLU A O 1
ATOM 2930 N N . ARG A 1 373 ? -4.151 21.372 -46.615 1.00 86.12 373 ARG A N 1
ATOM 2931 C CA . ARG A 1 373 ? -5.389 21.824 -45.961 1.00 86.12 373 ARG A CA 1
ATOM 2932 C C . ARG A 1 373 ? -6.395 20.714 -45.701 1.00 86.12 373 ARG A C 1
ATOM 2934 O O . ARG A 1 373 ? -7.210 20.848 -44.791 1.00 86.12 373 ARG A O 1
ATOM 2941 N N . HIS A 1 374 ? -6.364 19.647 -46.495 1.00 89.00 374 HIS A N 1
ATOM 2942 C CA . HIS A 1 374 ? -7.371 18.591 -46.442 1.00 89.00 374 HIS A CA 1
ATOM 2943 C C . HIS A 1 374 ? -6.988 17.438 -45.518 1.00 89.00 374 HIS A C 1
ATOM 2945 O O . HIS A 1 374 ? -7.881 16.701 -45.128 1.00 89.00 374 HIS A O 1
ATOM 2951 N N . PHE A 1 375 ? -5.728 17.276 -45.103 1.00 94.38 375 PHE A N 1
ATOM 2952 C CA . PHE A 1 375 ? -5.332 16.245 -44.133 1.00 94.38 375 PHE A CA 1
ATOM 2953 C C . PHE A 1 375 ? -5.233 16.804 -42.710 1.00 94.38 375 PHE A C 1
ATOM 2955 O O . PHE A 1 375 ? -4.799 17.933 -42.506 1.00 94.38 375 PHE A O 1
ATOM 2962 N N . SER A 1 376 ? -5.603 16.007 -41.699 1.00 94.75 376 SER A N 1
ATOM 2963 C CA . SER A 1 376 ? -5.436 16.415 -40.290 1.00 94.75 376 SER A CA 1
ATOM 2964 C C . SER A 1 376 ? -3.983 16.334 -39.835 1.00 94.75 376 SER A C 1
ATOM 2966 O O . SER A 1 376 ? -3.571 17.041 -38.914 1.00 94.75 376 SER A O 1
ATOM 2968 N N . LYS A 1 377 ? -3.199 15.468 -40.484 1.00 96.06 377 LYS A N 1
ATOM 2969 C CA . LYS A 1 377 ? -1.767 15.319 -40.258 1.00 96.06 377 LYS A CA 1
ATOM 2970 C C . LYS A 1 377 ? -1.093 14.753 -41.501 1.00 96.06 377 LYS A C 1
ATOM 2972 O O . LYS A 1 377 ? -1.586 13.798 -42.094 1.00 96.06 377 LYS A O 1
ATOM 2977 N N . ILE A 1 378 ? 0.073 15.298 -41.831 1.00 96.00 378 ILE A N 1
ATOM 2978 C CA . ILE A 1 378 ? 0.994 14.734 -42.819 1.00 96.00 378 ILE A CA 1
ATOM 2979 C C . ILE A 1 378 ? 2.220 14.176 -42.090 1.00 96.00 378 ILE A C 1
ATOM 2981 O O . ILE A 1 378 ? 2.676 14.732 -41.088 1.00 96.00 378 ILE A O 1
ATOM 2985 N N . SER A 1 379 ? 2.763 13.055 -42.555 1.00 95.81 379 SER A N 1
ATOM 2986 C CA . SER A 1 379 ? 4.046 12.531 -42.072 1.00 95.81 379 SER A CA 1
ATOM 2987 C C . SER A 1 379 ? 4.915 12.053 -43.224 1.00 95.81 379 SER A C 1
ATOM 2989 O O . SER A 1 379 ? 4.438 11.337 -44.094 1.00 95.81 379 SER A O 1
ATOM 2991 N N . PHE A 1 380 ? 6.190 12.430 -43.206 1.00 94.50 380 PHE A N 1
ATOM 2992 C CA . PHE A 1 380 ? 7.205 11.902 -44.113 1.00 94.50 380 PHE A CA 1
ATOM 2993 C C . PHE A 1 380 ? 7.894 10.726 -43.427 1.00 94.50 380 PHE A C 1
ATOM 2995 O O . PHE A 1 380 ? 8.484 10.886 -42.359 1.00 94.50 380 PHE A O 1
ATOM 3002 N N . LEU A 1 381 ? 7.750 9.533 -43.998 1.00 91.00 381 LEU A N 1
ATOM 3003 C CA . LEU A 1 381 ? 8.171 8.269 -43.382 1.00 91.00 381 LEU A CA 1
ATOM 3004 C C . LEU A 1 381 ? 9.497 7.736 -43.952 1.00 91.00 381 LEU A C 1
ATOM 3006 O O . LEU A 1 381 ? 9.947 6.648 -43.585 1.00 91.00 381 LEU A O 1
ATOM 3010 N N . GLY A 1 382 ? 10.133 8.504 -44.836 1.00 80.19 382 GLY A N 1
ATOM 3011 C CA . GLY A 1 382 ? 11.475 8.293 -45.374 1.00 80.19 382 GLY A CA 1
ATOM 3012 C C . GLY A 1 382 ? 11.532 7.316 -46.547 1.00 80.19 382 GLY A C 1
ATOM 3013 O O . GLY A 1 382 ? 12.149 7.619 -47.561 1.00 80.19 382 GLY A O 1
ATOM 3014 N N . ASN A 1 383 ? 10.881 6.152 -46.451 1.00 81.94 383 ASN A N 1
ATOM 3015 C CA . ASN A 1 383 ? 10.888 5.141 -47.516 1.00 81.94 383 ASN A CA 1
ATOM 3016 C C . ASN A 1 383 ? 9.498 4.517 -47.758 1.00 81.94 383 ASN A C 1
ATOM 3018 O O . ASN A 1 383 ? 8.605 4.574 -46.910 1.00 81.94 383 ASN A O 1
ATOM 3022 N N . HIS A 1 384 ? 9.325 3.901 -48.930 1.00 89.00 384 HIS A N 1
ATOM 3023 C CA . HIS A 1 384 ? 8.063 3.284 -49.351 1.00 89.00 384 HIS A CA 1
ATOM 3024 C C . HIS A 1 384 ? 7.599 2.155 -48.414 1.00 89.00 384 HIS A C 1
ATOM 3026 O O . HIS A 1 384 ? 6.403 2.026 -48.153 1.00 89.00 384 HIS A O 1
ATOM 3032 N N . GLN A 1 385 ? 8.528 1.369 -47.860 1.00 89.56 385 GLN A N 1
ATOM 3033 C CA . GLN A 1 385 ? 8.214 0.263 -46.951 1.00 89.56 385 GLN A CA 1
ATOM 3034 C C . GLN A 1 385 ? 7.610 0.765 -45.632 1.00 89.56 385 GLN A C 1
ATOM 3036 O O . GLN A 1 385 ? 6.643 0.187 -45.139 1.00 89.56 385 GLN A O 1
ATOM 3041 N N . ASN A 1 386 ? 8.121 1.870 -45.086 1.00 91.88 386 ASN A N 1
ATOM 3042 C CA . ASN A 1 386 ? 7.591 2.495 -43.878 1.00 91.88 386 ASN A CA 1
ATOM 3043 C C . ASN A 1 386 ? 6.177 3.037 -44.094 1.00 91.88 386 ASN A C 1
ATOM 3045 O O . ASN A 1 386 ? 5.337 2.886 -43.207 1.00 91.88 386 ASN A O 1
ATOM 3049 N N . VAL A 1 387 ? 5.889 3.620 -45.264 1.00 95.69 387 VAL A N 1
ATOM 3050 C CA . VAL A 1 387 ? 4.527 4.053 -45.621 1.00 95.69 387 VAL A CA 1
ATOM 30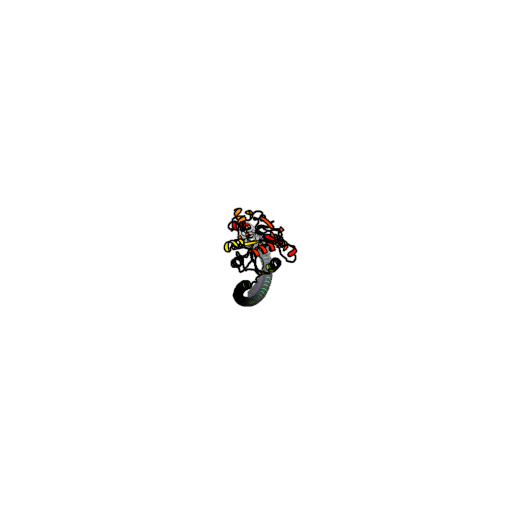51 C C . VAL A 1 387 ? 3.584 2.852 -45.685 1.00 95.69 387 VAL A C 1
ATOM 3053 O O . VAL A 1 387 ? 2.570 2.842 -44.990 1.00 95.69 387 VAL A O 1
ATOM 3056 N N . ILE A 1 388 ? 3.946 1.807 -46.437 1.00 96.25 388 ILE A N 1
ATOM 3057 C CA . ILE A 1 388 ? 3.144 0.577 -46.576 1.00 96.25 388 ILE A CA 1
ATOM 3058 C C . ILE A 1 388 ? 2.867 -0.056 -45.205 1.00 96.25 388 ILE A C 1
ATOM 3060 O O . ILE A 1 388 ? 1.717 -0.346 -44.875 1.00 96.25 388 ILE A O 1
ATOM 3064 N N . ASN A 1 389 ? 3.902 -0.211 -44.377 1.00 94.81 389 ASN A N 1
ATOM 3065 C CA . ASN A 1 389 ? 3.773 -0.752 -43.026 1.00 94.81 389 ASN A CA 1
ATOM 3066 C C . ASN A 1 389 ? 2.891 0.120 -42.134 1.00 94.81 389 ASN A C 1
ATOM 3068 O O . ASN A 1 389 ? 2.093 -0.410 -41.364 1.00 94.81 389 ASN A O 1
ATOM 3072 N N . SER A 1 390 ? 3.009 1.442 -42.225 1.00 96.69 390 SER A N 1
ATOM 3073 C CA . SER A 1 390 ? 2.221 2.349 -41.389 1.00 96.69 390 SER A CA 1
ATOM 3074 C C . SER A 1 390 ? 0.734 2.305 -41.745 1.00 96.69 390 SER A C 1
ATOM 3076 O O . SER A 1 390 ? -0.092 2.320 -40.834 1.00 96.69 390 SER A O 1
ATOM 3078 N N . VAL A 1 391 ? 0.384 2.173 -43.032 1.00 97.12 391 VAL A N 1
ATOM 3079 C CA . VAL A 1 391 ? -1.014 1.980 -43.465 1.00 97.12 391 VAL A CA 1
ATOM 3080 C C . VAL A 1 391 ? -1.535 0.609 -43.021 1.00 97.12 391 VAL A C 1
ATOM 3082 O O . VAL A 1 391 ? -2.621 0.519 -42.450 1.00 97.12 391 VAL A O 1
ATOM 3085 N N . LEU A 1 392 ? -0.759 -0.466 -43.219 1.00 96.25 392 LEU A N 1
ATOM 3086 C CA . LEU A 1 392 ? -1.145 -1.825 -42.805 1.00 96.25 392 LEU A CA 1
ATOM 3087 C C . LEU A 1 392 ? -1.437 -1.912 -41.300 1.00 96.25 392 LEU A C 1
ATOM 3089 O O . LEU A 1 392 ? -2.452 -2.475 -40.894 1.00 96.25 392 LEU A O 1
ATOM 3093 N N . ASN A 1 393 ? -0.573 -1.313 -40.478 1.00 95.56 393 ASN A N 1
ATOM 3094 C CA . ASN A 1 393 ? -0.720 -1.307 -39.022 1.00 95.56 393 ASN A CA 1
ATOM 3095 C C . ASN A 1 393 ? -1.748 -0.279 -38.514 1.00 95.56 393 ASN A C 1
ATOM 3097 O O . ASN A 1 393 ? -2.059 -0.268 -37.325 1.00 95.56 393 ASN A O 1
ATOM 3101 N N . GLY A 1 394 ? -2.297 0.570 -39.390 1.00 94.88 394 GLY A N 1
ATOM 3102 C CA . GLY A 1 394 ? -3.244 1.622 -39.012 1.00 94.88 394 GLY A CA 1
ATOM 3103 C C . GLY A 1 394 ? -2.619 2.767 -38.211 1.00 94.88 394 GLY A C 1
ATOM 3104 O O . GLY A 1 394 ? -3.325 3.446 -37.472 1.00 94.88 394 GLY A O 1
ATOM 3105 N N . TYR A 1 395 ? -1.306 2.978 -38.329 1.00 96.69 395 TYR A N 1
ATOM 3106 C CA . TYR A 1 395 ? -0.633 4.157 -37.769 1.00 96.69 395 TYR A CA 1
ATOM 3107 C C . TYR A 1 395 ? -0.925 5.425 -38.576 1.00 96.69 395 TYR A C 1
ATOM 3109 O O . TYR A 1 395 ? -0.836 6.523 -38.033 1.00 96.69 395 TYR A O 1
ATOM 3117 N N . ILE A 1 396 ? -1.257 5.258 -39.858 1.00 97.56 396 ILE A N 1
ATOM 3118 C CA . ILE A 1 396 ? -1.764 6.292 -40.763 1.00 97.56 396 ILE A CA 1
ATOM 3119 C C . ILE A 1 396 ? -2.965 5.731 -41.530 1.00 97.56 396 ILE A C 1
ATOM 3121 O O . ILE A 1 396 ? -3.064 4.520 -41.740 1.00 97.56 396 ILE A O 1
ATOM 3125 N N . ASP A 1 397 ? -3.870 6.607 -41.956 1.00 97.44 397 ASP A N 1
ATOM 3126 C CA . ASP A 1 397 ? -5.121 6.228 -42.621 1.00 97.44 397 ASP A CA 1
ATOM 3127 C C . ASP A 1 397 ? -4.928 5.948 -44.121 1.00 97.44 397 ASP A C 1
ATOM 3129 O O . ASP A 1 397 ? -5.606 5.100 -44.707 1.00 97.44 397 ASP A O 1
ATOM 3133 N N . GLY A 1 398 ? -3.977 6.646 -44.746 1.00 97.12 398 GLY A N 1
ATOM 3134 C CA . GLY A 1 398 ? -3.595 6.443 -46.138 1.00 97.12 398 GLY A CA 1
ATOM 3135 C C . GLY A 1 398 ? -2.169 6.903 -46.414 1.00 97.12 398 GLY A C 1
ATOM 3136 O O . GLY A 1 398 ? -1.577 7.639 -45.624 1.00 97.12 398 GLY A O 1
ATOM 3137 N N . GLY A 1 399 ? -1.596 6.464 -47.529 1.00 97.19 399 GLY A N 1
ATOM 3138 C CA . GLY A 1 399 ? -0.240 6.857 -47.896 1.00 97.19 399 GLY A CA 1
ATOM 3139 C C . GLY A 1 399 ? 0.070 6.737 -49.381 1.00 97.19 399 GLY A C 1
ATOM 3140 O O . GLY A 1 399 ? -0.607 6.018 -50.116 1.00 97.19 399 GLY A O 1
ATOM 3141 N N . ALA A 1 400 ? 1.099 7.462 -49.816 1.00 97.19 400 ALA A N 1
ATOM 3142 C CA . ALA A 1 400 ? 1.585 7.456 -51.192 1.00 97.19 400 ALA A CA 1
ATOM 3143 C C . ALA A 1 400 ? 2.745 6.467 -51.363 1.00 97.19 400 ALA A C 1
ATOM 3145 O O . ALA A 1 400 ? 3.748 6.518 -50.650 1.00 97.19 400 ALA A O 1
ATOM 3146 N N . THR A 1 401 ? 2.624 5.566 -52.332 1.00 94.50 401 THR A N 1
ATOM 3147 C CA . THR A 1 401 ? 3.662 4.602 -52.711 1.00 94.50 401 THR A CA 1
ATOM 3148 C C . THR A 1 401 ? 3.642 4.364 -54.225 1.00 94.50 401 THR A C 1
ATOM 3150 O O . THR A 1 401 ? 3.171 5.222 -54.963 1.00 94.50 401 THR A O 1
ATOM 3153 N N . TYR A 1 402 ? 4.170 3.248 -54.723 1.00 92.06 402 TYR A N 1
ATOM 3154 C CA . TYR A 1 402 ? 4.057 2.836 -56.122 1.00 92.06 402 TYR A CA 1
ATOM 3155 C C . TYR A 1 402 ? 3.852 1.326 -56.255 1.00 92.06 402 TYR A C 1
ATOM 3157 O O . TYR A 1 402 ? 3.972 0.590 -55.273 1.00 92.06 402 TYR A O 1
ATOM 3165 N N . ASP A 1 403 ? 3.519 0.889 -57.465 1.00 87.62 403 ASP A N 1
ATOM 3166 C CA . ASP A 1 403 ? 3.175 -0.496 -57.790 1.00 87.62 403 ASP A CA 1
ATOM 3167 C C . ASP A 1 403 ? 4.250 -1.511 -57.378 1.00 87.62 403 ASP A C 1
ATOM 3169 O O . ASP A 1 403 ? 3.963 -2.408 -56.589 1.00 87.62 403 ASP A O 1
ATOM 3173 N N . GLU A 1 404 ? 5.501 -1.342 -57.797 1.00 85.38 404 GLU A N 1
ATOM 3174 C CA . GLU A 1 404 ? 6.536 -2.345 -57.487 1.00 85.38 404 GLU A CA 1
ATOM 3175 C C . GLU A 1 404 ? 6.962 -2.342 -56.011 1.00 85.38 404 GLU A C 1
ATOM 3177 O O . GLU A 1 404 ? 7.430 -3.362 -55.510 1.00 85.38 404 GLU A O 1
ATOM 3182 N N . ALA A 1 405 ? 6.777 -1.239 -55.272 1.00 86.50 405 ALA A N 1
ATOM 3183 C CA . ALA A 1 405 ? 6.971 -1.270 -53.820 1.00 86.50 405 ALA A CA 1
ATOM 3184 C C . ALA A 1 405 ? 5.928 -2.149 -53.121 1.00 86.50 405 ALA A C 1
ATOM 3186 O O . ALA A 1 405 ? 6.248 -2.754 -52.098 1.00 86.50 405 ALA A O 1
ATOM 3187 N N . LEU A 1 406 ? 4.701 -2.237 -53.652 1.00 88.56 406 LEU A N 1
ATOM 3188 C CA . LEU A 1 406 ? 3.714 -3.201 -53.163 1.00 88.56 406 LEU A CA 1
ATOM 3189 C C . LEU A 1 406 ? 4.088 -4.631 -53.556 1.00 88.56 406 LEU A C 1
ATOM 3191 O O . LEU A 1 406 ? 3.982 -5.516 -52.709 1.00 88.56 406 LEU A O 1
ATOM 3195 N N . ASP A 1 407 ? 4.571 -4.846 -54.783 1.00 85.75 407 ASP A N 1
ATOM 3196 C CA . ASP A 1 407 ? 5.041 -6.164 -55.229 1.00 85.75 407 ASP A CA 1
ATOM 3197 C C . ASP A 1 407 ? 6.194 -6.658 -54.336 1.00 85.75 407 ASP A C 1
ATOM 3199 O O . ASP A 1 407 ? 6.174 -7.785 -53.840 1.00 85.75 407 ASP A O 1
ATOM 3203 N N . TYR A 1 408 ? 7.173 -5.792 -54.055 1.00 82.19 408 TYR A N 1
ATOM 3204 C CA . TYR A 1 408 ? 8.278 -6.093 -53.145 1.00 82.19 408 TYR A CA 1
ATOM 3205 C C . TYR A 1 408 ? 7.795 -6.332 -51.710 1.00 82.19 408 TYR A C 1
ATOM 3207 O O . TYR A 1 408 ? 8.228 -7.285 -51.064 1.00 82.19 408 TYR A O 1
ATOM 3215 N N . ALA A 1 409 ? 6.864 -5.511 -51.210 1.00 86.44 409 ALA A N 1
ATOM 3216 C CA . ALA A 1 409 ? 6.248 -5.716 -49.903 1.00 86.44 409 ALA A CA 1
ATOM 3217 C C . ALA A 1 409 ? 5.577 -7.100 -49.794 1.00 86.44 409 ALA A C 1
ATOM 3219 O O . ALA A 1 409 ? 5.720 -7.759 -48.763 1.00 86.44 409 ALA A O 1
ATOM 3220 N N . GLU A 1 410 ? 4.903 -7.574 -50.850 1.00 88.44 410 GLU A N 1
ATOM 3221 C CA . GLU A 1 410 ? 4.324 -8.925 -50.894 1.00 88.44 410 GLU A CA 1
ATOM 3222 C C . GLU A 1 410 ? 5.413 -10.005 -50.852 1.00 88.44 410 GLU A C 1
ATOM 3224 O O . GLU A 1 410 ? 5.295 -10.969 -50.092 1.00 88.44 410 GLU A O 1
ATOM 3229 N N . GLN A 1 411 ? 6.502 -9.824 -51.605 1.00 81.50 411 GLN A N 1
ATOM 3230 C CA . GLN A 1 411 ? 7.626 -10.768 -51.655 1.00 81.50 411 GLN A CA 1
ATOM 3231 C C . GLN A 1 411 ? 8.324 -10.940 -50.301 1.00 81.50 411 GLN A C 1
ATOM 3233 O O . GLN A 1 411 ? 8.693 -12.058 -49.943 1.00 81.50 411 GLN A O 1
ATOM 3238 N N . ILE A 1 412 ? 8.463 -9.865 -49.520 1.00 82.75 412 ILE A N 1
ATOM 3239 C CA . ILE A 1 412 ? 9.046 -9.917 -48.168 1.00 82.75 412 ILE A CA 1
ATOM 3240 C C . ILE A 1 412 ? 8.033 -10.329 -47.082 1.00 82.75 412 ILE A C 1
ATOM 3242 O O . ILE A 1 412 ? 8.351 -10.287 -45.893 1.00 82.75 412 ILE A O 1
ATOM 3246 N N . GLY A 1 413 ? 6.818 -10.735 -47.469 1.00 86.19 413 GLY A N 1
ATOM 3247 C CA . GLY A 1 413 ? 5.819 -11.330 -46.579 1.00 86.19 413 GLY A CA 1
ATOM 3248 C C . GLY A 1 413 ? 4.827 -10.356 -45.939 1.00 86.19 413 GLY A C 1
ATOM 3249 O O . GLY A 1 413 ? 4.086 -10.760 -45.039 1.00 86.19 413 GLY A O 1
ATOM 3250 N N . LEU A 1 414 ? 4.765 -9.092 -46.374 1.00 89.12 414 LEU A N 1
ATOM 3251 C CA . LEU A 1 414 ? 3.722 -8.168 -45.919 1.00 89.12 414 LEU A CA 1
ATOM 3252 C C . LEU A 1 414 ? 2.380 -8.514 -46.569 1.00 89.12 414 LEU A C 1
ATOM 3254 O O . LEU A 1 414 ? 2.289 -8.815 -47.758 1.00 89.12 414 LEU A O 1
ATOM 3258 N N . ASN A 1 415 ? 1.300 -8.434 -45.788 1.00 90.44 415 ASN A N 1
ATOM 3259 C CA . ASN A 1 415 ? -0.042 -8.776 -46.257 1.00 90.44 415 ASN A CA 1
ATOM 3260 C C . ASN A 1 415 ? -0.673 -7.635 -47.074 1.00 90.44 415 ASN A C 1
ATOM 3262 O O . ASN A 1 415 ? -1.694 -7.062 -46.689 1.00 90.44 415 ASN A O 1
ATOM 3266 N N . VAL A 1 416 ? -0.084 -7.313 -48.228 1.00 90.94 416 VAL A N 1
ATOM 3267 C CA . VAL A 1 416 ? -0.560 -6.236 -49.117 1.00 90.94 416 VAL A CA 1
ATOM 3268 C C . VAL A 1 416 ? -1.990 -6.457 -49.615 1.00 90.94 416 VAL A C 1
ATOM 3270 O O . VAL A 1 416 ? -2.666 -5.510 -50.003 1.00 90.94 416 VAL A O 1
ATOM 3273 N N . ARG A 1 417 ? -2.520 -7.686 -49.524 1.00 92.00 417 ARG A N 1
ATOM 3274 C CA . ARG A 1 417 ? -3.925 -7.993 -49.837 1.00 92.00 417 ARG A CA 1
ATOM 3275 C C . ARG A 1 417 ? -4.911 -7.286 -48.913 1.00 92.00 417 ARG A C 1
ATOM 3277 O O . ARG A 1 417 ? -6.085 -7.208 -49.274 1.00 92.00 417 ARG A O 1
ATOM 3284 N N . GLN A 1 418 ? -4.466 -6.791 -47.757 1.00 93.62 418 GLN A N 1
ATOM 3285 C CA . GLN A 1 418 ? -5.254 -5.949 -46.853 1.00 93.62 418 GLN A CA 1
ATOM 3286 C C . GLN A 1 418 ? -5.278 -4.472 -47.265 1.00 93.62 418 GLN A C 1
ATOM 3288 O O . GLN A 1 418 ? -6.018 -3.700 -46.661 1.00 93.62 418 GLN A O 1
ATOM 3293 N N . LEU A 1 419 ? -4.517 -4.068 -48.283 1.00 96.31 419 LEU A N 1
ATOM 3294 C CA . LEU A 1 419 ? -4.498 -2.698 -48.789 1.00 96.31 419 LEU A CA 1
ATOM 3295 C C . LEU A 1 419 ? -5.435 -2.531 -49.982 1.00 96.31 419 LEU A C 1
ATOM 3297 O O . LEU A 1 419 ? -5.584 -3.431 -50.810 1.00 96.31 419 LEU A O 1
ATOM 3301 N N . ASN A 1 420 ? -6.066 -1.368 -50.065 1.00 95.88 420 ASN A N 1
ATOM 3302 C CA . ASN A 1 420 ? -6.812 -0.908 -51.222 1.00 95.88 420 ASN A CA 1
ATOM 3303 C C . ASN A 1 420 ? -5.988 0.151 -51.959 1.00 95.88 420 ASN A C 1
ATOM 3305 O O . ASN A 1 420 ? -5.466 1.062 -51.321 1.00 95.88 420 ASN A O 1
ATOM 3309 N N . VAL A 1 421 ? -5.891 0.051 -53.286 1.00 96.38 421 VAL A N 1
ATOM 3310 C CA . VAL A 1 421 ? -5.333 1.120 -54.128 1.00 96.38 421 VAL A CA 1
ATOM 3311 C C . VAL A 1 421 ? -6.503 1.988 -54.574 1.00 96.38 421 VAL A C 1
ATOM 3313 O O . VAL A 1 421 ? -7.266 1.599 -55.456 1.00 96.38 421 VAL A O 1
ATOM 3316 N N . ILE A 1 422 ? -6.667 3.145 -53.937 1.00 95.62 422 ILE A N 1
ATOM 3317 C CA . ILE A 1 422 ? -7.826 4.027 -54.149 1.00 95.62 422 ILE A CA 1
ATOM 3318 C C . ILE A 1 422 ? -7.622 5.015 -55.301 1.00 95.62 422 ILE A C 1
ATOM 3320 O O . ILE A 1 422 ? -8.580 5.570 -55.836 1.00 95.62 422 ILE A O 1
ATOM 3324 N N . SER A 1 423 ? -6.369 5.251 -55.693 1.00 94.56 423 SER A N 1
ATOM 3325 C CA . SER A 1 423 ? -6.035 6.064 -56.858 1.00 94.56 423 SER A CA 1
ATOM 3326 C C . SER A 1 423 ? -4.667 5.692 -57.416 1.00 94.56 423 SER A C 1
ATOM 3328 O O . SER A 1 423 ? -3.811 5.155 -56.707 1.00 94.56 423 SER A O 1
ATOM 3330 N N . ARG A 1 424 ? -4.471 5.995 -58.698 1.00 94.88 424 ARG A N 1
ATOM 3331 C CA . ARG A 1 424 ? -3.266 5.694 -59.469 1.00 94.88 424 ARG A CA 1
ATOM 3332 C C . ARG A 1 424 ? -2.869 6.926 -60.273 1.00 94.88 424 ARG A C 1
ATOM 3334 O O . ARG A 1 424 ? -3.723 7.528 -60.921 1.00 94.88 424 ARG A O 1
ATOM 3341 N N . THR A 1 425 ? -1.590 7.277 -60.236 1.00 92.62 425 THR A N 1
ATOM 3342 C CA . THR A 1 425 ? -1.030 8.359 -61.050 1.00 92.62 425 THR A CA 1
ATOM 3343 C C . THR A 1 425 ? -0.944 7.930 -62.514 1.00 92.62 425 THR A C 1
ATOM 3345 O O . THR A 1 425 ? -0.963 6.739 -62.838 1.00 92.62 425 THR A O 1
ATOM 3348 N N . VAL A 1 426 ? -0.747 8.899 -63.402 1.00 90.38 426 VAL A N 1
ATOM 3349 C CA . VAL A 1 426 ? -0.234 8.655 -64.758 1.00 90.38 426 VAL A CA 1
ATOM 3350 C C . VAL A 1 426 ? 1.062 7.830 -64.738 1.00 90.38 426 VAL A C 1
ATOM 3352 O O . VAL A 1 426 ? 1.709 7.691 -63.695 1.00 90.38 426 VAL A O 1
ATOM 3355 N N . ASP A 1 427 ? 1.418 7.255 -65.885 1.00 90.38 427 ASP A N 1
ATOM 3356 C CA . ASP A 1 427 ? 2.657 6.493 -66.042 1.00 90.38 427 ASP A CA 1
ATOM 3357 C C . ASP A 1 427 ? 3.868 7.413 -65.846 1.00 90.38 427 ASP A C 1
ATOM 3359 O O . ASP A 1 427 ? 4.081 8.365 -66.598 1.00 90.38 427 ASP A O 1
ATOM 3363 N N . ILE A 1 428 ? 4.662 7.111 -64.823 1.00 90.31 428 ILE A N 1
ATOM 3364 C CA . ILE A 1 428 ? 5.904 7.804 -64.500 1.00 90.31 428 ILE A CA 1
ATOM 3365 C C . ILE A 1 428 ? 7.031 7.065 -65.230 1.00 90.31 428 ILE A C 1
ATOM 3367 O O . ILE A 1 428 ? 7.164 5.847 -65.049 1.00 90.31 428 ILE A O 1
ATOM 3371 N N . PRO A 1 429 ? 7.837 7.743 -66.066 1.00 90.81 429 PRO A N 1
ATOM 3372 C CA . PRO A 1 429 ? 8.975 7.105 -66.718 1.00 90.81 429 PRO A CA 1
ATOM 3373 C C . PRO A 1 429 ? 9.940 6.552 -65.665 1.00 90.81 429 PRO A C 1
ATOM 3375 O O . PRO A 1 429 ? 10.112 7.148 -64.603 1.00 90.81 429 PRO A O 1
ATOM 3378 N N . LYS A 1 430 ? 10.571 5.410 -65.948 1.00 90.50 430 LYS A N 1
ATOM 3379 C CA . LYS A 1 430 ? 11.651 4.875 -65.110 1.00 90.50 430 LYS A CA 1
ATOM 3380 C C . LYS A 1 430 ? 12.885 5.780 -65.146 1.00 90.50 430 LYS A C 1
ATOM 3382 O O . LYS A 1 430 ? 12.973 6.729 -65.929 1.00 90.50 430 LYS A O 1
ATOM 3387 N N . ASP A 1 431 ? 13.844 5.459 -64.285 1.00 91.00 431 ASP A N 1
ATOM 3388 C CA . ASP A 1 431 ? 15.139 6.125 -64.175 1.00 91.00 431 ASP A CA 1
ATOM 3389 C C . ASP A 1 431 ? 15.792 6.414 -65.537 1.00 91.00 431 ASP A C 1
ATOM 3391 O O . ASP A 1 431 ? 15.579 5.714 -66.533 1.00 91.00 431 ASP A O 1
ATOM 3395 N N . ALA A 1 432 ? 16.605 7.463 -65.576 1.00 93.56 432 ALA A N 1
ATOM 3396 C CA . ALA A 1 432 ? 17.374 7.850 -66.746 1.00 93.56 432 ALA A CA 1
ATOM 3397 C C . ALA A 1 432 ? 18.848 7.541 -66.507 1.00 93.56 432 ALA A C 1
ATOM 3399 O O . ALA A 1 432 ? 19.460 8.094 -65.591 1.00 93.56 432 ALA A O 1
ATOM 3400 N N . LEU A 1 433 ? 19.450 6.721 -67.365 1.00 95.50 433 LEU A N 1
ATOM 3401 C CA . LEU A 1 433 ? 20.902 6.709 -67.475 1.00 95.50 433 LEU A CA 1
ATOM 3402 C C . LEU A 1 433 ? 21.283 7.827 -68.439 1.00 95.50 433 LEU A C 1
ATOM 3404 O O . LEU A 1 433 ? 20.908 7.787 -69.614 1.00 95.50 433 LEU A O 1
ATOM 3408 N N . ALA A 1 434 ? 21.993 8.831 -67.934 1.00 96.25 434 ALA A N 1
ATOM 3409 C CA . ALA A 1 434 ? 22.357 10.020 -68.688 1.00 96.25 434 ALA A CA 1
ATOM 3410 C C . ALA A 1 434 ? 23.857 10.289 -68.625 1.00 96.25 434 ALA A C 1
ATOM 3412 O O . ALA A 1 434 ? 24.487 10.183 -67.575 1.00 96.25 434 ALA A O 1
ATOM 3413 N N . THR A 1 435 ? 24.431 10.643 -69.765 1.00 96.88 435 THR A N 1
ATOM 3414 C CA . THR A 1 435 ? 25.848 10.949 -69.902 1.00 96.88 435 THR A CA 1
ATOM 3415 C C . THR A 1 435 ? 26.109 12.418 -69.615 1.00 96.88 435 THR A C 1
ATOM 3417 O O . THR A 1 435 ? 25.230 13.273 -69.776 1.00 96.88 435 THR A O 1
ATOM 3420 N N . ARG A 1 436 ? 27.359 12.743 -69.292 1.00 95.00 436 ARG A N 1
ATOM 3421 C CA . ARG A 1 436 ? 27.834 14.130 -69.338 1.00 95.00 436 ARG A CA 1
ATOM 3422 C C . ARG A 1 436 ? 27.622 14.759 -70.731 1.00 95.00 436 ARG A C 1
ATOM 3424 O O . ARG A 1 436 ? 27.635 14.033 -71.735 1.00 95.00 436 ARG A O 1
ATOM 3431 N N . PRO A 1 437 ? 27.393 16.084 -70.815 1.00 91.62 437 PRO A N 1
ATOM 3432 C CA . PRO A 1 437 ? 27.021 16.770 -72.060 1.00 91.62 437 PRO A CA 1
ATOM 3433 C C . PRO A 1 437 ? 28.062 16.640 -73.183 1.00 91.62 437 PRO A C 1
ATOM 3435 O O . PRO A 1 437 ? 27.693 16.628 -74.363 1.00 91.62 437 PRO A O 1
ATOM 3438 N N . ASP A 1 438 ? 29.340 16.539 -72.816 1.00 91.38 438 ASP A N 1
ATOM 3439 C CA . ASP A 1 438 ? 30.515 16.538 -73.692 1.00 91.38 438 ASP A CA 1
ATOM 3440 C C . ASP A 1 438 ? 31.070 15.131 -73.990 1.00 91.38 438 ASP A C 1
ATOM 3442 O O . ASP A 1 438 ? 32.174 15.004 -74.516 1.00 91.38 438 ASP A O 1
ATOM 3446 N N . MET A 1 439 ? 30.328 14.068 -73.657 1.00 92.69 439 MET A N 1
ATOM 3447 C CA . MET A 1 439 ? 30.733 12.699 -73.986 1.00 92.69 439 MET A CA 1
ATOM 3448 C C . MET A 1 439 ? 30.840 12.500 -75.506 1.00 92.69 439 MET A C 1
ATOM 3450 O O . MET A 1 439 ? 29.954 12.916 -76.253 1.00 92.69 439 MET A O 1
ATOM 3454 N N . ASP A 1 440 ? 31.906 11.815 -75.931 1.00 92.62 440 ASP A N 1
ATOM 3455 C CA . ASP A 1 440 ? 32.143 11.425 -77.322 1.00 92.62 440 ASP A CA 1
ATOM 3456 C C . ASP A 1 440 ? 30.934 10.684 -77.923 1.00 92.62 440 ASP A C 1
ATOM 3458 O O . ASP A 1 440 ? 30.394 9.749 -77.322 1.00 92.62 440 ASP A O 1
ATOM 3462 N N . GLU A 1 441 ? 30.495 11.111 -79.110 1.00 91.62 441 GLU A N 1
ATOM 3463 C CA . GLU A 1 441 ? 29.270 10.604 -79.739 1.00 91.62 441 GLU A CA 1
ATOM 3464 C C . GLU A 1 441 ? 29.390 9.133 -80.160 1.00 91.62 441 GLU A C 1
ATOM 3466 O O . GLU A 1 441 ? 28.408 8.387 -80.076 1.00 91.62 441 GLU A O 1
ATOM 3471 N N . GLU A 1 442 ? 30.583 8.682 -80.564 1.00 92.50 442 GLU A N 1
ATOM 3472 C CA . GLU A 1 442 ? 30.818 7.285 -80.933 1.00 92.50 442 GLU A CA 1
ATOM 3473 C C . GLU A 1 442 ? 30.732 6.386 -79.694 1.00 92.50 442 GLU A C 1
ATOM 3475 O O . GLU A 1 442 ? 30.073 5.339 -79.721 1.00 92.50 442 GLU A O 1
ATOM 3480 N N . LEU A 1 443 ? 31.344 6.807 -78.586 1.00 92.25 443 LEU A N 1
ATOM 3481 C CA . LEU A 1 443 ? 31.258 6.110 -77.306 1.00 92.25 443 LEU A CA 1
ATOM 3482 C C . LEU A 1 443 ? 29.826 6.091 -76.761 1.00 92.25 443 LEU A C 1
ATOM 3484 O O . LEU A 1 443 ? 29.353 5.039 -76.324 1.00 92.25 443 LEU A O 1
ATOM 3488 N N . MET A 1 444 ? 29.107 7.211 -76.836 1.00 93.62 444 MET A N 1
ATOM 3489 C CA . MET A 1 444 ? 27.704 7.299 -76.422 1.00 93.62 444 MET A CA 1
ATOM 3490 C C . MET A 1 444 ? 26.823 6.328 -77.218 1.00 93.62 444 MET A C 1
ATOM 3492 O O . MET A 1 444 ? 26.018 5.598 -76.634 1.00 93.62 444 MET A O 1
ATOM 3496 N N . ALA A 1 445 ? 27.004 6.260 -78.541 1.00 93.38 445 ALA A N 1
ATOM 3497 C CA . ALA A 1 445 ? 26.282 5.325 -79.399 1.00 93.38 445 ALA A CA 1
ATOM 3498 C C . ALA A 1 445 ? 26.640 3.858 -79.094 1.00 93.38 445 ALA A C 1
ATOM 3500 O O . ALA A 1 445 ? 25.749 3.002 -79.047 1.00 93.38 445 ALA A O 1
ATOM 3501 N N . LYS A 1 446 ? 27.924 3.556 -78.837 1.00 93.81 446 LYS A N 1
ATOM 3502 C CA . LYS A 1 446 ? 28.379 2.219 -78.409 1.00 93.81 446 LYS A CA 1
ATOM 3503 C C . LYS A 1 446 ? 27.746 1.807 -77.084 1.00 93.81 446 LYS A C 1
ATOM 3505 O O . LYS A 1 446 ? 27.213 0.702 -77.002 1.00 93.81 446 LYS A O 1
ATOM 3510 N N . LEU A 1 447 ? 27.757 2.690 -76.085 1.00 93.69 447 LEU A N 1
ATOM 3511 C CA . LEU A 1 447 ? 27.132 2.459 -74.782 1.00 93.69 447 LEU A CA 1
ATOM 3512 C C . LEU A 1 447 ? 25.638 2.202 -74.927 1.00 93.69 447 LEU A C 1
ATOM 3514 O O . LEU A 1 447 ? 25.148 1.170 -74.475 1.00 93.69 447 LEU A O 1
ATOM 3518 N N . LYS A 1 448 ? 24.924 3.091 -75.619 1.00 94.69 448 LYS A N 1
ATOM 3519 C CA . LYS A 1 448 ? 23.489 2.951 -75.876 1.00 94.69 448 LYS A CA 1
ATOM 3520 C C . LYS A 1 448 ? 23.159 1.595 -76.506 1.00 94.69 448 LYS A C 1
ATOM 3522 O O . LYS A 1 448 ? 22.301 0.873 -76.000 1.00 94.69 448 LYS A O 1
ATOM 3527 N N . LYS A 1 449 ? 23.897 1.196 -77.547 1.00 94.50 449 LYS A N 1
ATOM 3528 C CA . LYS A 1 449 ? 23.730 -0.116 -78.188 1.00 94.50 449 LYS A CA 1
ATOM 3529 C C . LYS A 1 449 ? 24.023 -1.273 -77.227 1.00 94.50 449 LYS A C 1
ATOM 3531 O O . LYS A 1 449 ? 23.293 -2.261 -77.250 1.00 94.50 449 LYS A O 1
ATOM 3536 N N . ALA A 1 450 ? 25.053 -1.159 -76.388 1.00 93.81 450 ALA A N 1
ATOM 3537 C CA . ALA A 1 450 ? 25.411 -2.178 -75.403 1.00 93.81 450 ALA A CA 1
ATOM 3538 C C . ALA A 1 450 ? 24.282 -2.407 -74.393 1.00 93.81 450 ALA A C 1
ATOM 3540 O O . ALA A 1 450 ? 23.834 -3.545 -74.237 1.00 93.81 450 ALA A O 1
ATOM 3541 N N . PHE A 1 451 ? 23.768 -1.327 -73.795 1.00 94.44 451 PHE A N 1
ATOM 3542 C CA . PHE A 1 451 ? 22.645 -1.365 -72.857 1.00 94.44 451 PHE A CA 1
ATOM 3543 C C . PHE A 1 451 ? 21.406 -2.023 -73.479 1.00 94.44 451 PHE A C 1
ATOM 3545 O O . PHE A 1 451 ? 20.831 -2.937 -72.892 1.00 94.44 451 PHE A O 1
ATOM 3552 N N . VAL A 1 452 ? 21.019 -1.614 -74.691 1.00 93.56 452 VAL A N 1
ATOM 3553 C CA . VAL A 1 452 ? 19.823 -2.141 -75.378 1.00 93.56 452 VAL A CA 1
ATOM 3554 C C . VAL A 1 452 ? 19.997 -3.597 -75.819 1.00 93.56 452 VAL A C 1
ATOM 3556 O O . VAL A 1 452 ? 19.034 -4.361 -75.850 1.00 93.56 452 VAL A O 1
ATOM 3559 N N . SER A 1 453 ? 21.221 -4.006 -76.164 1.00 91.94 453 SER A N 1
ATOM 3560 C CA . SER A 1 453 ? 21.507 -5.380 -76.596 1.00 91.94 453 SER A CA 1
ATOM 3561 C C . SER A 1 453 ? 21.461 -6.407 -75.464 1.00 91.94 453 SER A C 1
ATOM 3563 O O . SER A 1 453 ? 21.383 -7.605 -75.748 1.00 91.94 453 SER A O 1
ATOM 3565 N N . LEU A 1 454 ? 21.495 -5.954 -74.208 1.00 88.69 454 LEU A N 1
ATOM 3566 C CA . LEU A 1 454 ? 21.511 -6.816 -73.038 1.00 88.69 454 LEU A CA 1
ATOM 3567 C C . LEU A 1 454 ? 20.241 -7.674 -72.959 1.00 88.69 454 LEU A C 1
ATOM 3569 O O . LEU A 1 454 ? 19.121 -7.164 -72.883 1.00 88.69 454 LEU A O 1
ATOM 3573 N N . GLN A 1 455 ? 20.426 -8.989 -72.953 1.00 83.75 455 GLN A N 1
ATOM 3574 C CA . GLN A 1 455 ? 19.359 -9.966 -72.785 1.00 83.75 455 GLN A CA 1
ATOM 3575 C C . GLN A 1 455 ? 19.328 -10.476 -71.346 1.00 83.75 455 GLN A C 1
ATOM 3577 O O . GLN A 1 455 ? 20.363 -10.609 -70.701 1.00 83.75 455 GLN A O 1
ATOM 3582 N N . LYS A 1 456 ? 18.149 -10.882 -70.865 1.00 80.69 456 LYS A N 1
ATOM 3583 C CA . LYS A 1 456 ? 17.986 -11.456 -69.517 1.00 80.69 456 LYS A CA 1
ATOM 3584 C C . LYS A 1 456 ? 18.902 -12.663 -69.252 1.00 80.69 456 LYS A C 1
ATOM 3586 O O . LYS A 1 456 ? 19.385 -12.839 -68.141 1.00 80.69 456 LYS A O 1
ATOM 3591 N N . ASN A 1 457 ? 19.199 -13.461 -70.280 1.00 82.12 457 ASN A N 1
ATOM 3592 C CA . ASN A 1 457 ? 20.128 -14.591 -70.171 1.00 82.12 457 ASN A CA 1
ATOM 3593 C C . ASN A 1 457 ? 21.578 -14.166 -69.893 1.00 82.12 457 ASN A C 1
ATOM 3595 O O . ASN A 1 457 ? 22.320 -14.943 -69.301 1.00 82.12 457 ASN A O 1
ATOM 3599 N N . ASP A 1 458 ? 21.979 -12.957 -70.299 1.00 79.56 458 ASP A N 1
ATOM 3600 C CA . ASP A 1 458 ? 23.330 -12.438 -70.057 1.00 79.56 458 ASP A CA 1
ATOM 3601 C C . ASP A 1 458 ? 23.578 -12.131 -68.575 1.00 79.56 458 ASP A C 1
ATOM 3603 O O . ASP A 1 458 ? 24.722 -12.078 -68.142 1.00 79.56 458 ASP A O 1
ATOM 3607 N N . ILE A 1 459 ? 22.504 -11.933 -67.808 1.00 82.94 459 ILE A N 1
ATOM 3608 C CA . ILE A 1 459 ? 22.532 -11.473 -66.415 1.00 82.94 459 ILE A CA 1
ATOM 3609 C C . ILE A 1 459 ? 21.810 -12.437 -65.473 1.00 82.94 459 ILE A C 1
ATOM 3611 O O . ILE A 1 459 ? 21.488 -12.082 -64.348 1.00 82.94 459 ILE A O 1
ATOM 3615 N N . ILE A 1 460 ? 21.564 -13.676 -65.909 1.00 80.88 460 ILE A N 1
ATOM 3616 C CA . ILE A 1 460 ? 20.788 -14.673 -65.152 1.00 80.88 460 ILE A CA 1
ATOM 3617 C C . ILE A 1 460 ? 21.428 -15.063 -63.806 1.00 80.88 460 ILE A C 1
ATOM 3619 O O . ILE A 1 460 ? 20.754 -15.603 -62.935 1.00 80.88 460 ILE A O 1
ATOM 3623 N N . TYR A 1 461 ? 22.726 -14.801 -63.643 1.00 83.62 461 TYR A N 1
ATOM 3624 C CA . TYR A 1 461 ? 23.483 -15.018 -62.407 1.00 83.62 461 TYR A CA 1
ATOM 3625 C C . TYR A 1 461 ? 23.538 -13.777 -61.500 1.00 83.62 461 TYR A C 1
ATOM 3627 O O . TYR A 1 461 ? 24.141 -13.841 -60.431 1.00 83.62 461 TYR A O 1
ATOM 3635 N N . ILE A 1 462 ? 22.956 -12.654 -61.930 1.00 84.12 462 ILE A N 1
ATOM 3636 C CA . ILE A 1 462 ? 22.919 -11.391 -61.192 1.00 84.12 462 ILE A CA 1
ATOM 3637 C C . ILE A 1 462 ? 21.536 -11.267 -60.558 1.00 84.12 462 ILE A C 1
ATOM 3639 O O . ILE A 1 462 ? 20.517 -11.306 -61.248 1.00 84.12 462 ILE A O 1
ATOM 3643 N N . GLU A 1 463 ? 21.491 -11.100 -59.241 1.00 84.12 463 GLU A N 1
ATOM 3644 C CA . GLU A 1 463 ? 20.244 -10.857 -58.523 1.00 84.12 463 GLU A CA 1
ATOM 3645 C C . GLU A 1 463 ? 19.831 -9.393 -58.718 1.00 84.12 463 GLU A C 1
ATOM 3647 O O . GLU A 1 463 ? 20.219 -8.503 -57.969 1.00 84.12 463 GLU A O 1
ATOM 3652 N N . THR A 1 464 ? 19.094 -9.117 -59.795 1.00 84.44 464 THR A N 1
ATOM 3653 C CA . THR A 1 464 ? 18.695 -7.756 -60.165 1.00 84.44 464 THR A CA 1
ATOM 3654 C C . THR A 1 464 ? 17.234 -7.691 -60.603 1.00 84.44 464 THR A C 1
ATOM 3656 O O . THR A 1 464 ? 16.764 -8.592 -61.300 1.00 84.44 464 THR A O 1
ATOM 3659 N N . PRO A 1 465 ? 16.493 -6.627 -60.234 1.00 82.12 465 PRO A N 1
ATOM 3660 C CA . PRO A 1 465 ? 15.135 -6.416 -60.734 1.00 82.12 465 PRO A CA 1
ATOM 3661 C C . PRO A 1 465 ? 15.115 -5.900 -62.189 1.00 82.12 465 PRO A C 1
ATOM 3663 O O . PRO A 1 465 ? 14.049 -5.792 -62.797 1.00 82.12 465 PRO A O 1
ATOM 3666 N N . VAL A 1 466 ? 16.276 -5.557 -62.761 1.00 87.56 466 VAL A N 1
ATOM 3667 C CA . VAL A 1 466 ? 16.403 -5.019 -64.121 1.00 87.56 466 VAL A CA 1
ATOM 3668 C C . VAL A 1 466 ? 16.499 -6.156 -65.145 1.00 87.56 466 VAL A C 1
ATOM 3670 O O . VAL A 1 466 ? 17.457 -6.918 -65.162 1.00 87.56 466 VAL A O 1
ATOM 3673 N N . ASP A 1 467 ? 15.539 -6.229 -66.066 1.00 86.88 467 ASP A N 1
ATOM 3674 C CA . ASP A 1 467 ? 15.460 -7.248 -67.126 1.00 86.88 467 ASP A CA 1
ATOM 3675 C C . ASP A 1 467 ? 16.030 -6.780 -68.482 1.00 86.88 467 ASP A C 1
ATOM 3677 O O . ASP A 1 467 ? 15.894 -7.462 -69.506 1.00 86.88 467 ASP A O 1
ATOM 3681 N N . GLY A 1 468 ? 16.573 -5.566 -68.543 1.00 91.19 468 GLY A N 1
ATOM 3682 C CA . GLY A 1 468 ? 17.182 -4.981 -69.738 1.00 91.19 468 GLY A CA 1
ATOM 3683 C C . GLY A 1 468 ? 17.007 -3.469 -69.795 1.00 91.19 468 GLY A C 1
ATOM 3684 O O . GLY A 1 468 ? 16.575 -2.852 -68.828 1.00 91.19 468 GLY A O 1
ATOM 3685 N N . PHE A 1 469 ? 17.320 -2.872 -70.942 1.00 94.31 469 PHE A N 1
ATOM 3686 C CA . PHE A 1 469 ? 17.248 -1.425 -71.144 1.00 94.31 469 PHE A CA 1
ATOM 3687 C C . PHE A 1 469 ? 16.609 -1.088 -72.488 1.00 94.31 469 PHE A C 1
ATOM 3689 O O . PHE A 1 469 ? 16.665 -1.876 -73.435 1.00 94.31 469 PHE A O 1
ATOM 3696 N N . VAL A 1 470 ? 16.003 0.092 -72.571 1.00 94.38 470 VAL A N 1
ATOM 3697 C CA . VAL A 1 470 ? 15.395 0.622 -73.797 1.00 94.38 470 VAL A CA 1
ATOM 3698 C C . VAL A 1 470 ? 15.956 2.012 -74.058 1.00 94.38 470 VAL A C 1
ATOM 3700 O O . VAL A 1 470 ? 16.247 2.746 -73.114 1.00 94.38 470 VAL A O 1
ATOM 3703 N N . GLU A 1 471 ? 16.142 2.378 -75.326 1.00 94.44 471 GLU A N 1
ATOM 3704 C CA . GLU A 1 471 ? 16.548 3.742 -75.663 1.00 94.44 471 GLU A CA 1
ATOM 3705 C C . GLU A 1 471 ? 15.535 4.756 -75.137 1.00 94.44 471 GLU A C 1
ATOM 3707 O O . GLU A 1 471 ? 14.326 4.544 -75.221 1.00 94.44 471 GLU A O 1
ATOM 3712 N N . THR A 1 472 ? 16.048 5.872 -74.629 1.00 93.50 472 THR A N 1
ATOM 3713 C CA . THR A 1 472 ? 15.226 7.000 -74.197 1.00 93.50 472 THR A CA 1
ATOM 3714 C C . THR A 1 472 ? 15.795 8.310 -74.746 1.00 93.50 472 THR A C 1
ATOM 3716 O O . THR A 1 472 ? 16.882 8.337 -75.337 1.00 93.50 472 THR A O 1
ATOM 3719 N N . ASN A 1 473 ? 15.030 9.384 -74.602 1.00 93.25 473 ASN A N 1
ATOM 3720 C CA . ASN A 1 473 ? 15.387 10.741 -74.994 1.00 93.25 473 ASN A CA 1
ATOM 3721 C C . ASN A 1 473 ? 14.852 11.736 -73.952 1.00 93.25 473 ASN A C 1
ATOM 3723 O O . ASN A 1 473 ? 14.177 11.348 -72.999 1.00 93.25 473 ASN A O 1
ATOM 3727 N N . ASP A 1 474 ? 15.168 13.019 -74.118 1.00 93.62 474 ASP A N 1
ATOM 3728 C CA . ASP A 1 474 ? 14.759 14.034 -73.145 1.00 93.62 474 ASP A CA 1
ATOM 3729 C C . ASP A 1 474 ? 13.236 14.263 -73.096 1.00 93.62 474 ASP A C 1
ATOM 3731 O O . ASP A 1 474 ? 12.683 14.571 -72.038 1.00 93.62 474 ASP A O 1
ATOM 3735 N N . GLU A 1 475 ? 12.547 14.047 -74.221 1.00 92.81 475 GLU A N 1
ATOM 3736 C CA . GLU A 1 475 ? 11.094 14.214 -74.341 1.00 92.81 475 GLU A CA 1
ATOM 3737 C C . GLU A 1 475 ? 10.322 13.200 -73.480 1.00 92.81 475 GLU A C 1
ATOM 3739 O O . GLU A 1 475 ? 9.233 13.500 -72.987 1.00 92.81 475 GLU A O 1
ATOM 3744 N N . ALA A 1 476 ? 10.899 12.019 -73.228 1.00 89.81 476 ALA A N 1
ATOM 3745 C CA . ALA A 1 476 ? 10.303 10.993 -72.370 1.00 89.81 476 ALA A CA 1
ATOM 3746 C C . ALA A 1 476 ? 10.061 11.471 -70.922 1.00 89.81 476 ALA A C 1
ATOM 3748 O O . ALA A 1 476 ? 9.249 10.883 -70.208 1.00 89.81 476 ALA A O 1
ATOM 3749 N N . TYR A 1 477 ? 10.729 12.548 -70.495 1.00 92.44 477 TYR A N 1
ATOM 3750 C CA . TYR A 1 477 ? 10.649 13.104 -69.143 1.00 92.44 477 TYR A CA 1
ATOM 3751 C C . TYR A 1 477 ? 9.834 14.408 -69.060 1.00 92.44 477 TYR A C 1
ATOM 3753 O O . TYR A 1 477 ? 9.765 15.016 -67.991 1.00 92.44 477 TYR A O 1
ATOM 3761 N N . GLU A 1 478 ? 9.146 14.821 -70.133 1.00 90.25 478 GLU A N 1
ATOM 3762 C CA . GLU A 1 478 ? 8.281 16.018 -70.137 1.00 90.25 478 GLU A CA 1
ATOM 3763 C C . GLU A 1 478 ? 7.181 15.974 -69.073 1.00 90.25 478 GLU A C 1
ATOM 3765 O O . GLU A 1 478 ? 6.797 17.001 -68.517 1.00 90.25 478 GLU A O 1
ATOM 3770 N N . ILE A 1 479 ? 6.676 14.783 -68.750 1.00 87.94 479 ILE A N 1
ATOM 3771 C CA . ILE A 1 479 ? 5.648 14.630 -67.716 1.00 87.94 479 ILE A CA 1
ATOM 3772 C C . ILE A 1 479 ? 6.165 15.006 -66.324 1.00 87.94 479 ILE A C 1
ATOM 3774 O O . ILE A 1 479 ? 5.420 15.568 -65.533 1.00 87.94 479 ILE A O 1
ATOM 3778 N N . ILE A 1 480 ? 7.454 14.773 -66.055 1.00 87.25 480 ILE A N 1
ATOM 3779 C CA . ILE A 1 480 ? 8.098 15.198 -64.812 1.00 87.25 480 ILE A CA 1
ATOM 3780 C C . ILE A 1 480 ? 8.181 16.732 -64.780 1.00 87.25 480 ILE A C 1
ATOM 3782 O O . ILE A 1 480 ? 7.834 17.338 -63.774 1.00 87.25 480 ILE A O 1
ATOM 3786 N N . ARG A 1 481 ? 8.571 17.375 -65.895 1.00 87.88 481 ARG A N 1
ATOM 3787 C CA . ARG A 1 481 ? 8.709 18.844 -65.999 1.00 87.88 481 ARG A CA 1
ATOM 3788 C C . ARG A 1 481 ? 7.417 19.612 -65.754 1.00 87.88 481 ARG A C 1
ATOM 3790 O O . ARG A 1 481 ? 7.487 20.755 -65.331 1.00 87.88 481 ARG A O 1
ATOM 3797 N N . LYS A 1 482 ? 6.265 19.020 -66.068 1.00 85.56 482 LYS A N 1
ATOM 3798 C CA . LYS A 1 482 ? 4.954 19.659 -65.876 1.00 85.56 482 LYS A CA 1
ATOM 3799 C C . LYS A 1 482 ? 4.529 19.746 -64.411 1.00 85.56 482 LYS A C 1
ATOM 3801 O O . LYS A 1 482 ? 3.699 20.587 -64.096 1.00 85.56 482 LYS A O 1
ATOM 3806 N N . ILE A 1 483 ? 5.070 18.863 -63.575 1.00 82.38 483 ILE A N 1
ATOM 3807 C CA . ILE A 1 483 ? 4.700 18.693 -62.161 1.00 82.38 483 ILE A CA 1
ATOM 3808 C C . ILE A 1 483 ? 5.713 19.382 -61.231 1.00 82.38 483 ILE A C 1
ATOM 3810 O O . ILE A 1 483 ? 5.435 19.626 -60.058 1.00 82.38 483 ILE A O 1
ATOM 3814 N N . MET A 1 484 ? 6.902 19.690 -61.756 1.00 76.44 484 MET A N 1
ATOM 3815 C CA . MET A 1 484 ? 7.906 20.543 -61.115 1.00 76.44 484 MET A CA 1
ATOM 3816 C C . MET A 1 484 ? 7.544 22.017 -61.238 1.00 76.44 484 MET A C 1
ATOM 3818 O O . MET A 1 484 ? 7.814 22.749 -60.259 1.00 76.44 484 MET A O 1
#

Radius of gyration: 71.79 Å; chains: 1; bounding box: 141×38×192 Å